Protein AF-A0A8J6I3A6-F1 (afdb_monomer_lite)

Structure (mmCIF, N/CA/C/O backbone):
data_AF-A0A8J6I3A6-F1
#
_entry.id   AF-A0A8J6I3A6-F1
#
loop_
_atom_site.group_PDB
_atom_site.id
_atom_site.type_symbol
_atom_site.label_atom_id
_atom_site.label_alt_id
_atom_site.label_comp_id
_atom_site.label_asym_id
_atom_site.label_entity_id
_atom_site.label_seq_id
_atom_site.pdbx_PDB_ins_code
_atom_site.Cartn_x
_atom_site.Cartn_y
_atom_site.Cartn_z
_atom_site.occupancy
_atom_site.B_iso_or_equiv
_atom_site.auth_seq_id
_atom_site.auth_comp_id
_atom_site.auth_asym_id
_atom_site.auth_atom_id
_atom_site.pdbx_PDB_model_num
ATOM 1 N N . SER A 1 1 ? 26.601 -26.132 13.159 1.00 36.91 1 SER A N 1
ATOM 2 C CA . SER A 1 1 ? 25.176 -26.243 12.780 1.00 36.91 1 SER A CA 1
ATOM 3 C C . SER A 1 1 ? 24.703 -27.660 13.073 1.00 36.91 1 SER A C 1
ATOM 5 O O . SER A 1 1 ? 25.484 -28.574 12.857 1.00 36.91 1 SER A O 1
ATOM 7 N N . GLN A 1 2 ? 23.482 -27.867 13.585 1.00 33.44 2 GLN A N 1
ATOM 8 C CA . GLN A 1 2 ? 22.875 -29.214 13.654 1.00 33.44 2 GLN A CA 1
ATOM 9 C C . GLN A 1 2 ? 22.079 -29.566 12.382 1.00 33.44 2 GLN A C 1
ATOM 11 O O . GLN A 1 2 ? 21.746 -30.726 12.171 1.00 33.44 2 GLN A O 1
ATOM 16 N N . ALA A 1 3 ? 21.810 -28.579 11.519 1.00 35.34 3 ALA A N 1
ATOM 17 C CA . ALA A 1 3 ? 21.062 -28.753 10.275 1.00 35.34 3 ALA A CA 1
ATOM 18 C C . ALA A 1 3 ? 21.944 -29.215 9.100 1.00 35.34 3 ALA A C 1
ATOM 20 O O . ALA A 1 3 ? 21.453 -29.830 8.160 1.00 35.34 3 ALA A O 1
ATOM 21 N N . VAL A 1 4 ? 23.253 -28.941 9.157 1.00 54.06 4 VAL A N 1
ATOM 22 C CA . VAL A 1 4 ? 24.245 -29.362 8.155 1.00 54.06 4 VAL A CA 1
ATOM 23 C C . VAL A 1 4 ? 25.518 -29.792 8.882 1.00 54.06 4 VAL A C 1
ATOM 25 O O . VAL A 1 4 ? 26.006 -29.066 9.753 1.00 54.06 4 VAL A O 1
ATOM 28 N N . ARG A 1 5 ? 26.063 -30.965 8.533 1.00 69.88 5 ARG A N 1
ATOM 29 C CA . ARG A 1 5 ? 27.359 -31.445 9.040 1.00 69.88 5 ARG A CA 1
ATOM 30 C C . ARG A 1 5 ? 28.485 -30.687 8.330 1.00 69.88 5 ARG A C 1
ATOM 32 O O . ARG A 1 5 ? 28.870 -31.060 7.230 1.00 69.88 5 ARG A O 1
ATOM 39 N N . GLY A 1 6 ? 28.969 -29.610 8.943 1.00 75.81 6 GLY A N 1
ATOM 40 C CA . GLY A 1 6 ? 30.030 -28.761 8.395 1.00 75.81 6 GLY A CA 1
ATOM 41 C C . GLY A 1 6 ? 30.486 -27.673 9.371 1.00 75.81 6 GLY A C 1
ATOM 42 O O . GLY A 1 6 ? 29.970 -27.575 10.490 1.00 75.81 6 GLY A O 1
ATOM 43 N N . PHE A 1 7 ? 31.447 -26.854 8.939 1.00 77.06 7 PHE A N 1
ATOM 44 C CA . PHE A 1 7 ? 32.033 -25.751 9.707 1.00 77.06 7 PHE A CA 1
ATOM 45 C C . PHE A 1 7 ? 32.176 -24.487 8.843 1.00 77.06 7 PHE A C 1
ATOM 47 O O . PHE A 1 7 ? 32.159 -24.569 7.619 1.00 77.06 7 PHE A O 1
ATOM 54 N N . ALA A 1 8 ? 32.323 -23.326 9.487 1.00 68.94 8 ALA A N 1
ATOM 55 C CA . ALA A 1 8 ? 32.680 -22.064 8.841 1.00 68.94 8 ALA A CA 1
ATOM 56 C C . ALA A 1 8 ? 34.103 -21.674 9.263 1.00 68.94 8 ALA A C 1
ATOM 58 O O . ALA A 1 8 ? 34.457 -21.823 10.434 1.00 68.94 8 ALA A O 1
ATOM 59 N N . ALA A 1 9 ? 34.920 -21.198 8.324 1.00 73.62 9 ALA A N 1
ATOM 60 C CA . ALA A 1 9 ? 36.295 -20.782 8.582 1.00 73.62 9 ALA A CA 1
ATOM 61 C C . ALA A 1 9 ? 36.708 -19.647 7.637 1.00 73.62 9 ALA A C 1
ATOM 63 O O . ALA A 1 9 ? 36.276 -19.598 6.487 1.00 73.62 9 ALA A O 1
ATOM 64 N N . SER A 1 10 ? 37.576 -18.755 8.117 1.00 75.25 10 SER A N 1
ATOM 65 C CA . SER A 1 10 ? 38.261 -17.784 7.261 1.00 75.25 10 SER A CA 1
ATOM 66 C C . SER A 1 10 ? 39.524 -18.439 6.712 1.00 75.25 10 SER A C 1
ATOM 68 O O . SER A 1 10 ? 40.386 -18.851 7.489 1.00 75.25 10 SER A O 1
ATOM 70 N N . LEU A 1 11 ? 39.609 -18.595 5.391 1.00 78.75 11 LEU A N 1
ATOM 71 C CA . LEU A 1 11 ? 40.637 -19.401 4.733 1.00 78.75 11 LEU A CA 1
ATOM 72 C C . LEU A 1 11 ? 41.302 -18.624 3.585 1.00 78.75 11 LEU A C 1
ATOM 74 O O . LEU A 1 11 ? 40.610 -17.916 2.849 1.00 78.75 11 LEU A O 1
ATOM 78 N N . PRO A 1 12 ? 42.624 -18.764 3.384 1.00 80.81 12 PRO A N 1
ATOM 79 C CA . PRO A 1 12 ? 43.285 -18.291 2.171 1.00 80.81 12 PRO A CA 1
ATOM 80 C C . PRO A 1 12 ? 42.854 -19.121 0.950 1.00 80.81 12 PRO A C 1
ATOM 82 O O . PRO A 1 12 ? 42.493 -20.289 1.085 1.00 80.81 12 PRO A O 1
ATOM 85 N N . ALA A 1 13 ? 42.928 -18.536 -0.252 1.00 69.06 13 ALA A N 1
ATOM 86 C CA . ALA A 1 13 ? 42.423 -19.147 -1.491 1.00 69.06 13 ALA A CA 1
ATOM 87 C C . ALA A 1 13 ? 42.960 -20.570 -1.745 1.00 69.06 13 ALA A C 1
ATOM 89 O O . ALA A 1 13 ? 42.184 -21.460 -2.072 1.00 69.06 13 ALA A O 1
ATOM 90 N N . ALA A 1 14 ? 44.250 -20.809 -1.489 1.00 79.69 14 ALA A N 1
ATOM 91 C CA . ALA A 1 14 ? 44.860 -22.131 -1.645 1.00 79.69 14 ALA A CA 1
ATOM 92 C C . ALA A 1 14 ? 44.195 -23.213 -0.767 1.00 79.69 14 ALA A C 1
ATOM 94 O O . ALA A 1 14 ? 43.986 -24.333 -1.214 1.00 79.69 14 ALA A O 1
ATOM 95 N N . ALA A 1 15 ? 43.779 -22.866 0.456 1.00 83.81 15 ALA A N 1
ATOM 96 C CA . ALA A 1 15 ? 43.102 -23.802 1.353 1.00 83.81 15 ALA A CA 1
ATOM 97 C C . ALA A 1 15 ? 41.649 -24.093 0.926 1.00 83.81 15 ALA A C 1
ATOM 99 O O . ALA A 1 15 ? 41.100 -25.136 1.274 1.00 83.81 15 ALA A O 1
ATOM 100 N N . VAL A 1 16 ? 41.014 -23.189 0.170 1.00 79.00 16 VAL A N 1
ATOM 101 C CA . VAL A 1 16 ? 39.677 -23.411 -0.406 1.00 79.00 16 VAL A CA 1
ATOM 102 C C . VAL A 1 16 ? 39.741 -24.448 -1.527 1.00 79.00 16 VAL A C 1
ATOM 104 O O . VAL A 1 16 ? 38.868 -25.312 -1.602 1.00 79.00 16 VAL A O 1
ATOM 107 N N . ASP A 1 17 ? 40.770 -24.389 -2.372 1.00 81.12 17 ASP A N 1
ATOM 108 C CA . ASP A 1 17 ? 40.943 -25.334 -3.480 1.00 81.12 17 ASP A CA 1
ATOM 109 C C . ASP A 1 17 ? 41.301 -26.746 -2.985 1.00 81.12 17 ASP A C 1
ATOM 111 O O . ASP A 1 17 ? 40.736 -27.728 -3.474 1.00 81.12 17 ASP A O 1
ATOM 115 N N . ASP A 1 18 ? 42.111 -26.857 -1.927 1.00 86.88 18 ASP A N 1
ATOM 116 C CA . ASP A 1 18 ? 42.362 -28.137 -1.248 1.00 86.88 18 ASP A CA 1
ATOM 117 C C . ASP A 1 18 ? 41.079 -28.722 -0.629 1.00 86.88 18 ASP A C 1
ATOM 119 O O . ASP A 1 18 ? 40.803 -29.916 -0.753 1.00 86.88 18 ASP A O 1
ATOM 123 N N . LEU A 1 19 ? 40.228 -27.895 -0.009 1.00 84.50 19 LEU A N 1
ATOM 124 C CA . LEU A 1 19 ? 38.955 -28.366 0.551 1.00 84.50 19 LEU A CA 1
ATOM 125 C C . LEU A 1 19 ? 37.951 -28.802 -0.521 1.00 84.50 19 LEU A C 1
ATOM 127 O O . LEU A 1 19 ? 37.178 -29.723 -0.273 1.00 84.50 19 LEU A O 1
ATOM 131 N N . ARG A 1 20 ? 37.959 -28.184 -1.709 1.00 80.62 20 ARG A N 1
ATOM 132 C CA . ARG A 1 20 ? 37.088 -28.579 -2.834 1.00 80.62 20 ARG A CA 1
ATOM 133 C C . ARG A 1 20 ? 37.432 -29.947 -3.411 1.00 80.62 20 ARG A C 1
ATOM 135 O O . ARG A 1 20 ? 36.568 -30.578 -4.010 1.00 80.62 20 ARG A O 1
ATOM 142 N N . THR A 1 21 ? 38.681 -30.376 -3.268 1.00 84.88 21 THR A N 1
ATOM 143 C CA . THR A 1 21 ? 39.165 -31.662 -3.788 1.00 84.88 21 THR A CA 1
ATOM 144 C C . THR A 1 21 ? 39.152 -32.772 -2.735 1.00 84.88 21 THR A C 1
ATOM 146 O O . THR A 1 21 ? 39.421 -33.929 -3.058 1.00 84.88 21 THR A O 1
ATOM 149 N N . ASN A 1 22 ? 38.794 -32.453 -1.488 1.00 87.56 22 ASN A N 1
ATOM 150 C CA . ASN A 1 22 ? 38.713 -33.422 -0.405 1.00 87.56 22 ASN A CA 1
ATOM 151 C C . ASN A 1 22 ? 37.467 -34.326 -0.563 1.00 87.56 22 ASN A C 1
ATOM 153 O O . ASN A 1 22 ? 36.348 -33.810 -0.606 1.00 87.56 22 ASN A O 1
ATOM 157 N N . PRO A 1 23 ? 37.622 -35.666 -0.597 1.00 87.75 23 PRO A N 1
ATOM 158 C CA . PRO A 1 23 ? 36.512 -36.600 -0.811 1.00 87.75 23 PRO A CA 1
ATOM 159 C C . PRO A 1 23 ? 35.458 -36.600 0.311 1.00 87.75 23 PRO A C 1
ATOM 161 O O . PRO A 1 23 ? 34.331 -37.034 0.076 1.00 87.75 23 PRO A O 1
ATOM 164 N N . ASP A 1 24 ? 35.788 -36.085 1.499 1.00 84.25 24 ASP A N 1
ATOM 165 C CA . ASP A 1 24 ? 34.862 -35.961 2.631 1.00 84.25 24 ASP A CA 1
ATOM 166 C C . ASP A 1 24 ? 34.072 -34.635 2.619 1.00 84.25 24 ASP A C 1
ATOM 168 O O . ASP A 1 24 ? 33.191 -34.415 3.458 1.00 84.25 24 ASP A O 1
ATOM 172 N N . VAL A 1 25 ? 34.359 -33.732 1.672 1.00 79.88 25 VAL A N 1
ATOM 173 C CA . VAL A 1 25 ? 33.726 -32.413 1.559 1.00 79.88 25 VAL A CA 1
ATOM 174 C C . VAL A 1 25 ? 32.718 -32.410 0.413 1.00 79.88 25 VAL A C 1
ATOM 176 O O . VAL A 1 25 ? 33.062 -32.480 -0.762 1.00 79.88 25 VAL A O 1
ATOM 179 N N . ARG A 1 26 ? 31.432 -32.275 0.756 1.00 76.88 26 ARG A N 1
ATOM 180 C CA . ARG A 1 26 ? 30.339 -32.245 -0.231 1.00 76.88 26 ARG A CA 1
ATOM 181 C C . ARG A 1 26 ? 30.332 -30.977 -1.095 1.00 76.88 26 ARG A C 1
ATOM 183 O O . ARG A 1 26 ? 29.987 -31.053 -2.269 1.00 76.88 26 ARG A O 1
ATOM 190 N N . ALA A 1 27 ? 30.609 -29.819 -0.501 1.00 73.81 27 ALA A N 1
ATOM 191 C CA . ALA A 1 27 ? 30.633 -28.522 -1.175 1.00 73.81 27 ALA A CA 1
ATOM 192 C C . ALA A 1 27 ? 31.400 -27.500 -0.326 1.00 73.81 27 ALA A C 1
ATOM 194 O O . ALA A 1 27 ? 31.410 -27.595 0.903 1.00 73.81 27 ALA A O 1
ATOM 195 N N . VAL A 1 28 ? 31.996 -26.507 -0.987 1.00 73.50 28 VAL A N 1
ATOM 196 C CA . VAL A 1 28 ? 32.587 -25.327 -0.346 1.00 73.50 28 VAL A CA 1
ATOM 197 C C . VAL A 1 28 ? 31.921 -24.092 -0.937 1.00 73.50 28 VAL A C 1
ATOM 199 O O . VAL A 1 28 ? 32.094 -23.791 -2.119 1.00 73.50 28 VAL A O 1
ATOM 202 N N . GLU A 1 29 ? 31.157 -23.386 -0.112 1.00 52.81 29 GLU A N 1
ATOM 203 C CA . GLU A 1 29 ? 30.403 -22.195 -0.499 1.00 52.81 29 GLU A CA 1
ATOM 204 C C . GLU A 1 29 ? 30.966 -20.966 0.216 1.00 52.81 29 GLU A C 1
ATOM 206 O O . GLU A 1 29 ? 31.454 -21.047 1.345 1.00 52.81 29 GLU A O 1
ATOM 211 N N . ARG A 1 30 ? 30.933 -19.814 -0.460 1.00 50.03 30 ARG A N 1
ATOM 212 C CA . ARG A 1 30 ? 31.324 -18.545 0.158 1.00 50.03 30 ARG A CA 1
ATOM 213 C C . ARG A 1 30 ? 30.235 -18.138 1.147 1.00 50.03 30 ARG A C 1
ATOM 215 O O . ARG A 1 30 ? 29.059 -18.212 0.806 1.00 50.03 30 ARG A O 1
ATOM 222 N N . ASP A 1 31 ? 30.639 -17.682 2.330 1.00 38.31 31 ASP A N 1
ATOM 223 C CA . ASP A 1 31 ? 29.698 -17.201 3.341 1.00 38.31 31 ASP A CA 1
ATOM 224 C C . ASP A 1 31 ? 28.801 -16.088 2.774 1.00 38.31 31 ASP A C 1
ATOM 226 O O . ASP A 1 31 ? 29.273 -15.194 2.057 1.00 38.31 31 ASP A O 1
ATOM 230 N N . VAL A 1 32 ? 27.506 -16.166 3.076 1.00 33.50 32 VAL A N 1
ATOM 231 C CA . VAL A 1 32 ? 26.483 -15.243 2.579 1.00 33.50 32 VAL A CA 1
ATOM 232 C C . VAL A 1 32 ? 26.011 -14.351 3.715 1.00 33.50 32 VAL A C 1
ATOM 234 O O . VAL A 1 32 ? 25.682 -14.812 4.806 1.00 33.50 32 VAL A O 1
ATOM 237 N N . ARG A 1 33 ? 25.946 -13.043 3.462 1.00 29.94 33 ARG A N 1
ATOM 238 C CA . ARG A 1 33 ? 25.327 -12.119 4.413 1.00 29.94 33 ARG A CA 1
ATOM 239 C C . ARG A 1 33 ? 23.816 -12.294 4.352 1.00 29.94 33 ARG A C 1
ATOM 241 O O . ARG A 1 33 ? 23.218 -12.112 3.297 1.00 29.94 33 ARG A O 1
ATOM 248 N N . VAL A 1 34 ? 23.213 -12.599 5.493 1.00 23.12 34 VAL A N 1
ATOM 249 C CA . VAL A 1 34 ? 21.769 -12.478 5.699 1.00 23.12 34 VAL A CA 1
ATOM 250 C C . VAL A 1 34 ? 21.492 -11.169 6.433 1.00 23.12 34 VAL A C 1
ATOM 252 O O . VAL A 1 34 ? 22.161 -10.849 7.415 1.00 23.12 34 VAL A O 1
ATOM 255 N N . SER A 1 35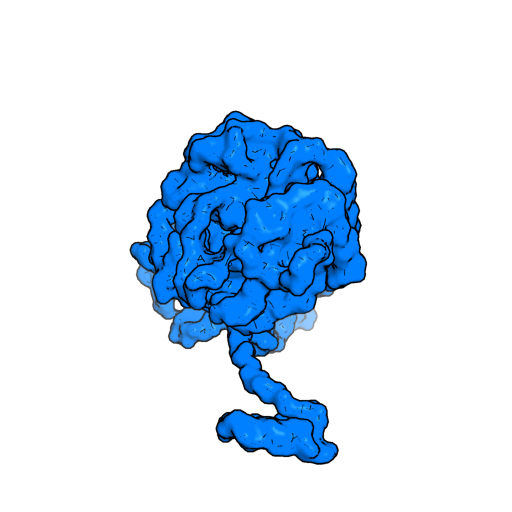 ? 20.530 -10.399 5.932 1.00 29.33 35 SER A N 1
ATOM 256 C CA . SER A 1 35 ? 20.124 -9.103 6.490 1.00 29.33 35 SER A CA 1
ATOM 257 C C . SER A 1 35 ? 18.702 -9.207 7.034 1.00 29.33 35 SER A C 1
ATOM 259 O O . SER A 1 35 ? 17.894 -9.971 6.508 1.00 29.33 35 SER A O 1
ATOM 261 N N . ALA A 1 36 ? 18.372 -8.411 8.052 1.00 23.80 36 ALA A N 1
ATOM 262 C CA . ALA A 1 36 ? 16.977 -8.145 8.391 1.00 23.80 36 ALA A CA 1
ATOM 263 C C . ALA A 1 36 ? 16.291 -7.399 7.227 1.00 23.80 36 ALA A C 1
ATOM 265 O O . ALA A 1 36 ? 16.930 -6.591 6.552 1.00 23.80 36 ALA A O 1
ATOM 266 N N . ALA A 1 37 ? 15.009 -7.677 6.979 1.00 35.38 37 ALA A N 1
ATOM 267 C CA . ALA A 1 37 ? 14.234 -6.970 5.964 1.00 35.38 37 ALA A CA 1
ATOM 268 C C . ALA A 1 37 ? 13.911 -5.543 6.447 1.00 35.38 37 ALA A C 1
ATOM 270 O O . ALA A 1 37 ? 13.241 -5.378 7.465 1.00 35.38 37 ALA A O 1
ATOM 271 N N . GLY A 1 38 ? 14.377 -4.535 5.704 1.00 46.72 38 GLY A N 1
ATOM 272 C CA . GLY A 1 38 ? 14.121 -3.114 5.963 1.00 46.72 38 GLY A CA 1
ATOM 273 C C . GLY A 1 38 ? 15.314 -2.326 6.516 1.00 46.72 38 GLY A C 1
ATOM 274 O O . GLY A 1 38 ? 16.244 -2.889 7.093 1.00 46.72 38 GLY A O 1
ATOM 275 N N . GLY A 1 39 ? 15.297 -1.007 6.320 1.00 48.50 39 GLY A N 1
ATOM 276 C CA . GLY A 1 39 ? 16.367 -0.101 6.729 1.00 48.50 39 GLY A CA 1
ATOM 277 C C . GLY A 1 39 ? 16.078 1.369 6.423 1.00 48.50 39 GLY A C 1
ATOM 278 O O . GLY A 1 39 ? 15.099 1.712 5.760 1.00 48.50 39 GLY A O 1
ATOM 279 N N . VAL A 1 40 ? 16.960 2.234 6.925 1.00 48.34 40 VAL A N 1
ATOM 280 C CA . VAL A 1 40 ? 17.010 3.663 6.597 1.00 48.34 40 VAL A CA 1
ATOM 281 C C . VAL A 1 40 ? 18.325 3.920 5.874 1.00 48.34 40 VAL A C 1
ATOM 283 O O . VAL A 1 40 ? 19.396 3.656 6.419 1.00 48.34 40 VAL A O 1
ATOM 286 N N . GLU A 1 41 ? 18.249 4.421 4.648 1.00 61.62 41 GLU A N 1
ATOM 287 C CA . GLU A 1 41 ? 19.402 4.907 3.898 1.00 61.62 41 GLU A CA 1
ATOM 288 C C . GLU A 1 41 ? 19.535 6.416 4.104 1.00 61.62 41 GLU A C 1
ATOM 290 O O . GLU A 1 41 ? 18.567 7.162 3.946 1.00 61.62 41 GLU A O 1
ATOM 295 N N . SER A 1 42 ? 20.722 6.865 4.514 1.00 61.38 42 SER A N 1
ATOM 296 C CA . SER A 1 42 ? 21.062 8.283 4.627 1.00 61.38 42 SER A CA 1
ATOM 297 C C . SER A 1 42 ? 22.581 8.468 4.465 1.00 61.38 42 SER A C 1
ATOM 299 O O . SER A 1 42 ? 23.341 7.814 5.187 1.00 61.38 42 SER A O 1
ATOM 301 N N . PRO A 1 43 ? 23.047 9.332 3.543 1.00 74.62 43 PRO A N 1
ATOM 302 C CA . PRO A 1 43 ? 22.245 10.097 2.583 1.00 74.62 43 PRO A CA 1
ATOM 303 C C . PRO A 1 43 ? 21.588 9.179 1.542 1.00 74.62 43 PRO A C 1
ATOM 305 O O . PRO A 1 43 ? 22.202 8.205 1.113 1.00 74.62 43 PRO A O 1
ATOM 308 N N . ALA A 1 44 ? 20.355 9.490 1.144 1.00 82.44 44 ALA A N 1
ATOM 309 C CA . ALA A 1 44 ? 19.644 8.742 0.109 1.00 82.44 44 ALA A CA 1
ATOM 310 C C . ALA A 1 44 ? 19.695 9.470 -1.245 1.00 82.44 44 ALA A C 1
ATOM 312 O O . ALA A 1 44 ? 19.657 10.704 -1.282 1.00 82.44 44 ALA A O 1
ATOM 313 N N . PRO A 1 45 ? 19.737 8.741 -2.376 1.00 89.69 45 PRO A N 1
ATOM 314 C CA . PRO A 1 45 ? 19.501 9.326 -3.689 1.00 89.69 45 PRO A CA 1
ATOM 315 C C . PRO A 1 45 ? 18.152 10.051 -3.727 1.00 89.69 45 PRO A C 1
ATOM 317 O O . PRO A 1 45 ? 17.142 9.517 -3.263 1.00 89.69 45 PRO A O 1
ATOM 320 N N . TRP A 1 46 ? 18.122 11.246 -4.324 1.00 93.19 46 TRP A N 1
ATOM 321 C CA . TRP A 1 46 ? 16.937 12.114 -4.327 1.00 93.19 46 TRP A CA 1
ATOM 322 C C . TRP A 1 46 ? 15.685 11.410 -4.864 1.00 93.19 46 TRP A C 1
ATOM 324 O O . TRP A 1 46 ? 14.579 11.715 -4.440 1.00 93.19 46 TRP A O 1
ATOM 334 N N . ASN A 1 47 ? 15.846 10.488 -5.816 1.00 94.25 47 ASN A N 1
ATOM 335 C CA . ASN A 1 47 ? 14.756 9.754 -6.443 1.00 94.25 47 ASN A CA 1
ATOM 336 C C . ASN A 1 47 ? 14.115 8.744 -5.484 1.00 94.25 47 ASN A C 1
ATOM 338 O O . ASN A 1 47 ? 12.897 8.596 -5.513 1.00 94.25 47 ASN A O 1
ATOM 342 N N . LEU A 1 48 ? 14.908 8.093 -4.625 1.00 92.38 48 LEU A N 1
ATOM 343 C CA . LEU A 1 48 ? 14.404 7.177 -3.599 1.00 92.38 48 LEU A CA 1
ATOM 344 C C . LEU A 1 48 ? 13.733 7.953 -2.460 1.00 92.38 48 LEU A C 1
ATOM 346 O O . LEU A 1 48 ? 12.601 7.657 -2.091 1.00 92.38 48 LEU A O 1
ATOM 350 N N . ASP A 1 49 ? 14.392 9.010 -1.996 1.00 88.06 49 ASP A N 1
ATOM 351 C CA . ASP A 1 49 ? 13.868 9.958 -1.006 1.00 88.06 49 ASP A CA 1
ATOM 352 C C . ASP A 1 49 ? 12.612 10.684 -1.520 1.00 88.06 49 ASP A C 1
ATOM 354 O O . ASP A 1 49 ? 11.683 10.973 -0.783 1.00 88.06 49 ASP A O 1
ATOM 358 N N . ARG A 1 50 ? 12.485 10.927 -2.831 1.00 92.75 50 ARG A N 1
ATOM 359 C CA . ARG A 1 50 ? 11.256 11.514 -3.376 1.00 92.75 50 ARG A CA 1
ATOM 360 C C . ARG A 1 50 ? 10.076 10.558 -3.268 1.00 92.75 50 ARG A C 1
ATOM 362 O O . ARG A 1 50 ? 8.964 11.030 -3.041 1.00 92.75 50 ARG A O 1
ATOM 369 N N . ILE A 1 51 ? 10.268 9.260 -3.489 1.00 90.06 51 ILE A N 1
ATOM 370 C CA . ILE A 1 51 ? 9.148 8.315 -3.578 1.00 90.06 51 ILE A CA 1
ATOM 371 C C . ILE A 1 51 ? 8.691 7.785 -2.216 1.00 90.06 51 ILE A C 1
ATOM 373 O O . ILE A 1 51 ? 7.573 7.284 -2.147 1.00 90.06 51 ILE A O 1
ATOM 377 N N . ASP A 1 52 ? 9.465 7.911 -1.136 1.00 80.25 52 ASP A N 1
ATOM 378 C CA . ASP A 1 52 ? 9.032 7.486 0.208 1.00 80.25 52 ASP A CA 1
ATOM 379 C C . ASP A 1 52 ? 8.334 8.597 1.026 1.00 80.25 52 ASP A C 1
ATOM 381 O O . ASP A 1 52 ? 7.691 8.326 2.054 1.00 80.25 52 ASP A O 1
ATOM 385 N N . GLN A 1 53 ? 8.293 9.824 0.487 1.00 71.44 53 GLN A N 1
ATOM 386 C CA . GLN A 1 53 ? 7.513 10.959 0.994 1.00 71.44 53 GLN A CA 1
ATOM 387 C C . GLN A 1 53 ? 6.509 11.539 -0.025 1.00 71.44 53 GLN A C 1
ATOM 389 O O . GLN A 1 53 ? 6.559 11.279 -1.224 1.00 71.44 53 GLN A O 1
ATOM 394 N N . ARG A 1 54 ? 5.541 12.338 0.453 1.00 79.31 54 ARG A N 1
ATOM 395 C CA . ARG A 1 54 ? 4.494 12.932 -0.407 1.00 79.31 54 ARG A CA 1
ATOM 396 C C . ARG A 1 54 ? 4.834 14.334 -0.913 1.00 79.31 54 ARG A C 1
ATOM 398 O O . ARG A 1 54 ? 4.634 14.610 -2.094 1.00 79.31 54 ARG A O 1
ATOM 405 N N . SER A 1 55 ? 5.366 15.191 -0.047 1.00 75.56 55 SER A N 1
ATOM 406 C CA . SER A 1 55 ? 5.605 16.611 -0.342 1.00 75.56 55 SER A CA 1
ATOM 407 C C . SER A 1 55 ? 7.089 16.904 -0.492 1.00 75.56 55 SER A C 1
ATOM 409 O O . SER A 1 55 ? 7.883 16.318 0.229 1.00 75.56 55 SER A O 1
ATOM 411 N N . LEU A 1 56 ? 7.459 17.841 -1.362 1.00 74.06 56 LEU A N 1
ATOM 412 C CA . LEU A 1 56 ? 8.788 18.463 -1.368 1.00 74.06 56 LEU A CA 1
ATOM 413 C C . LEU A 1 56 ? 8.943 19.467 -0.200 1.00 74.06 56 LEU A C 1
ATOM 415 O O . LEU A 1 56 ? 7.925 19.951 0.308 1.00 74.06 56 LEU A O 1
ATOM 419 N N . PRO A 1 57 ? 10.179 19.841 0.198 1.00 85.12 57 PRO A N 1
ATOM 420 C CA . PRO A 1 57 ? 11.473 19.321 -0.269 1.00 85.12 57 PRO A CA 1
ATOM 421 C C . PRO A 1 57 ? 11.783 17.917 0.276 1.00 85.12 57 PRO A C 1
ATOM 423 O O . PRO A 1 57 ? 11.204 17.497 1.275 1.00 85.12 57 PRO A O 1
ATOM 426 N N . VAL A 1 58 ? 12.695 17.202 -0.391 1.00 79.31 58 VAL A N 1
ATOM 427 C CA . VAL A 1 58 ? 13.136 15.850 -0.000 1.00 79.31 58 VAL A CA 1
ATOM 428 C C . VAL A 1 58 ? 13.943 15.853 1.313 1.00 79.31 58 VAL A C 1
ATOM 430 O O . VAL A 1 58 ? 14.517 16.883 1.679 1.00 79.31 58 VAL A O 1
ATOM 433 N N . SER A 1 59 ? 13.933 14.744 2.055 1.00 77.50 59 SER A N 1
ATOM 434 C CA . SER A 1 59 ? 14.411 14.648 3.447 1.00 77.50 59 SER A CA 1
ATOM 435 C C . SER A 1 59 ? 15.863 14.172 3.616 1.00 77.50 59 SER A C 1
ATOM 437 O O . SER A 1 59 ? 16.396 14.166 4.728 1.00 77.50 59 SER A O 1
ATOM 439 N N . ASN A 1 60 ? 16.519 13.813 2.516 1.00 80.62 60 ASN A N 1
ATOM 440 C CA . ASN A 1 60 ? 17.805 13.126 2.410 1.00 80.62 60 ASN A CA 1
ATOM 441 C C . ASN A 1 60 ? 17.834 11.743 3.089 1.00 80.62 60 ASN A C 1
ATOM 443 O O . ASN A 1 60 ? 18.870 11.305 3.612 1.00 80.62 60 ASN A O 1
ATOM 447 N N . SER A 1 61 ? 16.693 11.053 3.102 1.00 75.81 61 SER A N 1
ATOM 448 C CA . SER A 1 61 ? 16.567 9.718 3.673 1.00 75.81 61 SER A CA 1
ATOM 449 C C . SER A 1 61 ? 15.617 8.847 2.859 1.00 75.81 61 SER A C 1
ATOM 451 O O . SER A 1 61 ? 14.638 9.341 2.329 1.00 75.81 61 SER A O 1
ATOM 453 N N . PHE A 1 62 ? 15.908 7.550 2.767 1.00 78.56 62 PHE A N 1
ATOM 454 C CA . PHE A 1 62 ? 15.005 6.572 2.172 1.00 78.56 62 PHE A CA 1
ATOM 455 C C . PHE A 1 62 ? 14.723 5.452 3.170 1.00 78.56 62 PHE A C 1
ATOM 457 O O . PHE A 1 62 ? 15.633 4.726 3.579 1.00 78.56 62 PHE A O 1
ATOM 464 N N . THR A 1 63 ? 13.463 5.311 3.571 1.00 70.94 63 THR A N 1
ATOM 465 C CA . THR A 1 63 ? 13.010 4.287 4.516 1.00 70.94 63 THR A CA 1
ATOM 466 C C . THR A 1 63 ? 12.229 3.196 3.797 1.00 70.94 63 THR A C 1
ATOM 468 O O . THR A 1 63 ? 11.189 3.448 3.192 1.00 70.94 63 THR A O 1
ATOM 471 N N . TYR A 1 64 ? 12.670 1.950 3.948 1.00 69.69 64 TYR A N 1
ATOM 472 C CA . TYR A 1 64 ? 12.021 0.780 3.359 1.00 69.69 64 TYR A CA 1
ATOM 473 C C . TYR A 1 64 ? 11.845 -0.323 4.410 1.00 69.69 64 TYR A C 1
ATOM 475 O O . TYR A 1 64 ? 12.704 -0.518 5.259 1.00 69.69 64 TYR A O 1
ATOM 483 N N . ASP A 1 65 ? 10.735 -1.065 4.350 1.00 58.34 65 ASP A N 1
ATOM 484 C CA . ASP A 1 65 ? 10.464 -2.242 5.213 1.00 58.34 65 ASP A CA 1
ATOM 485 C C . ASP A 1 65 ? 10.175 -3.512 4.387 1.00 58.34 65 ASP A C 1
ATOM 487 O O . ASP A 1 65 ? 9.742 -4.543 4.896 1.00 58.34 65 ASP A O 1
ATOM 491 N N . GLY A 1 66 ? 10.388 -3.434 3.074 1.00 65.81 66 GLY A N 1
ATOM 492 C CA . GLY A 1 66 ? 10.399 -4.569 2.166 1.00 65.81 66 GLY A CA 1
ATOM 493 C C . GLY A 1 66 ? 11.445 -4.313 1.107 1.00 65.81 66 GLY A C 1
ATOM 494 O O . GLY A 1 66 ? 11.484 -3.246 0.506 1.00 65.81 66 GLY A O 1
ATOM 495 N N . ASP A 1 67 ? 12.303 -5.292 0.913 1.00 78.06 67 ASP A N 1
ATOM 496 C CA . ASP A 1 67 ? 13.388 -5.267 -0.051 1.00 78.06 67 ASP A CA 1
ATOM 497 C C . ASP A 1 67 ? 13.045 -6.103 -1.296 1.00 78.06 67 ASP A C 1
ATOM 499 O O . ASP A 1 67 ? 13.858 -6.221 -2.199 1.00 78.06 67 ASP A O 1
ATOM 503 N N . GLY A 1 68 ? 11.851 -6.698 -1.374 1.00 83.81 68 GLY A N 1
ATOM 504 C CA . GLY A 1 68 ? 11.481 -7.595 -2.469 1.00 83.81 68 GLY A CA 1
ATOM 505 C C . GLY A 1 68 ? 12.154 -8.973 -2.394 1.00 83.81 68 GLY A C 1
ATOM 506 O O . GLY A 1 68 ? 12.118 -9.720 -3.371 1.00 83.81 68 GLY A O 1
ATOM 507 N N . SER A 1 69 ? 12.739 -9.342 -1.248 1.00 84.19 69 SER A N 1
ATOM 508 C CA . SER A 1 69 ? 13.303 -10.676 -1.024 1.00 84.19 69 SER A CA 1
ATOM 509 C C . SER A 1 69 ? 12.314 -11.786 -1.381 1.00 84.19 69 SER A C 1
ATOM 511 O O . SER A 1 69 ? 11.160 -11.791 -0.948 1.00 84.19 69 SER A O 1
ATOM 513 N N . GLY A 1 70 ? 12.785 -12.750 -2.175 1.00 85.44 70 GLY A N 1
ATOM 514 C CA . GLY A 1 70 ? 11.983 -13.870 -2.673 1.00 85.44 70 GLY A CA 1
ATOM 515 C C . GLY A 1 70 ? 11.136 -13.564 -3.913 1.00 85.44 70 GLY A C 1
ATOM 516 O O . GLY A 1 70 ? 10.415 -14.456 -4.361 1.00 85.44 70 GLY A O 1
ATOM 517 N N . ILE A 1 71 ? 11.224 -12.350 -4.467 1.00 94.62 71 ILE A N 1
ATOM 518 C CA . ILE A 1 71 ? 10.594 -11.955 -5.731 1.00 94.62 71 ILE A CA 1
ATOM 519 C C . ILE A 1 71 ? 11.639 -11.885 -6.846 1.00 94.62 71 ILE A C 1
ATOM 521 O O . ILE A 1 71 ? 12.764 -11.425 -6.645 1.00 94.62 71 ILE A O 1
ATOM 525 N N . THR A 1 72 ? 11.248 -12.343 -8.032 1.00 98.12 72 THR A N 1
ATOM 526 C CA . THR A 1 72 ? 12.051 -12.303 -9.253 1.00 98.12 72 THR A CA 1
ATOM 527 C C . THR A 1 72 ? 11.572 -11.166 -10.148 1.00 98.12 72 THR A C 1
ATOM 529 O O . THR A 1 72 ? 10.401 -11.124 -10.529 1.00 98.12 72 THR A O 1
ATOM 532 N N . VAL A 1 73 ? 12.476 -10.261 -10.517 1.00 98.69 73 VAL A N 1
ATOM 533 C CA . VAL A 1 73 ? 12.214 -9.231 -11.526 1.00 98.69 73 VAL A CA 1
ATOM 534 C C . VAL A 1 73 ? 12.980 -9.571 -12.800 1.00 98.69 73 VAL A C 1
ATOM 536 O O . VAL A 1 73 ? 14.210 -9.603 -12.808 1.00 98.69 73 VAL A O 1
ATOM 539 N N . TYR A 1 74 ? 12.245 -9.824 -13.881 1.00 98.75 74 TYR A N 1
ATOM 540 C CA . TYR A 1 74 ? 12.797 -10.026 -15.216 1.00 98.75 74 TYR A CA 1
ATOM 541 C C . TYR A 1 74 ? 13.013 -8.664 -15.872 1.00 98.75 74 TYR A C 1
ATOM 543 O O . TYR A 1 74 ? 12.065 -7.898 -16.057 1.00 98.75 74 TYR A O 1
ATOM 551 N N . VAL A 1 75 ? 14.261 -8.364 -16.212 1.00 98.62 75 VAL A N 1
ATOM 552 C CA . VAL A 1 75 ? 14.663 -7.112 -16.856 1.00 98.62 75 VAL A CA 1
ATOM 553 C C . VAL A 1 75 ? 14.814 -7.384 -18.349 1.00 98.62 75 VAL A C 1
ATOM 555 O O . VAL A 1 75 ? 15.804 -7.980 -18.775 1.00 98.62 75 VAL A O 1
ATOM 558 N N . VAL A 1 76 ? 13.799 -7.001 -19.127 1.00 97.94 76 VAL A N 1
ATOM 559 C CA . VAL A 1 76 ? 13.756 -7.195 -20.583 1.00 97.94 76 VAL A CA 1
ATOM 560 C C . VAL A 1 76 ? 14.428 -5.998 -21.254 1.00 97.94 76 VAL A C 1
ATOM 562 O O . VAL A 1 76 ? 13.808 -4.944 -21.374 1.00 97.94 76 VAL A O 1
ATOM 565 N N . ASP A 1 77 ? 15.712 -6.139 -21.604 1.00 97.38 77 ASP A N 1
ATOM 566 C CA . ASP A 1 77 ? 16.597 -5.007 -21.933 1.00 97.38 77 ASP A CA 1
ATOM 567 C C . ASP A 1 77 ? 17.876 -5.431 -22.715 1.00 97.38 77 ASP A C 1
ATOM 569 O O . ASP A 1 77 ? 17.842 -6.411 -23.462 1.00 97.38 77 ASP A O 1
ATOM 573 N N . THR A 1 78 ? 19.004 -4.720 -22.572 1.00 95.62 78 THR A N 1
ATOM 574 C CA . THR A 1 78 ? 20.316 -4.969 -23.217 1.00 95.62 78 THR A CA 1
ATOM 575 C C . THR A 1 78 ? 21.176 -6.031 -22.525 1.00 95.62 78 THR A C 1
ATOM 577 O O . THR A 1 78 ? 22.275 -6.336 -22.988 1.00 95.62 78 THR A O 1
ATOM 580 N N . GLY A 1 79 ? 20.680 -6.625 -21.437 1.00 96.50 79 GLY A N 1
ATOM 581 C CA . GLY A 1 79 ? 21.416 -7.546 -20.566 1.00 96.50 79 GLY A CA 1
ATOM 582 C C . GLY A 1 79 ? 21.665 -6.950 -19.180 1.00 96.50 79 GLY A C 1
ATOM 583 O O . GLY A 1 79 ? 21.189 -5.864 -18.871 1.00 96.50 79 GLY A O 1
ATOM 584 N N . ILE A 1 80 ? 22.400 -7.659 -18.319 1.00 97.25 80 ILE A N 1
ATOM 585 C CA . ILE A 1 80 ? 22.849 -7.123 -17.022 1.00 97.25 80 ILE A CA 1
ATOM 586 C C . ILE A 1 80 ? 24.307 -7.513 -16.789 1.00 97.25 80 ILE A C 1
ATOM 588 O O . ILE A 1 80 ? 24.676 -8.682 -16.920 1.00 97.25 80 ILE A O 1
ATOM 592 N N . ARG A 1 81 ? 25.129 -6.552 -16.361 1.00 94.38 81 ARG A N 1
ATOM 593 C CA . ARG A 1 81 ? 26.472 -6.815 -15.839 1.00 94.38 81 ARG A CA 1
ATOM 594 C C . ARG A 1 81 ? 26.393 -7.427 -14.431 1.00 94.38 81 ARG A C 1
ATOM 596 O O . ARG A 1 81 ? 26.274 -6.721 -13.431 1.00 94.38 81 ARG A O 1
ATOM 603 N N . ALA A 1 82 ? 26.449 -8.755 -14.354 1.00 92.75 82 ALA A N 1
ATOM 604 C CA . ALA A 1 82 ? 26.194 -9.515 -13.125 1.00 92.75 82 ALA A CA 1
ATOM 605 C C . ALA A 1 82 ? 27.230 -9.317 -11.998 1.00 92.75 82 ALA A C 1
ATOM 607 O O . ALA A 1 82 ? 26.885 -9.441 -10.823 1.00 92.75 82 ALA A O 1
ATOM 608 N N . ASP A 1 83 ? 28.484 -9.001 -12.337 1.00 89.81 83 ASP A N 1
ATOM 609 C CA . ASP A 1 83 ? 29.590 -8.800 -11.387 1.00 89.81 83 ASP A CA 1
ATOM 610 C C . ASP A 1 83 ? 29.617 -7.391 -10.766 1.00 89.81 83 ASP A C 1
ATOM 612 O O . ASP A 1 83 ? 30.499 -7.083 -9.962 1.00 89.81 83 ASP A O 1
ATOM 616 N N . HIS A 1 84 ? 28.665 -6.520 -11.118 1.00 90.62 84 HIS A N 1
ATOM 617 C CA . HIS A 1 84 ? 28.620 -5.161 -10.597 1.00 90.62 84 HIS A CA 1
ATOM 618 C C . HIS A 1 84 ? 28.353 -5.164 -9.082 1.00 90.62 84 HIS A C 1
ATOM 620 O O . HIS A 1 84 ? 27.371 -5.744 -8.609 1.00 90.62 84 HIS A O 1
ATOM 626 N N . ALA A 1 85 ? 29.196 -4.461 -8.315 1.00 90.12 85 ALA A N 1
ATOM 627 C CA . ALA A 1 85 ? 29.152 -4.444 -6.846 1.00 90.12 85 ALA A CA 1
ATOM 628 C C . ALA A 1 85 ? 27.765 -4.077 -6.297 1.00 90.12 85 ALA A C 1
ATOM 630 O O . ALA A 1 85 ? 27.289 -4.671 -5.333 1.00 90.12 85 ALA A O 1
ATOM 631 N N . GLU A 1 86 ? 27.094 -3.148 -6.973 1.00 89.38 86 GLU A N 1
ATOM 632 C CA . GLU A 1 86 ? 25.754 -2.699 -6.609 1.00 89.38 86 GLU A CA 1
ATOM 633 C C . GLU A 1 86 ? 24.685 -3.802 -6.642 1.00 89.38 86 GLU A C 1
ATOM 635 O O . GLU A 1 86 ? 23.758 -3.792 -5.830 1.00 89.38 86 GLU A O 1
ATOM 640 N N . LEU A 1 87 ? 24.835 -4.786 -7.531 1.00 91.81 87 LEU A N 1
ATOM 641 C CA . LEU A 1 87 ? 23.891 -5.892 -7.680 1.00 91.81 87 LEU A CA 1
ATOM 642 C C . LEU A 1 87 ? 24.232 -7.059 -6.745 1.00 91.81 87 LEU A C 1
ATOM 644 O O . LEU A 1 87 ? 23.357 -7.862 -6.430 1.00 91.81 87 LEU A O 1
ATOM 648 N N . GLY A 1 88 ? 25.462 -7.125 -6.222 1.00 81.94 88 GLY A N 1
ATOM 649 C CA . GLY A 1 88 ? 25.836 -7.957 -5.070 1.00 81.94 88 GLY A CA 1
ATOM 650 C C . GLY A 1 88 ? 25.499 -9.447 -5.198 1.00 81.94 88 GLY A C 1
ATOM 651 O O . GLY A 1 88 ? 25.143 -10.071 -4.204 1.00 81.94 88 GLY A O 1
ATOM 652 N N . GLY A 1 89 ? 25.558 -10.006 -6.413 1.00 86.88 89 GLY A N 1
ATOM 653 C CA . GLY A 1 89 ? 25.244 -11.416 -6.682 1.00 86.88 89 GLY A CA 1
ATOM 654 C C . GLY A 1 89 ? 23.753 -11.742 -6.840 1.00 86.88 89 GLY A C 1
ATOM 655 O O . GLY A 1 89 ? 23.397 -12.910 -6.934 1.00 86.88 89 GLY A O 1
ATOM 656 N N . ARG A 1 90 ? 22.872 -10.735 -6.902 1.00 92.19 90 ARG A N 1
ATOM 657 C CA . ARG A 1 90 ? 21.415 -10.913 -7.073 1.00 92.19 90 ARG A CA 1
ATOM 658 C C . ARG A 1 90 ? 20.986 -11.240 -8.503 1.00 92.19 90 ARG A C 1
ATOM 660 O O . ARG A 1 90 ? 19.801 -11.468 -8.744 1.00 92.19 90 ARG A O 1
ATOM 667 N N . VAL A 1 91 ? 21.920 -11.214 -9.451 1.00 96.94 91 VAL A N 1
ATOM 668 C CA . VAL A 1 91 ? 21.642 -11.486 -10.862 1.00 96.94 91 VAL A CA 1
ATOM 669 C C . VAL A 1 91 ? 21.629 -12.996 -11.088 1.00 96.94 91 VAL A C 1
ATOM 671 O O . VAL A 1 91 ? 22.657 -13.659 -10.962 1.00 96.94 91 VAL A O 1
ATOM 674 N N . GLY A 1 92 ? 20.450 -13.536 -11.385 1.00 95.19 92 GLY A N 1
ATOM 675 C CA . GLY A 1 92 ? 20.236 -14.945 -11.697 1.00 95.19 92 GLY A CA 1
ATOM 676 C C . GLY A 1 92 ? 20.521 -15.292 -13.165 1.00 95.19 92 GLY A C 1
ATOM 677 O O . GLY A 1 92 ? 20.807 -14.408 -13.976 1.00 95.19 92 GLY A O 1
ATOM 678 N N . PRO A 1 93 ? 20.422 -16.583 -13.533 1.00 94.88 93 PRO A N 1
ATOM 679 C CA . PRO A 1 93 ? 20.539 -17.011 -14.922 1.00 94.88 93 PRO A CA 1
ATOM 680 C C . PRO A 1 93 ? 19.386 -16.444 -15.755 1.00 94.88 93 PRO A C 1
ATOM 682 O O . PRO A 1 93 ? 18.242 -16.415 -15.304 1.00 94.88 93 PRO A O 1
ATOM 685 N N . GLY A 1 94 ? 19.693 -16.009 -16.975 1.00 96.94 94 GLY A N 1
ATOM 686 C CA . GLY A 1 94 ? 18.746 -15.321 -17.846 1.00 96.94 94 GLY A CA 1
ATOM 687 C C . GLY A 1 94 ? 18.699 -15.860 -19.270 1.00 96.94 94 GLY A C 1
ATOM 688 O O . GLY A 1 94 ? 19.146 -16.972 -19.550 1.00 96.94 94 GLY A O 1
ATOM 689 N N . PHE A 1 95 ? 18.174 -15.039 -20.176 1.00 98.19 95 PHE A N 1
ATOM 690 C CA . PHE A 1 95 ? 17.978 -15.369 -21.586 1.00 98.19 95 PHE A CA 1
ATOM 691 C C . PHE A 1 95 ? 18.517 -14.285 -22.507 1.00 98.19 95 PHE A C 1
ATOM 693 O O . PHE A 1 95 ? 18.483 -13.107 -22.165 1.00 98.19 95 PHE A O 1
ATOM 700 N N . THR A 1 96 ? 18.971 -14.677 -23.696 1.00 97.50 96 THR A N 1
ATOM 701 C CA . THR A 1 96 ? 19.277 -13.744 -24.779 1.00 97.50 96 THR A CA 1
ATOM 702 C C . THR A 1 96 ? 18.598 -14.185 -26.068 1.00 97.50 96 THR A C 1
ATOM 704 O O . THR A 1 96 ? 18.693 -15.345 -26.463 1.00 97.50 96 THR A O 1
ATOM 707 N N . ALA A 1 97 ? 17.938 -13.239 -26.732 1.00 89.38 97 ALA A N 1
ATOM 708 C CA . ALA A 1 97 ? 17.494 -13.369 -28.117 1.00 89.38 97 ALA A CA 1
ATOM 709 C C . ALA A 1 97 ? 18.552 -12.852 -29.111 1.00 89.38 97 ALA A C 1
ATOM 711 O O . ALA A 1 97 ? 18.386 -12.999 -30.320 1.00 89.38 97 ALA A O 1
ATOM 712 N N . ILE A 1 98 ? 19.628 -12.233 -28.613 1.00 90.12 98 ILE A N 1
ATOM 713 C CA . ILE A 1 98 ? 20.711 -11.670 -29.419 1.00 90.12 98 ILE A CA 1
ATOM 714 C C . ILE A 1 98 ? 21.810 -12.720 -29.594 1.00 90.12 98 ILE A C 1
ATOM 716 O O . ILE A 1 98 ? 22.411 -13.187 -28.622 1.00 90.12 98 ILE A O 1
ATOM 720 N N . SER A 1 99 ? 22.070 -13.093 -30.846 1.00 92.06 99 SER A N 1
ATOM 721 C CA . SER A 1 99 ? 23.023 -14.134 -31.239 1.00 92.06 99 SER A CA 1
ATOM 722 C C . SER A 1 99 ? 24.403 -13.559 -31.585 1.00 92.06 99 SER A C 1
ATOM 724 O O . SER A 1 99 ? 24.911 -13.770 -32.684 1.00 92.06 99 SER A O 1
ATOM 726 N N . ASP A 1 100 ? 24.997 -12.807 -30.659 1.00 92.25 100 ASP A N 1
ATOM 727 C CA . ASP A 1 100 ? 26.308 -12.151 -30.817 1.00 92.25 100 ASP A CA 1
ATOM 728 C C . ASP A 1 100 ? 27.424 -12.791 -29.967 1.00 92.25 100 ASP A C 1
ATOM 730 O O . ASP A 1 100 ? 28.559 -12.325 -29.966 1.00 92.25 100 ASP A O 1
ATOM 734 N N . GLY A 1 101 ? 27.107 -13.853 -29.219 1.00 93.75 101 GLY A N 1
ATOM 735 C CA . GLY A 1 101 ? 28.049 -14.540 -28.333 1.00 93.75 101 GLY A CA 1
ATOM 736 C C . GLY A 1 101 ? 28.242 -13.895 -26.953 1.00 93.75 101 GLY A C 1
ATOM 737 O O . GLY A 1 101 ? 28.906 -14.498 -26.116 1.00 93.75 101 GLY A O 1
ATOM 738 N N . ASN A 1 102 ? 27.621 -12.743 -26.662 1.00 91.88 102 ASN A N 1
ATOM 739 C CA . ASN A 1 102 ? 27.713 -12.085 -25.346 1.00 91.88 102 ASN A CA 1
ATOM 740 C C . ASN A 1 102 ? 26.780 -12.686 -24.282 1.00 91.88 102 ASN A C 1
ATOM 742 O O . ASN A 1 102 ? 26.818 -12.288 -23.115 1.00 91.88 102 ASN A O 1
ATOM 746 N N . GLY A 1 103 ? 25.922 -13.638 -24.658 1.00 96.56 103 GLY A N 1
ATOM 747 C CA . GLY A 1 103 ? 24.946 -14.209 -23.735 1.00 96.56 103 GLY A CA 1
ATOM 748 C C . GLY A 1 103 ? 24.024 -13.119 -23.184 1.00 96.56 103 GLY A C 1
ATOM 749 O O . GLY A 1 103 ? 23.535 -12.283 -23.939 1.00 96.56 103 GLY A O 1
ATOM 750 N N . THR A 1 104 ? 23.814 -13.118 -21.868 1.00 97.06 104 THR A N 1
ATOM 751 C CA . THR A 1 104 ? 22.995 -12.134 -21.138 1.00 97.06 104 THR A CA 1
ATOM 752 C C . THR A 1 104 ? 23.782 -10.922 -20.634 1.00 97.06 104 THR A C 1
ATOM 754 O O . THR A 1 104 ? 23.225 -10.110 -19.890 1.00 97.06 104 THR A O 1
ATOM 757 N N . ASN A 1 105 ? 25.075 -10.827 -20.959 1.00 95.81 105 ASN A N 1
ATOM 758 C CA . ASN A 1 105 ? 25.919 -9.736 -20.490 1.00 95.81 105 ASN A CA 1
ATOM 759 C C . ASN A 1 105 ? 25.503 -8.410 -21.135 1.00 95.81 105 ASN A C 1
ATOM 761 O O . ASN A 1 105 ? 25.143 -8.369 -22.311 1.00 95.81 105 ASN A O 1
ATOM 765 N N . ASP A 1 106 ? 25.581 -7.332 -20.361 1.00 94.31 106 ASP A N 1
ATOM 766 C CA . ASP A 1 106 ? 25.267 -5.994 -20.849 1.00 94.31 106 ASP A CA 1
ATOM 767 C C . ASP A 1 106 ? 26.497 -5.343 -21.487 1.00 94.31 106 ASP A C 1
ATOM 769 O O . ASP A 1 106 ? 27.535 -5.180 -20.843 1.00 94.31 106 ASP A O 1
ATOM 773 N N . CYS A 1 107 ? 26.363 -4.952 -22.750 1.00 91.81 107 CYS A N 1
ATOM 774 C CA . CYS A 1 107 ? 27.376 -4.213 -23.507 1.00 91.81 107 CYS A CA 1
ATOM 775 C C . CYS A 1 107 ? 26.960 -2.769 -23.821 1.00 91.81 107 CYS A C 1
ATOM 777 O O . CYS A 1 107 ? 27.779 -2.006 -24.325 1.00 91.81 107 CYS A O 1
ATOM 779 N N . ASN A 1 108 ? 25.718 -2.391 -23.512 1.00 92.25 108 ASN A N 1
ATOM 780 C CA . ASN A 1 108 ? 25.209 -1.040 -23.721 1.00 92.25 108 ASN A CA 1
ATOM 781 C C . ASN A 1 108 ? 25.251 -0.220 -22.421 1.00 92.25 108 ASN A C 1
ATOM 783 O O . ASN A 1 108 ? 25.654 0.939 -22.411 1.00 92.25 108 ASN A O 1
ATOM 787 N N . GLY A 1 109 ? 24.873 -0.848 -21.306 1.00 90.56 109 GLY A N 1
ATOM 788 C CA . GLY A 1 109 ? 24.804 -0.239 -19.981 1.00 90.56 109 GLY A CA 1
ATOM 789 C C . GLY A 1 109 ? 23.393 0.110 -19.525 1.00 90.56 109 GLY A C 1
ATOM 790 O O . GLY A 1 109 ? 23.183 0.282 -18.322 1.00 90.56 109 GLY A O 1
ATOM 791 N N . HIS A 1 110 ? 22.432 0.186 -20.448 1.00 94.19 110 HIS A N 1
ATOM 792 C CA . HIS A 1 110 ? 21.044 0.513 -20.141 1.00 94.19 110 HIS A CA 1
ATOM 793 C C . HIS A 1 110 ? 20.395 -0.530 -19.218 1.00 94.19 110 HIS A C 1
ATOM 795 O O . HIS A 1 110 ? 19.880 -0.177 -18.155 1.00 94.19 110 HIS A O 1
ATOM 801 N N . GLY A 1 111 ? 20.510 -1.818 -19.543 1.00 95.56 111 GLY A N 1
ATOM 802 C CA . GLY A 1 111 ? 19.941 -2.901 -18.744 1.00 95.56 111 GLY A CA 1
ATOM 803 C C . GLY A 1 111 ? 20.523 -2.988 -17.330 1.00 95.56 111 GLY A C 1
ATOM 804 O O . GLY A 1 111 ? 19.792 -3.184 -16.356 1.00 95.56 111 GLY A O 1
ATOM 805 N N . THR A 1 112 ? 21.826 -2.745 -17.178 1.00 96.38 112 THR A N 1
ATOM 806 C CA . THR A 1 112 ? 22.493 -2.656 -15.870 1.00 96.38 112 THR A CA 1
ATOM 807 C C . THR A 1 112 ? 21.996 -1.457 -15.061 1.00 96.38 112 THR A C 1
ATOM 809 O O . THR A 1 112 ? 21.770 -1.590 -13.855 1.00 96.38 112 THR A O 1
ATOM 812 N N . HIS A 1 113 ? 21.782 -0.305 -15.705 1.00 95.19 113 HIS A N 1
ATOM 813 C CA . HIS A 1 113 ? 21.257 0.897 -15.051 1.00 95.19 113 HIS A CA 1
ATOM 814 C C . HIS A 1 113 ? 19.854 0.668 -14.498 1.00 95.19 113 HIS A C 1
ATOM 816 O O . HIS A 1 113 ? 19.632 0.858 -13.298 1.00 95.19 113 HIS A O 1
ATOM 822 N N . VAL A 1 114 ? 18.931 0.162 -15.316 1.00 96.81 114 VAL A N 1
ATOM 823 C CA . VAL A 1 114 ? 17.549 -0.080 -14.875 1.00 96.81 114 VAL A CA 1
ATOM 824 C C . VAL A 1 114 ? 17.480 -1.183 -13.814 1.00 96.81 114 VAL A C 1
ATOM 826 O O . VAL A 1 114 ? 16.745 -1.047 -12.836 1.00 96.81 114 VAL A O 1
ATOM 829 N N . ALA A 1 115 ? 18.317 -2.222 -13.925 1.00 97.44 115 ALA A N 1
ATOM 830 C CA . ALA A 1 115 ? 18.446 -3.264 -12.908 1.00 97.44 115 ALA A CA 1
ATOM 831 C C . ALA A 1 115 ? 18.926 -2.702 -11.557 1.00 97.44 115 ALA A C 1
ATOM 833 O O . ALA A 1 115 ? 18.423 -3.103 -10.505 1.00 97.44 115 ALA A O 1
ATOM 834 N N . GLY A 1 116 ? 19.849 -1.735 -11.576 1.00 95.62 116 GLY A N 1
ATOM 835 C CA . GLY A 1 116 ? 20.297 -1.026 -10.378 1.00 95.62 116 GLY A CA 1
ATOM 836 C C . GLY A 1 116 ? 19.201 -0.172 -9.729 1.00 95.62 116 GLY A C 1
ATOM 837 O O . GLY A 1 116 ? 19.086 -0.184 -8.508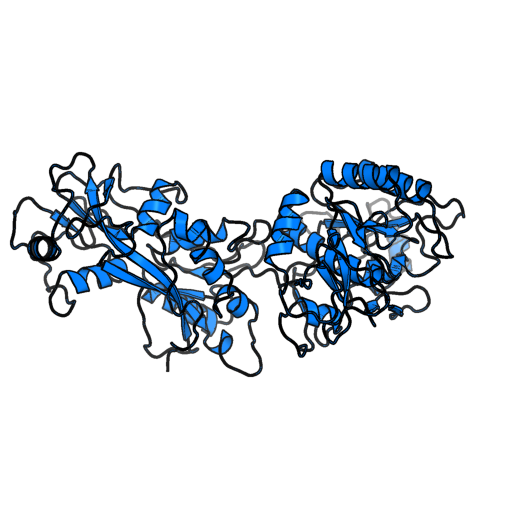 1.00 95.62 116 GLY A O 1
ATOM 838 N N . VAL A 1 117 ? 18.333 0.480 -10.513 1.00 96.81 117 VAL A N 1
ATOM 839 C CA . VAL A 1 117 ? 17.191 1.250 -9.975 1.00 96.81 117 VAL A CA 1
ATOM 840 C C . VAL A 1 117 ? 16.138 0.318 -9.366 1.00 96.81 117 VAL A C 1
ATOM 842 O O . VAL A 1 117 ? 15.511 0.634 -8.354 1.00 96.81 117 VAL A O 1
ATOM 845 N N . THR A 1 118 ? 15.948 -0.869 -9.945 1.00 97.44 118 THR A N 1
ATOM 846 C CA . THR A 1 118 ? 15.044 -1.876 -9.382 1.00 97.44 118 THR A CA 1
ATOM 847 C C . THR A 1 118 ? 15.593 -2.479 -8.088 1.00 97.44 118 THR A C 1
ATOM 849 O O . THR A 1 118 ? 14.867 -2.508 -7.096 1.00 97.44 118 THR A O 1
ATOM 852 N N . GLY A 1 119 ? 16.839 -2.966 -8.081 1.00 95.44 119 GLY A N 1
ATOM 853 C CA . GLY A 1 119 ? 17.351 -3.839 -7.014 1.00 95.44 119 GLY A CA 1
ATOM 854 C C . GLY A 1 119 ? 18.817 -3.647 -6.619 1.00 95.44 119 GLY A C 1
ATOM 855 O O . GLY A 1 119 ? 19.413 -4.555 -6.040 1.00 95.44 119 GLY A O 1
ATOM 856 N N . GLY A 1 120 ? 19.411 -2.494 -6.927 1.00 93.75 120 GLY A N 1
ATOM 857 C CA . GLY A 1 120 ? 20.739 -2.113 -6.448 1.00 93.75 120 GLY A CA 1
ATOM 858 C C . GLY A 1 120 ? 20.794 -1.907 -4.932 1.00 93.75 120 GLY A C 1
ATOM 859 O O . GLY A 1 120 ? 19.812 -1.530 -4.298 1.00 93.75 120 GLY A O 1
ATOM 860 N N . SER A 1 121 ? 21.955 -2.152 -4.329 1.00 90.44 121 SER A N 1
ATOM 861 C CA . SER A 1 121 ? 22.150 -2.065 -2.874 1.00 90.44 121 SER A CA 1
ATOM 862 C C . SER A 1 121 ? 22.001 -0.636 -2.323 1.00 90.44 121 SER A C 1
ATOM 864 O O . SER A 1 121 ? 21.491 -0.454 -1.221 1.00 90.44 121 SER A O 1
ATOM 866 N N . THR A 1 122 ? 22.370 0.367 -3.109 1.00 89.12 122 THR A N 1
ATOM 867 C CA . THR A 1 122 ? 22.308 1.816 -2.858 1.00 89.12 122 THR A CA 1
ATOM 868 C C . THR A 1 122 ? 21.138 2.449 -3.626 1.00 89.12 122 THR A C 1
ATOM 870 O O . THR A 1 122 ? 20.240 3.035 -3.045 1.00 89.12 122 THR A O 1
ATOM 873 N N . TYR A 1 123 ? 21.058 2.238 -4.937 1.00 92.06 123 TYR A N 1
ATOM 874 C CA . TYR A 1 123 ? 20.118 2.924 -5.831 1.00 92.06 123 TYR A CA 1
ATOM 875 C C . TYR A 1 123 ? 18.785 2.191 -6.036 1.00 92.06 123 TYR A C 1
ATOM 877 O O . TYR A 1 123 ? 17.880 2.732 -6.671 1.00 92.06 123 TYR A O 1
ATOM 885 N N . GLY A 1 124 ? 18.653 0.971 -5.508 1.00 94.31 124 GLY A N 1
ATOM 886 C CA . GLY A 1 124 ? 17.483 0.124 -5.712 1.00 94.31 124 GLY A CA 1
ATOM 887 C C . GLY A 1 124 ? 16.309 0.436 -4.792 1.00 94.31 124 GLY A C 1
ATOM 888 O O . GLY A 1 124 ? 16.487 0.602 -3.583 1.00 94.31 124 GLY A O 1
ATOM 889 N N . VAL A 1 125 ? 15.098 0.396 -5.354 1.00 94.44 125 VAL A N 1
ATOM 890 C CA . VAL A 1 125 ? 13.839 0.411 -4.585 1.00 94.44 125 VAL A CA 1
ATOM 891 C C . VAL A 1 125 ? 13.635 -0.906 -3.822 1.00 94.44 125 VAL A C 1
ATOM 893 O O . VAL A 1 125 ? 13.227 -0.895 -2.665 1.00 94.44 125 VAL A O 1
ATOM 896 N N . ALA A 1 126 ? 13.934 -2.049 -4.446 1.00 93.56 126 ALA A N 1
ATOM 897 C CA . ALA A 1 126 ? 13.734 -3.386 -3.890 1.00 93.56 126 ALA A CA 1
ATOM 898 C C . ALA A 1 126 ? 15.077 -4.129 -3.766 1.00 93.56 126 ALA A C 1
ATOM 900 O O . ALA A 1 126 ? 15.438 -4.978 -4.577 1.00 93.56 126 ALA A O 1
ATOM 901 N N . LYS A 1 127 ? 15.840 -3.788 -2.723 1.00 91.69 127 LYS A N 1
ATOM 902 C CA . LYS A 1 127 ? 17.260 -4.155 -2.529 1.00 91.69 127 LYS A CA 1
ATOM 903 C C . LYS A 1 127 ? 17.561 -5.653 -2.295 1.00 91.69 127 LYS A C 1
ATOM 905 O O . LYS A 1 127 ? 18.721 -6.026 -2.117 1.00 91.69 127 LYS A O 1
ATOM 910 N N . GLY A 1 128 ? 16.550 -6.512 -2.253 1.00 90.62 128 GLY A N 1
ATOM 911 C CA . GLY A 1 128 ? 16.616 -7.952 -1.971 1.00 90.62 128 GLY A CA 1
ATOM 912 C C . GLY A 1 128 ? 16.016 -8.830 -3.074 1.00 90.62 128 GLY A C 1
ATOM 913 O O . GLY A 1 128 ? 16.011 -10.053 -2.941 1.00 90.62 128 GLY A O 1
ATOM 914 N N . VAL A 1 129 ? 15.522 -8.244 -4.170 1.00 95.44 129 VAL A N 1
ATOM 915 C CA . VAL A 1 129 ? 14.989 -9.012 -5.310 1.00 95.44 129 VAL A CA 1
ATOM 916 C C . VAL A 1 129 ? 16.069 -9.843 -5.998 1.00 95.44 129 VAL A C 1
ATOM 918 O O . VAL A 1 129 ? 17.251 -9.498 -5.992 1.00 95.44 129 VAL A O 1
ATOM 921 N N . THR A 1 130 ? 15.648 -10.915 -6.668 1.00 97.88 130 THR A N 1
ATOM 922 C CA . THR A 1 130 ? 16.459 -11.570 -7.702 1.00 97.88 130 THR A CA 1
ATOM 923 C C . THR A 1 130 ? 16.211 -10.881 -9.039 1.00 97.88 130 THR A C 1
ATOM 925 O O . THR A 1 130 ? 15.066 -10.770 -9.475 1.00 97.88 130 THR A O 1
ATOM 928 N N . LEU A 1 131 ? 17.275 -10.443 -9.705 1.00 98.56 131 LEU A N 1
ATOM 929 C CA . LEU A 1 131 ? 17.219 -9.817 -11.026 1.00 98.56 131 LEU A CA 1
ATOM 930 C C . LEU A 1 131 ? 17.539 -10.869 -12.089 1.00 98.56 131 LEU A C 1
ATOM 932 O O . LEU A 1 131 ? 18.554 -11.550 -11.985 1.00 98.56 131 LEU A O 1
ATOM 936 N N . VAL A 1 132 ? 16.702 -11.011 -13.113 1.00 98.69 132 VAL A N 1
ATOM 937 C CA . VAL A 1 132 ? 16.938 -11.957 -14.215 1.00 98.69 132 VAL A CA 1
ATOM 938 C C . VAL A 1 132 ? 17.097 -11.186 -15.525 1.00 98.69 132 VAL A C 1
ATOM 940 O O . VAL A 1 132 ? 16.141 -10.531 -15.949 1.00 98.69 132 VAL A O 1
ATOM 943 N N . PRO A 1 133 ? 18.271 -11.243 -16.183 1.00 98.50 133 PRO A N 1
ATOM 944 C CA . PRO A 1 133 ? 18.483 -10.553 -17.448 1.00 98.50 133 PRO A CA 1
ATOM 945 C C . PRO A 1 133 ? 17.750 -11.267 -18.588 1.00 98.50 133 PRO A C 1
ATOM 947 O O . PRO A 1 133 ? 17.935 -12.463 -18.809 1.00 98.50 133 PRO A O 1
ATOM 950 N N . VAL A 1 134 ? 16.949 -10.528 -19.350 1.00 98.31 134 VAL A N 1
ATOM 951 C CA . VAL A 1 134 ? 16.297 -11.003 -20.576 1.00 98.31 134 VAL A CA 1
ATOM 952 C C . VAL A 1 134 ? 16.737 -10.080 -21.705 1.00 98.31 134 VAL A C 1
ATOM 954 O O . VAL A 1 134 ? 16.143 -9.036 -21.962 1.00 98.31 134 VAL A O 1
ATOM 957 N N . ARG A 1 135 ? 17.849 -10.436 -22.342 1.00 97.81 135 ARG A N 1
ATOM 958 C CA . ARG A 1 135 ? 18.515 -9.611 -23.343 1.00 97.81 135 ARG A CA 1
ATOM 959 C C . ARG A 1 135 ? 17.812 -9.710 -24.693 1.00 97.81 135 ARG A C 1
ATOM 961 O O . ARG A 1 135 ? 17.902 -10.726 -25.381 1.00 97.81 135 ARG A O 1
ATOM 968 N N . VAL A 1 136 ? 17.115 -8.644 -25.066 1.00 93.69 136 VAL A N 1
ATOM 969 C CA . VAL A 1 136 ? 16.360 -8.525 -26.326 1.00 93.69 136 VAL A CA 1
ATOM 970 C C . VAL A 1 136 ? 16.811 -7.343 -27.183 1.00 93.69 136 VAL A C 1
ATOM 972 O O . VAL A 1 136 ? 16.340 -7.209 -28.316 1.00 93.69 136 VAL A O 1
ATOM 975 N N . LEU A 1 137 ? 17.712 -6.522 -26.636 1.00 86.19 137 LEU A N 1
ATOM 976 C CA . LEU A 1 137 ? 18.381 -5.400 -27.283 1.00 86.19 137 LEU A CA 1
ATOM 977 C C . LEU A 1 137 ? 19.889 -5.693 -27.398 1.00 86.19 137 LEU A C 1
ATOM 979 O O . LEU A 1 137 ? 20.483 -6.308 -26.507 1.00 86.19 137 LEU A O 1
ATOM 983 N N . ASP A 1 138 ? 20.498 -5.275 -28.501 1.00 85.75 138 ASP A N 1
ATOM 984 C CA . ASP A 1 138 ? 21.925 -5.416 -28.781 1.00 85.75 138 ASP A CA 1
ATOM 985 C C . ASP A 1 138 ? 22.779 -4.335 -28.083 1.00 85.75 138 ASP A C 1
ATOM 987 O O . ASP A 1 138 ? 22.309 -3.594 -27.216 1.00 85.75 138 ASP A O 1
ATOM 991 N N . CYS A 1 139 ? 24.071 -4.268 -28.420 1.00 89.00 139 CYS A N 1
ATOM 992 C CA . CYS A 1 139 ? 25.006 -3.319 -27.809 1.00 89.00 139 CYS A CA 1
ATOM 993 C C . CYS A 1 139 ? 24.729 -1.854 -28.178 1.00 89.00 139 CYS A C 1
ATOM 995 O O . CYS A 1 139 ? 25.097 -0.962 -27.414 1.00 89.00 139 CYS A O 1
ATOM 997 N N . ASP A 1 140 ? 24.011 -1.608 -29.274 1.00 82.06 140 ASP A N 1
ATOM 998 C CA . ASP A 1 140 ? 23.560 -0.275 -29.676 1.00 82.06 140 ASP A CA 1
ATOM 999 C C . ASP A 1 140 ? 22.208 0.085 -29.030 1.00 82.06 140 ASP A C 1
ATOM 1001 O O . ASP A 1 140 ? 21.636 1.138 -29.311 1.00 82.06 140 ASP A O 1
ATOM 1005 N N . GLY A 1 141 ? 21.677 -0.779 -28.153 1.00 81.94 141 GLY A N 1
ATOM 1006 C CA . GLY A 1 141 ? 20.380 -0.587 -27.505 1.00 81.94 141 GLY A CA 1
ATOM 1007 C C . GLY A 1 141 ? 19.202 -0.853 -28.442 1.00 81.94 141 GLY A C 1
ATOM 1008 O O . GLY A 1 141 ? 18.084 -0.419 -28.165 1.00 81.94 141 GLY A O 1
ATOM 1009 N N . THR A 1 142 ? 19.437 -1.553 -29.553 1.00 80.94 142 THR A N 1
ATOM 1010 C CA . THR A 1 142 ? 18.441 -1.783 -30.599 1.00 80.94 142 THR A CA 1
ATOM 1011 C C . THR A 1 142 ? 17.942 -3.222 -30.570 1.00 80.94 142 THR A C 1
ATOM 1013 O O . THR A 1 142 ? 18.679 -4.167 -30.313 1.00 80.94 142 THR A O 1
ATOM 1016 N N . GLY A 1 143 ? 16.656 -3.416 -30.840 1.00 81.69 143 GLY A N 1
ATOM 1017 C CA . GLY A 1 143 ? 16.056 -4.739 -30.969 1.00 81.69 143 GLY A CA 1
ATOM 1018 C C . GLY A 1 143 ? 14.796 -4.692 -31.816 1.00 81.69 143 GLY A C 1
ATOM 1019 O O . GLY A 1 143 ? 14.389 -3.640 -32.307 1.00 81.69 143 GLY A O 1
ATOM 1020 N N . SER A 1 144 ? 14.169 -5.850 -32.002 1.00 80.06 144 SER A N 1
ATOM 1021 C CA . SER A 1 144 ? 12.952 -5.989 -32.803 1.00 80.06 144 SER A CA 1
ATOM 1022 C C . SER A 1 144 ? 11.779 -6.450 -31.942 1.00 80.06 144 SER A C 1
ATOM 1024 O O . SER A 1 144 ? 11.963 -7.024 -30.869 1.00 80.06 144 SER A O 1
ATOM 1026 N N . GLY A 1 145 ? 10.552 -6.279 -32.443 1.00 74.81 145 GLY A N 1
ATOM 1027 C CA . GLY A 1 145 ? 9.378 -6.891 -31.814 1.00 74.81 145 GLY A CA 1
ATOM 1028 C C . GLY A 1 145 ? 9.535 -8.409 -31.656 1.00 74.81 145 GLY A C 1
ATOM 1029 O O . GLY A 1 145 ? 9.137 -8.959 -30.638 1.00 74.81 145 GLY A O 1
ATOM 1030 N N . THR A 1 146 ? 10.199 -9.076 -32.605 1.0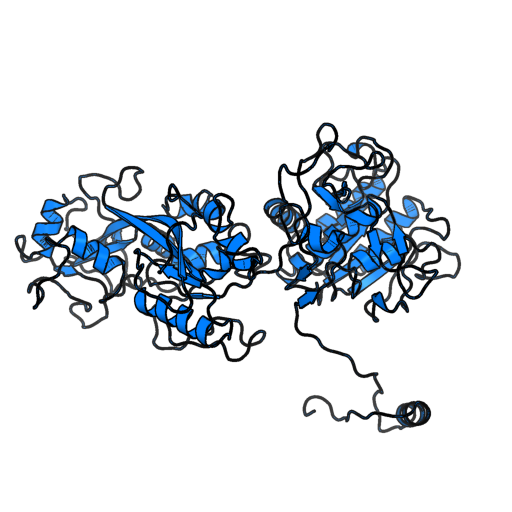0 79.12 146 THR A N 1
ATOM 1031 C CA . THR A 1 146 ? 10.469 -10.520 -32.557 1.00 79.12 146 THR A CA 1
ATOM 1032 C C . THR A 1 146 ? 11.397 -10.904 -31.405 1.00 79.12 146 THR A C 1
ATOM 1034 O O . THR A 1 146 ? 11.113 -11.867 -30.697 1.00 79.12 146 THR A O 1
ATOM 1037 N N . THR A 1 147 ? 12.486 -10.157 -31.181 1.00 79.06 147 THR A N 1
ATOM 1038 C CA . THR A 1 147 ? 13.401 -10.434 -30.058 1.00 79.06 147 THR A CA 1
ATOM 1039 C C . THR A 1 147 ? 12.731 -10.139 -28.721 1.00 79.06 147 THR A C 1
ATOM 1041 O O . THR A 1 147 ? 12.894 -10.915 -27.781 1.00 79.06 147 THR A O 1
ATOM 1044 N N . ALA A 1 148 ? 11.915 -9.080 -28.649 1.00 79.56 148 ALA A N 1
ATOM 1045 C CA . ALA A 1 148 ? 11.110 -8.775 -27.471 1.00 79.56 148 ALA A CA 1
ATOM 1046 C C . ALA A 1 148 ? 10.104 -9.898 -27.157 1.00 79.56 148 ALA A C 1
ATOM 1048 O O . ALA A 1 148 ? 10.089 -10.390 -26.033 1.00 79.56 148 ALA A O 1
ATOM 1049 N N . ILE A 1 149 ? 9.326 -10.358 -28.146 1.00 85.50 149 ILE A N 1
ATOM 1050 C CA . ILE A 1 149 ? 8.365 -11.465 -27.988 1.00 85.50 149 ILE A CA 1
ATOM 1051 C C . ILE A 1 149 ? 9.080 -12.748 -27.549 1.00 85.50 149 ILE A C 1
ATOM 1053 O O . ILE A 1 149 ? 8.649 -13.366 -26.583 1.00 85.50 149 ILE A O 1
ATOM 1057 N N . ALA A 1 150 ? 10.214 -13.102 -28.165 1.00 85.69 150 ALA A N 1
ATOM 1058 C CA . ALA A 1 150 ? 10.995 -14.274 -27.759 1.00 85.69 150 ALA A CA 1
ATOM 1059 C C . ALA A 1 150 ? 11.461 -14.191 -26.293 1.00 85.69 150 ALA A C 1
ATOM 1061 O O . ALA A 1 150 ? 11.444 -15.189 -25.570 1.00 85.69 150 ALA A O 1
ATOM 1062 N N . GLY A 1 151 ? 11.845 -12.995 -25.833 1.00 90.81 151 GLY A N 1
ATOM 1063 C CA . GLY A 1 151 ? 12.150 -12.749 -24.426 1.00 90.81 151 GLY A CA 1
ATOM 1064 C C . GLY A 1 151 ? 10.938 -12.950 -23.516 1.00 90.81 151 GLY A C 1
ATOM 1065 O O . GLY A 1 151 ? 11.051 -13.622 -22.492 1.00 90.81 151 GLY A O 1
ATOM 1066 N N . LEU A 1 152 ? 9.772 -12.417 -23.892 1.00 93.88 152 LEU A N 1
ATOM 1067 C CA . LEU A 1 152 ? 8.530 -12.569 -23.126 1.00 93.88 152 LEU A CA 1
ATOM 1068 C C . LEU A 1 152 ? 8.056 -14.029 -23.069 1.00 93.88 152 LEU A C 1
ATOM 1070 O O . LEU A 1 152 ? 7.677 -14.497 -21.995 1.00 93.88 152 LEU A O 1
ATOM 1074 N N . ASP A 1 153 ? 8.154 -14.775 -24.169 1.00 92.25 153 ASP A N 1
ATOM 1075 C CA . ASP A 1 153 ? 7.854 -16.211 -24.210 1.00 92.25 153 ASP A CA 1
ATOM 1076 C C . ASP A 1 153 ? 8.771 -16.999 -23.268 1.00 92.25 153 ASP A C 1
ATOM 1078 O O . ASP A 1 153 ? 8.314 -17.866 -22.514 1.00 92.25 153 ASP A O 1
ATOM 1082 N N . TRP A 1 154 ? 10.065 -16.665 -23.249 1.00 97.81 154 TRP A N 1
ATOM 1083 C CA . TRP A 1 154 ? 11.005 -17.283 -22.321 1.00 97.81 154 TRP A CA 1
ATOM 1084 C C . TRP A 1 154 ? 10.672 -16.952 -20.862 1.00 97.81 154 TRP A C 1
ATOM 1086 O O . TRP A 1 154 ? 10.695 -17.854 -20.020 1.00 97.81 154 TRP A O 1
ATOM 1096 N N . VAL A 1 155 ? 10.314 -15.697 -20.555 1.00 97.81 155 VAL A N 1
ATOM 1097 C CA . VAL A 1 155 ? 9.854 -15.304 -19.211 1.00 97.81 155 VAL A CA 1
ATOM 1098 C C . VAL A 1 155 ? 8.626 -16.107 -18.824 1.00 97.81 155 VAL A C 1
ATOM 1100 O O . VAL A 1 155 ? 8.589 -16.673 -17.735 1.00 97.81 155 VAL A O 1
ATOM 1103 N N . LEU A 1 156 ? 7.635 -16.208 -19.711 1.00 94.06 156 LEU A N 1
ATOM 1104 C CA . LEU A 1 156 ? 6.438 -16.990 -19.453 1.00 94.06 156 LEU A CA 1
ATOM 1105 C C . LEU A 1 156 ? 6.816 -18.441 -19.134 1.00 94.06 156 LEU A C 1
ATOM 1107 O O . LEU A 1 156 ? 6.364 -18.960 -18.120 1.00 94.06 156 LEU A O 1
ATOM 1111 N N . ALA A 1 157 ? 7.697 -19.075 -19.904 1.00 94.44 157 ALA A N 1
ATOM 1112 C CA . ALA A 1 157 ? 8.125 -20.453 -19.659 1.00 94.44 157 ALA A CA 1
ATOM 1113 C C . ALA A 1 157 ? 8.943 -20.650 -18.363 1.00 94.44 157 ALA A C 1
ATOM 1115 O O . ALA A 1 157 ? 8.845 -21.711 -17.749 1.00 94.44 157 ALA A O 1
ATOM 1116 N N . ASN A 1 158 ? 9.713 -19.646 -17.925 1.00 94.38 158 ASN A N 1
ATOM 1117 C CA . ASN A 1 158 ? 10.678 -19.758 -16.817 1.00 94.38 158 ASN A CA 1
ATOM 1118 C C . ASN A 1 158 ? 10.301 -18.939 -15.570 1.00 94.38 158 ASN A C 1
ATOM 1120 O O . ASN A 1 158 ? 11.112 -18.793 -14.652 1.00 94.38 158 ASN A O 1
ATOM 1124 N N . ARG A 1 159 ? 9.083 -18.388 -15.534 1.00 93.19 159 ARG A N 1
ATOM 1125 C CA . ARG A 1 159 ? 8.560 -17.598 -14.414 1.00 93.19 159 ARG A CA 1
ATOM 1126 C C . ARG A 1 159 ? 8.559 -18.380 -13.108 1.00 93.19 159 ARG A C 1
ATOM 1128 O O . ARG A 1 159 ? 8.279 -19.577 -13.089 1.00 93.19 159 ARG A O 1
ATOM 1135 N N . VAL A 1 160 ? 8.703 -17.665 -11.999 1.00 90.06 160 VAL A N 1
ATOM 1136 C CA . VAL A 1 160 ? 8.322 -18.167 -10.674 1.00 90.06 160 VAL A CA 1
ATOM 1137 C C . VAL A 1 160 ? 6.849 -17.797 -10.432 1.00 90.06 160 VAL A C 1
ATOM 1139 O O . VAL A 1 160 ? 6.552 -16.605 -10.260 1.00 90.06 160 VAL A O 1
ATOM 1142 N N . PRO A 1 161 ? 5.899 -18.758 -10.441 1.00 84.31 161 PRO A N 1
ATOM 1143 C CA . PRO A 1 161 ? 4.474 -18.449 -10.325 1.00 84.31 161 PRO A CA 1
ATOM 114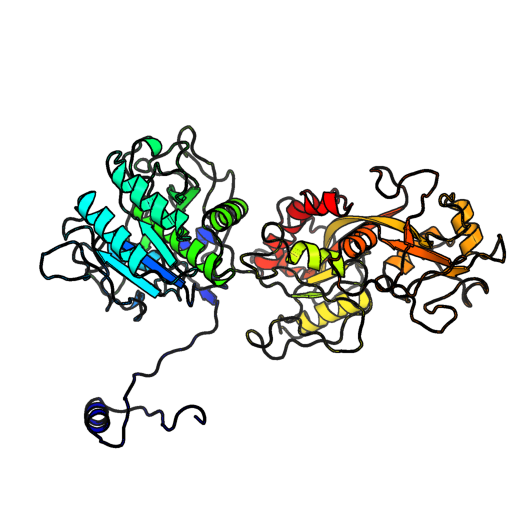4 C C . PRO A 1 161 ? 4.157 -17.649 -9.058 1.00 84.31 161 PRO A C 1
ATOM 1146 O O . PRO A 1 161 ? 4.598 -17.995 -7.963 1.00 84.31 161 PRO A O 1
ATOM 1149 N N . GLY A 1 162 ? 3.410 -16.553 -9.216 1.00 80.44 162 GLY A N 1
ATOM 1150 C CA . GLY A 1 162 ? 3.022 -15.669 -8.112 1.00 80.44 162 GLY A CA 1
ATOM 1151 C C . GLY A 1 162 ? 4.159 -14.851 -7.483 1.00 80.44 162 GLY A C 1
ATOM 1152 O O . GLY A 1 162 ? 3.924 -14.192 -6.473 1.00 80.44 162 GLY A O 1
ATOM 1153 N N . LYS A 1 163 ? 5.377 -14.889 -8.042 1.00 89.81 163 LYS A N 1
ATOM 1154 C CA . LYS A 1 163 ? 6.566 -14.189 -7.516 1.00 89.81 163 LYS A CA 1
ATOM 1155 C C . LYS A 1 163 ? 7.396 -13.500 -8.605 1.00 89.81 163 LYS A C 1
ATOM 1157 O O . LYS A 1 163 ? 8.581 -13.261 -8.406 1.00 89.81 163 LYS A O 1
ATOM 1162 N N . SER A 1 164 ? 6.797 -13.222 -9.759 1.00 97.00 164 SER A N 1
ATOM 1163 C CA . SER A 1 164 ? 7.486 -12.655 -10.922 1.00 97.00 164 SER A CA 1
ATOM 1164 C C . SER A 1 164 ? 6.954 -11.264 -11.255 1.00 97.00 164 SER A C 1
ATOM 1166 O O . SER A 1 164 ? 5.746 -11.060 -11.209 1.00 97.00 164 SER A O 1
ATOM 1168 N N . VAL A 1 165 ? 7.833 -10.339 -11.637 1.00 98.44 165 VAL A N 1
ATOM 1169 C CA . VAL A 1 165 ? 7.507 -9.017 -12.206 1.00 98.44 165 VAL A CA 1
ATOM 1170 C C . VAL A 1 165 ? 8.338 -8.831 -13.472 1.00 98.44 165 VAL A C 1
ATOM 1172 O O . VAL A 1 165 ? 9.492 -9.255 -13.500 1.00 98.44 165 VAL A O 1
ATOM 1175 N N . VAL A 1 166 ? 7.791 -8.204 -14.513 1.00 98.75 166 VAL A N 1
ATOM 1176 C CA . VAL A 1 166 ? 8.562 -7.842 -15.714 1.00 98.75 166 VAL A CA 1
ATOM 1177 C C . VAL A 1 166 ? 8.739 -6.336 -15.799 1.00 98.75 166 VAL A C 1
ATOM 1179 O O . VAL A 1 166 ? 7.759 -5.595 -15.797 1.00 98.75 166 VAL A O 1
ATOM 1182 N N . ASN A 1 167 ? 9.990 -5.904 -15.932 1.00 98.62 167 ASN A N 1
ATOM 1183 C CA . ASN A 1 167 ? 10.351 -4.542 -16.288 1.00 98.62 167 ASN A CA 1
ATOM 1184 C C . ASN A 1 167 ? 10.677 -4.474 -17.787 1.00 98.62 167 ASN A C 1
ATOM 1186 O O . ASN A 1 167 ? 11.638 -5.101 -18.236 1.00 98.62 167 ASN A O 1
ATOM 1190 N N . MET A 1 168 ? 9.905 -3.689 -18.536 1.00 96.19 168 MET A N 1
ATOM 1191 C CA . MET A 1 168 ? 10.140 -3.366 -19.943 1.00 96.19 168 MET A CA 1
ATOM 1192 C C . MET A 1 168 ? 10.499 -1.883 -20.071 1.00 96.19 168 MET A C 1
ATOM 1194 O O . MET A 1 168 ? 9.657 -1.036 -20.379 1.00 96.19 168 MET A O 1
ATOM 1198 N N . SER A 1 169 ? 11.774 -1.568 -19.852 1.00 91.06 169 SER A N 1
ATOM 1199 C CA . SER A 1 169 ? 12.339 -0.223 -20.036 1.00 91.06 169 SER A CA 1
ATOM 1200 C C . SER A 1 169 ? 12.637 0.083 -21.512 1.00 91.06 169 SER A C 1
ATOM 1202 O O . SER A 1 169 ? 13.599 0.764 -21.842 1.00 91.06 169 SER A O 1
ATOM 1204 N N . LEU A 1 170 ? 11.789 -0.407 -22.413 1.00 83.25 170 LEU A N 1
ATOM 1205 C CA . LEU A 1 170 ? 11.922 -0.293 -23.860 1.00 83.25 170 LEU A CA 1
ATOM 1206 C C . LEU A 1 170 ? 10.584 0.101 -24.479 1.00 83.25 170 LEU A C 1
ATOM 1208 O O . LEU A 1 170 ? 9.530 -0.018 -23.853 1.00 83.25 170 LEU A O 1
ATOM 1212 N N . GLY A 1 171 ? 10.616 0.539 -25.730 1.00 84.75 171 GLY A N 1
ATOM 1213 C CA . GLY A 1 171 ? 9.403 0.821 -26.476 1.00 84.75 171 GLY A CA 1
ATOM 1214 C C . GLY A 1 171 ? 9.691 1.180 -27.921 1.00 84.75 171 GLY A C 1
ATOM 1215 O O . GLY A 1 171 ? 10.828 1.439 -28.309 1.00 84.75 171 GLY A O 1
ATOM 1216 N N . GLY A 1 172 ? 8.634 1.198 -28.718 1.00 80.88 172 GLY A N 1
ATOM 1217 C CA . GLY A 1 172 ? 8.704 1.553 -30.125 1.00 80.88 172 GLY A CA 1
ATOM 1218 C C . GLY A 1 172 ? 7.323 1.843 -30.699 1.00 80.88 172 GLY A C 1
ATOM 1219 O O . GLY A 1 172 ? 6.359 2.028 -29.945 1.00 80.88 172 GLY A O 1
ATOM 1220 N N . PRO A 1 173 ? 7.206 1.885 -32.035 1.00 79.31 173 PRO A N 1
ATOM 1221 C CA . PRO A 1 173 ? 5.916 2.007 -32.691 1.00 79.31 173 PRO A CA 1
ATOM 1222 C C . PRO A 1 173 ? 4.930 0.937 -32.209 1.00 79.31 173 PRO A C 1
ATOM 1224 O O . PRO A 1 173 ? 5.309 -0.195 -31.912 1.00 79.31 173 PRO A O 1
ATOM 1227 N N . ALA A 1 174 ? 3.657 1.314 -32.173 1.00 79.94 174 ALA A N 1
ATOM 1228 C CA . ALA A 1 174 ? 2.495 0.436 -32.126 1.00 79.94 174 ALA A CA 1
ATOM 1229 C C . ALA A 1 174 ? 2.717 -0.963 -32.754 1.00 79.94 174 ALA A C 1
ATOM 1231 O O . ALA A 1 174 ? 2.832 -1.076 -33.975 1.00 79.94 174 ALA A O 1
ATOM 1232 N N . ALA A 1 175 ? 2.690 -2.034 -31.949 1.00 80.44 175 ALA A N 1
ATOM 1233 C CA . ALA A 1 175 ? 2.886 -3.407 -32.425 1.00 80.44 175 ALA A CA 1
ATOM 1234 C C . ALA A 1 175 ? 1.927 -4.406 -31.745 1.00 80.44 175 ALA A C 1
ATOM 1236 O O . ALA A 1 175 ? 2.101 -4.758 -30.584 1.00 80.44 175 ALA A O 1
ATOM 1237 N N . GLY A 1 176 ? 0.922 -4.896 -32.485 1.00 78.00 176 GLY A N 1
ATOM 1238 C CA . GLY A 1 176 ? -0.153 -5.739 -31.929 1.00 78.00 176 GLY A CA 1
ATOM 1239 C C . GLY A 1 176 ? 0.330 -7.063 -31.328 1.00 78.00 176 GLY A C 1
ATOM 1240 O O . GLY A 1 176 ? -0.024 -7.386 -30.205 1.00 78.00 176 GLY A O 1
ATOM 1241 N N . PHE A 1 177 ? 1.223 -7.784 -32.014 1.00 72.75 177 PHE A N 1
ATOM 1242 C CA . PHE A 1 177 ? 1.757 -9.051 -31.490 1.00 72.75 177 PHE A CA 1
ATOM 1243 C C . PHE A 1 177 ? 2.584 -8.881 -30.208 1.00 72.75 177 PHE A C 1
ATOM 1245 O O . PHE A 1 177 ? 2.602 -9.773 -29.364 1.00 72.75 177 PHE A O 1
ATOM 1252 N N . LEU A 1 178 ? 3.258 -7.738 -30.043 1.00 81.94 178 LEU A N 1
ATOM 1253 C CA . LEU A 1 178 ? 3.964 -7.434 -28.800 1.00 81.94 178 LEU A CA 1
ATOM 1254 C C . LEU A 1 178 ? 2.967 -7.178 -27.663 1.00 81.94 178 LEU A C 1
ATOM 1256 O O . LEU A 1 178 ? 3.172 -7.658 -26.552 1.00 81.94 178 LEU A O 1
ATOM 1260 N N . ASP A 1 179 ? 1.870 -6.474 -27.945 1.00 90.88 179 ASP A N 1
ATOM 1261 C CA . ASP A 1 179 ? 0.805 -6.251 -26.967 1.00 90.88 179 ASP A CA 1
ATOM 1262 C C . ASP A 1 179 ? 0.138 -7.562 -26.536 1.00 90.88 179 ASP A C 1
ATOM 1264 O O . ASP A 1 179 ? -0.146 -7.750 -25.353 1.00 90.88 179 ASP A O 1
ATOM 1268 N N . ASP A 1 180 ? -0.094 -8.480 -27.477 1.00 86.00 180 ASP A N 1
ATOM 1269 C CA . ASP A 1 180 ? -0.651 -9.805 -27.194 1.00 86.00 180 ASP A CA 1
ATOM 1270 C C . ASP A 1 180 ? 0.276 -10.610 -26.275 1.00 86.00 180 ASP A C 1
ATOM 1272 O O . ASP A 1 180 ? -0.187 -11.199 -25.296 1.00 86.00 180 ASP A O 1
ATOM 1276 N N . ALA A 1 181 ? 1.590 -10.577 -26.526 1.00 87.25 181 ALA A N 1
ATOM 1277 C CA . ALA A 1 181 ? 2.581 -11.217 -25.663 1.00 87.25 181 ALA A CA 1
ATOM 1278 C C . ALA A 1 181 ? 2.587 -10.608 -24.249 1.00 87.25 181 ALA A C 1
ATOM 1280 O O . ALA A 1 181 ? 2.557 -11.336 -23.256 1.00 87.25 181 ALA A O 1
ATOM 1281 N N . VAL A 1 182 ? 2.538 -9.276 -24.130 1.00 94.69 182 VAL A N 1
ATOM 1282 C CA . VAL A 1 182 ? 2.428 -8.595 -22.827 1.00 94.69 182 VAL A CA 1
ATOM 1283 C C . VAL A 1 182 ? 1.143 -9.000 -22.098 1.00 94.69 182 VAL A C 1
ATOM 1285 O O . VAL A 1 182 ? 1.186 -9.350 -20.916 1.00 94.69 182 VAL A O 1
ATOM 1288 N N . ASN A 1 183 ? 0.003 -9.022 -22.793 1.00 95.81 183 ASN A N 1
ATOM 1289 C CA . ASN A 1 183 ? -1.263 -9.478 -22.219 1.00 95.81 183 ASN A CA 1
ATOM 1290 C C . ASN A 1 183 ? -1.204 -10.950 -21.784 1.00 95.81 183 ASN A C 1
ATOM 1292 O O . ASN A 1 183 ? -1.771 -11.292 -20.747 1.00 95.81 183 ASN A O 1
ATOM 1296 N N . ALA A 1 184 ? -0.502 -11.820 -22.515 1.00 93.81 184 ALA A N 1
ATOM 1297 C CA . ALA A 1 184 ? -0.330 -13.220 -22.134 1.00 93.81 184 ALA A CA 1
ATOM 1298 C C . ALA A 1 184 ? 0.404 -13.369 -20.789 1.00 93.81 184 ALA A C 1
ATOM 1300 O O . ALA A 1 184 ? -0.017 -14.166 -19.948 1.00 93.81 184 ALA A O 1
ATOM 1301 N N . LEU A 1 185 ? 1.441 -12.563 -20.537 1.00 95.88 185 LEU A N 1
ATOM 1302 C CA . LEU A 1 185 ? 2.143 -12.546 -19.249 1.00 95.88 185 LEU A CA 1
ATOM 1303 C C . LEU A 1 185 ? 1.237 -12.071 -18.107 1.00 95.88 185 LEU A C 1
ATOM 1305 O O . LEU A 1 185 ? 1.182 -12.711 -17.054 1.00 95.88 185 LEU A O 1
ATOM 1309 N N . ILE A 1 186 ? 0.488 -10.989 -18.329 1.00 96.62 186 ILE A N 1
ATOM 1310 C CA . ILE A 1 186 ? -0.457 -10.441 -17.344 1.00 96.62 186 ILE A CA 1
ATOM 1311 C C . ILE A 1 186 ? -1.544 -11.475 -17.026 1.00 96.62 186 ILE A C 1
ATOM 1313 O O . ILE A 1 186 ? -1.817 -11.748 -15.855 1.00 96.62 186 ILE A O 1
ATOM 1317 N N . ASN A 1 187 ? -2.107 -12.125 -18.044 1.00 92.50 187 ASN A N 1
ATOM 1318 C CA . ASN A 1 187 ? -3.097 -13.190 -17.873 1.00 92.50 187 ASN A CA 1
ATOM 1319 C C . ASN A 1 187 ? -2.519 -14.416 -17.147 1.00 92.50 187 ASN A C 1
ATOM 1321 O O . ASN A 1 187 ? -3.242 -15.108 -16.434 1.00 92.50 187 ASN A O 1
ATOM 1325 N N . ALA A 1 188 ? -1.211 -14.660 -17.264 1.00 91.81 188 ALA A N 1
ATOM 1326 C CA . ALA A 1 188 ? -0.495 -15.688 -16.511 1.00 91.81 188 ALA A CA 1
ATOM 1327 C C . ALA A 1 188 ? -0.133 -15.273 -15.069 1.00 91.81 188 ALA A C 1
ATOM 1329 O O . ALA A 1 188 ? 0.554 -16.027 -14.371 1.00 91.81 188 ALA A O 1
ATOM 1330 N N . GLY A 1 189 ? -0.590 -14.100 -14.616 1.00 90.94 189 GLY A N 1
ATOM 1331 C CA . GLY A 1 189 ? -0.388 -13.590 -13.262 1.00 90.94 189 GLY A CA 1
ATOM 1332 C C . GLY A 1 189 ? 0.902 -12.791 -13.065 1.00 90.94 189 GLY A C 1
ATOM 1333 O O . GLY A 1 189 ? 1.287 -12.568 -11.920 1.00 90.94 189 GLY A O 1
ATOM 1334 N N . ILE A 1 190 ? 1.579 -12.375 -14.140 1.00 97.56 190 ILE A N 1
ATOM 1335 C CA . ILE A 1 190 ? 2.840 -11.626 -14.072 1.00 97.56 190 ILE A CA 1
ATOM 1336 C C . ILE A 1 190 ? 2.570 -10.139 -14.358 1.00 97.56 190 ILE A C 1
ATOM 1338 O O . ILE A 1 190 ? 2.240 -9.799 -15.494 1.00 97.56 190 ILE A O 1
ATOM 1342 N N . PRO A 1 191 ? 2.690 -9.222 -13.380 1.00 97.38 191 PRO A N 1
ATOM 1343 C CA . PRO A 1 191 ? 2.617 -7.792 -13.659 1.00 97.38 191 PRO A CA 1
ATOM 1344 C C . PRO A 1 191 ? 3.750 -7.360 -14.600 1.00 97.38 191 PRO A C 1
ATOM 1346 O O . PRO A 1 191 ? 4.912 -7.717 -14.394 1.00 97.38 191 PRO A O 1
ATOM 1349 N N . VAL A 1 192 ? 3.398 -6.563 -15.611 1.00 98.50 192 VAL A N 1
ATOM 1350 C CA . VAL A 1 192 ? 4.335 -5.969 -16.573 1.00 98.50 192 VAL A CA 1
ATOM 1351 C C . VAL A 1 192 ? 4.339 -4.455 -16.388 1.00 98.50 192 VAL A C 1
ATOM 1353 O O . VAL A 1 192 ? 3.283 -3.824 -16.419 1.00 98.50 192 VAL A O 1
ATOM 1356 N N . VAL A 1 193 ? 5.525 -3.883 -16.199 1.00 98.75 193 VAL A N 1
ATOM 1357 C CA . VAL A 1 193 ? 5.762 -2.441 -16.090 1.00 98.75 193 VAL A CA 1
ATOM 1358 C C . VAL A 1 193 ? 6.459 -1.964 -17.355 1.00 98.75 193 VAL A C 1
ATOM 1360 O O . VAL A 1 193 ? 7.501 -2.503 -17.724 1.00 98.75 193 VAL A O 1
ATOM 1363 N N . ALA A 1 194 ? 5.889 -0.962 -18.013 1.00 97.50 194 ALA A N 1
ATOM 1364 C CA . ALA A 1 194 ? 6.353 -0.431 -19.286 1.00 97.50 194 ALA A CA 1
ATOM 1365 C C . ALA A 1 194 ? 6.752 1.044 -19.166 1.00 97.50 194 ALA A C 1
ATOM 1367 O O . ALA A 1 194 ? 6.061 1.851 -18.540 1.00 97.50 194 ALA A O 1
ATOM 1368 N N . ALA A 1 195 ? 7.849 1.420 -19.819 1.00 95.19 195 ALA A N 1
ATOM 1369 C CA . ALA A 1 195 ? 8.187 2.824 -20.025 1.00 95.19 195 ALA A CA 1
ATOM 1370 C C . ALA A 1 195 ? 7.190 3.483 -20.998 1.00 95.19 195 ALA A C 1
ATOM 1372 O O . ALA A 1 195 ? 6.850 2.907 -22.030 1.00 95.19 195 ALA A O 1
ATOM 1373 N N . ALA A 1 196 ? 6.746 4.711 -20.708 1.00 96.44 196 ALA A N 1
ATOM 1374 C CA . ALA A 1 196 ? 5.817 5.428 -21.589 1.00 96.44 196 ALA A CA 1
ATOM 1375 C C . ALA A 1 196 ? 6.445 5.855 -22.933 1.00 96.44 196 ALA A C 1
ATOM 1377 O O . ALA A 1 196 ? 5.729 6.039 -23.920 1.00 96.44 196 ALA A O 1
ATOM 1378 N N . GLY A 1 197 ? 7.773 6.012 -22.986 1.00 91.94 197 GLY A N 1
ATOM 1379 C CA . GLY A 1 197 ? 8.531 6.479 -24.151 1.00 91.94 197 GLY A CA 1
ATOM 1380 C C . GLY A 1 197 ? 9.004 7.933 -24.029 1.00 91.94 197 GLY A C 1
ATOM 1381 O O . GLY A 1 197 ? 8.523 8.696 -23.192 1.00 91.94 197 GLY A O 1
ATOM 1382 N N . ASN A 1 198 ? 9.981 8.313 -24.859 1.00 92.31 198 ASN A N 1
ATOM 1383 C CA . ASN A 1 198 ? 10.752 9.560 -24.724 1.00 92.31 198 ASN A CA 1
ATOM 1384 C C . ASN A 1 198 ? 10.623 10.492 -25.951 1.00 92.31 198 ASN A C 1
ATOM 1386 O O . ASN A 1 198 ? 11.600 11.122 -26.351 1.00 92.31 198 ASN A O 1
ATOM 1390 N N . ALA A 1 199 ? 9.441 10.560 -26.574 1.00 90.62 199 ALA A N 1
ATOM 1391 C CA . ALA A 1 199 ? 9.209 11.303 -27.818 1.00 90.62 199 ALA A CA 1
ATOM 1392 C C . ALA A 1 199 ? 8.246 12.500 -27.673 1.00 90.62 199 ALA A C 1
ATOM 1394 O O . ALA A 1 199 ? 7.865 13.102 -28.674 1.00 90.62 199 ALA A O 1
ATOM 1395 N N . SER A 1 200 ? 7.853 12.865 -26.446 1.00 94.62 200 SER A N 1
ATOM 1396 C CA . SER A 1 200 ? 6.863 13.920 -26.169 1.00 94.62 200 SER A CA 1
ATOM 1397 C C . SER A 1 200 ? 5.553 13.750 -26.947 1.00 94.62 200 SER A C 1
ATOM 1399 O O . SER A 1 200 ? 4.996 14.704 -27.489 1.00 94.62 200 SER A O 1
ATOM 1401 N N . MET A 1 201 ? 5.066 12.515 -27.028 1.00 95.44 201 MET A N 1
ATOM 1402 C CA . MET A 1 201 ? 3.841 12.172 -27.748 1.00 95.44 201 MET A CA 1
ATOM 1403 C C . MET A 1 201 ? 2.866 11.397 -26.860 1.00 95.44 201 MET A C 1
ATOM 1405 O O . MET A 1 201 ? 3.186 11.052 -25.719 1.00 95.44 201 MET A O 1
ATOM 1409 N N . ASP A 1 202 ? 1.677 11.126 -27.396 1.00 97.25 202 ASP A N 1
ATOM 1410 C CA . ASP A 1 202 ? 0.686 10.273 -26.743 1.00 97.25 202 ASP A CA 1
ATOM 1411 C C . ASP A 1 202 ? 1.219 8.834 -26.616 1.00 97.25 202 ASP A C 1
ATOM 1413 O O . ASP A 1 202 ? 1.516 8.176 -27.618 1.00 97.25 202 ASP A O 1
ATOM 1417 N N . ALA A 1 203 ? 1.339 8.339 -25.383 1.00 96.00 203 ALA A N 1
ATOM 1418 C CA . ALA A 1 203 ? 1.797 6.985 -25.082 1.00 96.00 203 ALA A CA 1
ATOM 1419 C C . ALA A 1 203 ? 0.860 5.898 -25.632 1.00 96.00 203 ALA A C 1
ATOM 1421 O O . ALA A 1 203 ? 1.288 4.766 -25.840 1.00 96.00 203 ALA A O 1
ATOM 1422 N N . CYS A 1 204 ? -0.397 6.228 -25.941 1.00 97.00 204 CYS A N 1
ATOM 1423 C CA . CYS A 1 204 ? -1.313 5.299 -26.599 1.00 97.00 204 CYS A CA 1
ATOM 1424 C C . CYS A 1 204 ? -0.872 4.917 -28.027 1.00 97.00 204 CYS A C 1
ATOM 1426 O O . CYS A 1 204 ? -1.368 3.938 -28.590 1.00 97.00 204 CYS A O 1
ATOM 1428 N N . ALA A 1 205 ? 0.064 5.660 -28.627 1.00 92.81 205 ALA A N 1
ATOM 1429 C CA . ALA A 1 205 ? 0.598 5.383 -29.959 1.00 92.81 205 ALA A CA 1
ATOM 1430 C C . ALA A 1 205 ? 1.846 4.472 -29.962 1.00 92.81 205 ALA A C 1
ATOM 1432 O O . ALA A 1 205 ? 2.352 4.139 -31.038 1.00 92.81 205 ALA A O 1
ATOM 1433 N N . THR A 1 206 ? 2.340 4.042 -28.795 1.00 89.00 206 THR A N 1
ATOM 1434 C CA . THR A 1 206 ? 3.557 3.223 -28.668 1.00 89.00 206 THR A CA 1
ATOM 1435 C C . THR A 1 206 ? 3.289 1.895 -27.961 1.00 89.00 206 THR A C 1
ATOM 1437 O O . THR A 1 206 ? 2.399 1.779 -27.121 1.00 89.00 206 THR A O 1
ATOM 1440 N N . SER A 1 207 ? 4.069 0.869 -28.298 1.00 86.25 207 SER A N 1
ATOM 1441 C CA . SER A 1 207 ? 4.044 -0.430 -27.611 1.00 86.25 207 SER A CA 1
ATOM 1442 C C . SER A 1 207 ? 5.348 -0.635 -26.834 1.00 86.25 207 SER A C 1
ATOM 1444 O O . SER A 1 207 ? 6.408 -0.249 -27.335 1.00 86.25 207 SER A O 1
ATOM 1446 N N . PRO A 1 208 ? 5.302 -1.241 -25.630 1.00 92.44 208 PRO A N 1
ATOM 1447 C CA . PRO A 1 208 ? 4.122 -1.804 -24.953 1.00 92.44 208 PRO A CA 1
ATOM 1448 C C . PRO A 1 208 ? 3.285 -0.792 -24.138 1.00 92.44 208 PRO A C 1
ATOM 1450 O O . PRO A 1 208 ? 2.313 -1.188 -23.503 1.00 92.44 208 PRO A O 1
ATOM 1453 N N . ALA A 1 209 ? 3.623 0.503 -24.156 1.00 91.75 209 ALA A N 1
ATOM 1454 C CA . ALA A 1 209 ? 2.982 1.539 -23.330 1.00 91.75 209 ALA A CA 1
ATOM 1455 C C . ALA A 1 209 ? 1.448 1.636 -23.479 1.00 91.75 209 ALA A C 1
ATOM 1457 O O . ALA A 1 209 ? 0.748 1.975 -22.527 1.00 91.75 209 ALA A O 1
ATOM 1458 N N . ARG A 1 210 ? 0.906 1.320 -24.658 1.00 94.56 210 ARG A N 1
ATOM 1459 C CA . ARG A 1 210 ? -0.539 1.344 -24.920 1.00 94.56 210 ARG A CA 1
ATOM 1460 C C . ARG A 1 210 ? -1.322 0.152 -24.363 1.00 94.56 210 ARG A C 1
ATOM 1462 O O . ARG A 1 210 ? -2.544 0.147 -24.486 1.00 94.56 210 ARG A O 1
ATOM 1469 N N . VAL A 1 211 ? -0.661 -0.882 -23.832 1.00 96.94 211 VAL A N 1
ATOM 1470 C CA . VAL A 1 211 ? -1.342 -2.082 -23.322 1.00 96.94 211 VAL A CA 1
ATOM 1471 C C . VAL A 1 211 ? -2.110 -1.722 -22.046 1.00 96.94 211 VAL A C 1
ATOM 1473 O O . VAL A 1 211 ? -1.476 -1.507 -21.015 1.00 96.94 211 VAL A O 1
ATOM 1476 N N . PRO A 1 212 ? -3.460 -1.726 -22.038 1.00 94.44 212 PRO A N 1
ATOM 1477 C CA . PRO A 1 212 ? -4.229 -1.181 -20.912 1.00 94.44 212 PRO A CA 1
ATOM 1478 C C . PRO A 1 212 ? -4.052 -1.943 -19.597 1.00 94.44 212 PRO A C 1
ATOM 1480 O O . PRO A 1 212 ? -4.385 -1.428 -18.531 1.00 94.44 212 PRO A O 1
ATOM 1483 N N . ASN A 1 213 ? -3.596 -3.197 -19.677 1.00 93.19 213 ASN A N 1
ATOM 1484 C CA . ASN A 1 213 ? -3.387 -4.068 -18.526 1.00 93.19 213 ASN A CA 1
ATOM 1485 C C . ASN A 1 213 ? -1.969 -3.999 -17.938 1.00 93.19 213 ASN A C 1
ATOM 1487 O O . ASN A 1 213 ? -1.763 -4.501 -16.829 1.00 93.19 213 ASN A O 1
ATOM 1491 N N . ALA A 1 214 ? -1.016 -3.399 -18.658 1.00 96.56 214 ALA A N 1
ATOM 1492 C CA . ALA A 1 214 ? 0.320 -3.118 -18.147 1.00 96.56 214 ALA A CA 1
ATOM 1493 C C . ALA A 1 214 ? 0.288 -1.910 -17.194 1.00 96.56 214 ALA A C 1
ATOM 1495 O O . ALA A 1 214 ? -0.744 -1.258 -17.042 1.00 96.56 214 ALA A O 1
ATOM 1496 N N . VAL A 1 215 ? 1.410 -1.646 -16.524 1.00 98.50 215 VAL A N 1
ATOM 1497 C CA . VAL A 1 215 ? 1.628 -0.414 -15.757 1.00 98.50 215 VAL A CA 1
ATOM 1498 C C . VAL A 1 215 ? 2.555 0.495 -16.548 1.00 98.50 215 VAL A C 1
ATOM 1500 O O . VAL A 1 215 ? 3.756 0.237 -16.612 1.00 98.50 215 VAL A O 1
ATOM 1503 N N . THR A 1 216 ? 2.010 1.549 -17.141 1.00 98.50 216 THR A N 1
ATOM 1504 C CA . THR A 1 216 ? 2.743 2.472 -18.011 1.00 98.50 216 THR A CA 1
ATOM 1505 C C . THR A 1 216 ? 3.213 3.700 -17.241 1.00 98.50 216 THR A C 1
ATOM 1507 O O . THR A 1 216 ? 2.418 4.410 -16.618 1.00 98.50 216 THR A O 1
ATOM 1510 N N . VAL A 1 217 ? 4.522 3.961 -17.297 1.00 98.69 217 VAL A N 1
ATOM 1511 C CA . VAL A 1 217 ? 5.207 4.906 -16.405 1.00 98.69 217 VAL A CA 1
ATOM 1512 C C . VAL A 1 217 ? 5.822 6.074 -17.176 1.00 98.69 217 VAL A C 1
ATOM 1514 O O . VAL A 1 217 ? 6.726 5.895 -17.998 1.00 98.69 217 VAL A O 1
ATOM 1517 N N . GLY A 1 218 ? 5.350 7.288 -16.883 1.00 98.38 218 GLY A N 1
ATOM 1518 C CA . GLY A 1 218 ? 5.964 8.544 -17.322 1.00 98.38 218 GLY A CA 1
ATOM 1519 C C . GLY A 1 218 ? 7.122 8.987 -16.415 1.00 98.38 218 GLY A C 1
ATOM 1520 O O . GLY A 1 218 ? 7.245 8.531 -15.280 1.00 98.38 218 GLY A O 1
ATOM 1521 N N . ALA A 1 219 ? 7.966 9.905 -16.892 1.00 98.00 219 ALA A N 1
ATOM 1522 C CA . ALA A 1 219 ? 9.106 10.422 -16.128 1.00 98.00 219 ALA A CA 1
ATOM 1523 C C . ALA A 1 219 ? 8.801 11.777 -15.471 1.00 98.00 219 ALA A C 1
ATOM 1525 O O . ALA A 1 219 ? 8.096 12.607 -16.047 1.00 98.00 219 ALA A O 1
ATOM 1526 N N . THR A 1 220 ? 9.392 12.033 -14.304 1.00 98.44 220 THR A N 1
ATOM 1527 C CA . THR A 1 220 ? 9.446 13.354 -13.653 1.00 98.44 220 THR A CA 1
ATOM 1528 C C . THR A 1 220 ? 10.876 13.746 -13.296 1.00 98.44 220 THR A C 1
ATOM 1530 O O . THR A 1 220 ? 11.766 12.901 -13.178 1.00 98.44 220 THR A O 1
ATOM 1533 N N . ASN A 1 221 ? 11.104 15.047 -13.129 1.00 96.81 221 ASN A N 1
ATOM 1534 C CA . ASN A 1 221 ? 12.329 15.585 -12.544 1.00 96.81 221 ASN A CA 1
ATOM 1535 C C . ASN A 1 221 ? 12.176 15.842 -11.033 1.00 96.81 221 ASN A C 1
ATOM 1537 O O . ASN A 1 221 ? 11.105 15.651 -10.458 1.00 96.81 221 ASN A O 1
ATOM 1541 N N . SER A 1 222 ? 13.248 16.316 -10.396 1.00 95.62 222 SER A N 1
ATOM 1542 C CA . SER A 1 222 ? 13.302 16.614 -8.955 1.00 95.62 222 SER A CA 1
ATOM 1543 C C . SER A 1 222 ? 12.400 17.762 -8.488 1.00 95.62 222 SER A C 1
ATOM 1545 O O . SER A 1 222 ? 12.272 17.987 -7.289 1.00 95.62 222 SER A O 1
ATOM 1547 N N . SER A 1 223 ? 11.768 18.486 -9.414 1.00 95.19 223 SER A N 1
ATOM 1548 C CA . SER A 1 223 ? 10.792 19.548 -9.134 1.00 95.19 223 SER A CA 1
ATOM 1549 C C . SER A 1 223 ? 9.348 19.101 -9.393 1.00 95.19 223 SER A C 1
ATOM 1551 O O . SER A 1 223 ? 8.485 19.945 -9.614 1.00 95.19 223 SER A O 1
ATOM 1553 N N . ASP A 1 224 ? 9.089 17.789 -9.420 1.00 96.50 224 ASP A N 1
ATOM 1554 C CA . ASP A 1 224 ? 7.773 17.198 -9.696 1.00 96.50 224 ASP A CA 1
ATOM 1555 C C . ASP A 1 224 ? 7.171 17.626 -11.050 1.00 96.50 224 ASP A C 1
ATOM 1557 O O . ASP A 1 224 ? 5.956 17.671 -11.231 1.00 96.50 224 ASP A O 1
ATOM 1561 N N . ALA A 1 225 ? 8.012 17.916 -12.046 1.00 97.62 225 ALA A N 1
ATOM 1562 C CA . ALA A 1 225 ? 7.563 18.266 -13.391 1.00 97.62 225 ALA A CA 1
ATOM 1563 C C . ALA A 1 225 ? 7.883 17.161 -14.401 1.00 97.62 225 ALA A C 1
ATOM 1565 O O . ALA A 1 225 ? 8.972 16.577 -14.383 1.00 97.62 225 ALA A O 1
ATOM 1566 N N . ARG A 1 226 ? 6.959 16.913 -15.337 1.00 97.94 226 ARG A N 1
ATOM 1567 C CA . ARG A 1 226 ? 7.239 16.074 -16.511 1.00 97.94 226 ARG A CA 1
ATOM 1568 C C . ARG A 1 226 ? 8.320 16.750 -17.378 1.00 97.94 226 ARG A C 1
ATOM 1570 O O . ARG A 1 226 ? 8.130 17.909 -17.761 1.00 97.94 226 ARG A O 1
ATOM 1577 N N . PRO A 1 227 ? 9.426 16.069 -17.734 1.00 95.38 227 PRO A N 1
ATOM 1578 C CA . PRO A 1 227 ? 10.417 16.610 -18.653 1.00 95.38 227 PRO A CA 1
ATOM 1579 C C . PRO A 1 227 ? 9.873 16.638 -20.084 1.00 95.38 227 PRO A C 1
ATOM 1581 O O . PRO A 1 227 ? 8.996 15.855 -20.452 1.00 95.38 227 PRO A O 1
ATOM 1584 N N . SER A 1 228 ? 10.433 17.512 -20.920 1.00 94.25 228 SER A N 1
ATOM 1585 C CA . SER A 1 228 ? 9.954 17.734 -22.289 1.00 94.25 228 SER A CA 1
ATOM 1586 C C . SER A 1 228 ? 9.995 16.487 -23.173 1.00 94.25 228 SER A C 1
ATOM 1588 O O . SER A 1 228 ? 9.209 16.425 -24.111 1.00 94.25 228 SER A O 1
ATOM 1590 N N . PHE A 1 229 ? 10.842 15.495 -22.879 1.00 93.06 229 PHE A N 1
ATOM 1591 C CA . PHE A 1 229 ? 10.929 14.254 -23.651 1.00 93.06 229 PHE A CA 1
ATOM 1592 C C . PHE A 1 229 ? 9.865 13.211 -23.278 1.00 93.06 229 PHE A C 1
ATOM 1594 O O . PHE A 1 229 ? 9.514 12.393 -24.118 1.00 93.06 229 PHE A O 1
ATOM 1601 N N . SER A 1 230 ? 9.351 13.188 -22.041 1.00 96.50 230 SER A N 1
ATOM 1602 C CA . SER A 1 230 ? 8.493 12.080 -21.587 1.00 96.50 230 SER A CA 1
ATOM 1603 C C . SER A 1 230 ? 7.192 12.048 -22.378 1.00 96.50 230 SER A C 1
ATOM 1605 O O . SER A 1 230 ? 6.537 13.078 -22.511 1.00 96.50 230 SER A O 1
ATOM 1607 N N . ASN A 1 231 ? 6.756 10.880 -22.831 1.00 97.81 231 ASN A N 1
ATOM 1608 C CA . ASN A 1 231 ? 5.404 10.724 -23.359 1.00 97.81 231 ASN A CA 1
ATOM 1609 C C . ASN A 1 231 ? 4.349 11.032 -22.278 1.00 97.81 231 ASN A C 1
ATOM 1611 O O . ASN A 1 231 ? 4.653 11.073 -21.078 1.00 97.81 231 ASN A O 1
ATOM 1615 N N . PHE A 1 232 ? 3.128 11.305 -22.728 1.00 98.38 232 PHE A N 1
ATOM 1616 C CA . PHE A 1 232 ? 1.980 11.713 -21.915 1.00 98.38 232 PHE A CA 1
ATOM 1617 C C . PHE A 1 232 ? 0.699 11.050 -22.439 1.00 98.38 232 PHE A C 1
ATOM 1619 O O . PHE A 1 232 ? 0.746 10.306 -23.413 1.00 98.38 232 PHE A O 1
ATOM 1626 N N . GLY A 1 233 ? -0.444 11.324 -21.817 1.00 98.00 233 GLY A N 1
ATOM 1627 C CA . GLY A 1 233 ? -1.750 10.889 -22.304 1.00 98.00 233 GLY A CA 1
ATOM 1628 C C . GLY A 1 233 ? -2.426 9.853 -21.408 1.00 98.00 233 GLY A C 1
ATOM 1629 O O . GLY A 1 233 ? -1.873 9.440 -20.386 1.00 98.00 233 GLY A O 1
ATOM 1630 N N . PRO A 1 234 ? -3.642 9.430 -21.786 1.00 97.56 234 PRO A N 1
ATOM 1631 C CA . PRO A 1 234 ? -4.504 8.610 -20.938 1.00 97.56 234 PRO A CA 1
ATOM 1632 C C . PRO A 1 234 ? -4.022 7.162 -20.776 1.00 97.56 234 PRO A C 1
ATOM 1634 O O . PRO A 1 234 ? -4.541 6.456 -19.919 1.00 97.56 234 PRO A O 1
ATOM 1637 N N . CYS A 1 235 ? -3.048 6.710 -21.575 1.00 96.69 235 CYS A N 1
ATOM 1638 C CA . CYS A 1 235 ? -2.443 5.385 -21.419 1.00 96.69 235 CYS A CA 1
ATOM 1639 C C . CYS A 1 235 ? -1.365 5.321 -20.327 1.00 96.69 235 CYS A C 1
ATOM 1641 O O . CYS A 1 235 ? -0.844 4.241 -20.078 1.00 96.69 235 CYS A O 1
ATOM 1643 N N . LEU A 1 236 ? -1.005 6.439 -19.684 1.00 98.12 236 LEU A N 1
ATOM 1644 C CA . LEU A 1 236 ? -0.165 6.408 -18.484 1.00 98.12 236 LEU A CA 1
ATOM 1645 C C . LEU A 1 236 ? -1.006 5.994 -17.273 1.00 98.12 236 LEU A C 1
ATOM 1647 O O . LEU A 1 236 ? -2.106 6.507 -17.082 1.00 98.12 236 LEU A O 1
ATOM 1651 N N . ASP A 1 237 ? -0.440 5.157 -16.405 1.00 97.88 237 ASP A N 1
ATOM 1652 C CA . ASP A 1 237 ? -1.006 4.872 -15.081 1.00 97.88 237 ASP A CA 1
ATOM 1653 C C . ASP A 1 237 ? -0.472 5.851 -14.025 1.00 97.88 237 ASP A C 1
ATOM 1655 O O . ASP A 1 237 ? -1.195 6.257 -13.115 1.00 97.88 237 ASP A O 1
ATOM 1659 N N . LEU A 1 238 ? 0.809 6.220 -14.128 1.00 98.50 238 LEU A N 1
ATOM 1660 C CA . LEU A 1 238 ? 1.500 7.081 -13.169 1.00 98.50 238 LEU A CA 1
ATOM 1661 C C . LEU A 1 238 ? 2.796 7.670 -13.740 1.00 98.50 238 LEU A C 1
ATOM 1663 O O . LEU A 1 238 ? 3.286 7.267 -14.796 1.00 98.50 238 LEU A O 1
ATOM 1667 N N . PHE A 1 239 ? 3.394 8.582 -12.980 1.00 98.75 239 PHE A N 1
ATOM 1668 C CA . PHE A 1 239 ? 4.757 9.062 -13.175 1.00 98.75 239 PHE A CA 1
ATOM 1669 C C . PHE A 1 239 ? 5.691 8.560 -12.069 1.00 98.75 239 PHE A C 1
ATOM 1671 O O . PHE A 1 239 ? 5.254 8.286 -10.950 1.00 98.75 239 PHE A O 1
ATOM 1678 N N . ALA A 1 240 ? 6.989 8.492 -12.359 1.00 98.56 240 ALA A N 1
ATOM 1679 C CA . ALA A 1 240 ? 8.051 8.249 -11.383 1.00 98.56 240 ALA A CA 1
ATOM 1680 C C . ALA A 1 240 ? 9.321 9.053 -11.745 1.00 98.56 240 ALA A C 1
ATOM 1682 O O . ALA A 1 240 ? 9.455 9.493 -12.892 1.00 98.56 240 ALA A O 1
ATOM 1683 N N . PRO A 1 241 ? 10.263 9.246 -10.800 1.00 98.50 241 PRO A N 1
ATOM 1684 C CA . PRO A 1 241 ? 11.536 9.913 -11.070 1.00 98.50 241 PRO A CA 1
ATOM 1685 C C . PRO A 1 241 ? 12.273 9.326 -12.279 1.00 98.50 241 PRO A C 1
ATOM 1687 O O . PRO A 1 241 ? 12.537 8.128 -12.326 1.00 98.50 241 PRO A O 1
ATOM 1690 N N . GLY A 1 242 ? 12.632 10.170 -13.248 1.00 96.50 242 GLY A N 1
ATOM 1691 C CA . GLY A 1 242 ? 13.273 9.737 -14.494 1.00 96.50 242 GLY A CA 1
ATOM 1692 C C . GLY A 1 242 ? 14.260 10.735 -15.101 1.00 96.50 242 GLY A C 1
ATOM 1693 O O . GLY A 1 242 ? 14.581 10.603 -16.276 1.00 96.50 242 GLY A O 1
ATOM 1694 N N . VAL A 1 243 ? 14.718 11.745 -14.353 1.00 95.69 243 VAL A N 1
ATOM 1695 C CA . VAL A 1 243 ? 15.724 12.728 -14.810 1.00 95.69 243 VAL A CA 1
ATOM 1696 C C . VAL A 1 243 ? 16.839 12.839 -13.779 1.00 95.69 243 VAL A C 1
ATOM 1698 O O . VAL A 1 243 ? 16.564 13.118 -12.618 1.00 95.69 243 VAL A O 1
ATOM 1701 N N . GLY A 1 244 ? 18.090 12.662 -14.186 1.00 91.31 244 GLY A N 1
ATOM 1702 C CA . GLY A 1 244 ? 19.250 12.668 -13.304 1.00 91.31 244 GLY A CA 1
ATOM 1703 C C . GLY A 1 244 ? 19.239 11.478 -12.350 1.00 91.31 244 GLY A C 1
ATOM 1704 O O . GLY A 1 244 ? 19.516 11.641 -11.159 1.00 91.31 244 GLY A O 1
ATOM 1705 N N . ILE A 1 245 ? 18.846 10.298 -12.844 1.00 94.56 245 ILE A N 1
ATOM 1706 C CA . ILE A 1 245 ? 18.767 9.081 -12.034 1.00 94.56 245 ILE A CA 1
ATOM 1707 C C . ILE A 1 245 ? 20.126 8.401 -12.026 1.00 94.56 245 ILE A C 1
ATOM 1709 O O . ILE A 1 245 ? 20.592 7.887 -13.045 1.00 94.56 245 ILE A O 1
ATOM 1713 N N . VAL A 1 246 ? 20.748 8.388 -10.853 1.00 92.25 246 VAL A N 1
ATOM 1714 C CA . VAL A 1 246 ? 22.018 7.706 -10.613 1.00 92.25 246 VAL A CA 1
ATOM 1715 C C . VAL A 1 246 ? 21.743 6.242 -10.263 1.00 92.25 246 VAL A C 1
ATOM 1717 O O . VAL A 1 246 ? 20.901 5.960 -9.416 1.00 92.25 246 VAL A O 1
ATOM 1720 N N . SER A 1 247 ? 22.437 5.317 -10.927 1.00 92.00 247 SER A N 1
ATOM 1721 C CA . SER A 1 247 ? 22.306 3.865 -10.743 1.00 92.00 247 SER A CA 1
ATOM 1722 C C . SER A 1 247 ? 23.596 3.133 -11.143 1.00 92.00 247 SER A C 1
ATOM 1724 O O . SER A 1 247 ? 24.612 3.771 -11.395 1.00 92.00 247 SER A O 1
ATOM 1726 N N . ALA A 1 248 ? 23.592 1.799 -11.199 1.00 91.00 248 ALA A N 1
ATOM 1727 C CA . ALA A 1 248 ? 24.697 0.981 -11.703 1.00 91.00 248 ALA A CA 1
ATOM 1728 C C . ALA A 1 248 ? 25.007 1.262 -13.191 1.00 91.00 248 ALA A C 1
ATOM 1730 O O . ALA A 1 248 ? 24.126 1.636 -13.958 1.00 91.00 248 ALA A O 1
ATOM 1731 N N . GLY A 1 249 ? 26.256 1.068 -13.618 1.00 86.62 249 GLY A N 1
ATOM 1732 C CA . GLY A 1 249 ? 26.668 1.264 -15.013 1.00 86.62 249 GLY A CA 1
ATOM 1733 C C . GLY A 1 249 ? 27.780 0.301 -15.421 1.00 86.62 249 GLY A C 1
ATOM 1734 O O . GLY A 1 249 ? 28.383 -0.354 -14.580 1.00 86.62 249 GLY A O 1
ATOM 1735 N N . ILE A 1 250 ? 28.076 0.189 -16.718 1.00 85.50 250 ILE A N 1
ATOM 1736 C CA . ILE A 1 250 ? 29.085 -0.779 -17.193 1.00 85.50 250 ILE A CA 1
ATOM 1737 C C . ILE A 1 250 ? 30.517 -0.226 -17.202 1.00 85.50 250 ILE A C 1
ATOM 1739 O O . ILE A 1 250 ? 31.457 -1.001 -17.039 1.00 85.50 250 ILE A O 1
ATOM 1743 N N . GLY A 1 251 ? 30.695 1.095 -17.336 1.00 76.44 251 GLY A N 1
ATOM 1744 C CA . GLY A 1 251 ? 32.012 1.732 -17.501 1.00 76.44 251 GLY A CA 1
ATOM 1745 C C . GLY A 1 251 ? 32.815 1.958 -16.213 1.00 76.44 251 GLY A C 1
ATOM 1746 O O . GLY A 1 251 ? 34.021 2.176 -16.276 1.00 76.44 251 GLY A O 1
ATOM 1747 N N . SER A 1 252 ? 32.176 1.896 -15.044 1.00 68.12 252 SER A N 1
ATOM 1748 C CA . SER A 1 252 ? 32.801 2.101 -13.732 1.00 68.12 252 SER A CA 1
ATOM 1749 C C . SER A 1 252 ? 32.143 1.177 -12.703 1.00 68.12 252 SER A C 1
ATOM 1751 O O . SER A 1 252 ? 30.943 0.937 -12.812 1.00 68.12 252 SER A O 1
ATOM 1753 N N . PRO A 1 253 ? 32.878 0.671 -11.693 1.00 55.88 253 PRO A N 1
ATOM 1754 C CA . PRO A 1 253 ? 32.287 -0.072 -10.577 1.00 55.88 253 PRO A CA 1
ATOM 1755 C C . PRO A 1 253 ? 31.409 0.804 -9.662 1.00 55.88 253 PRO A C 1
ATOM 1757 O O . PRO A 1 253 ? 30.704 0.274 -8.802 1.00 55.88 253 PRO A O 1
ATOM 1760 N N . THR A 1 254 ? 31.458 2.133 -9.821 1.00 57.59 254 THR A N 1
ATOM 1761 C CA . THR A 1 254 ? 30.669 3.111 -9.061 1.00 57.59 254 THR A CA 1
ATOM 1762 C C . THR A 1 254 ? 29.955 4.077 -10.012 1.00 57.59 254 THR A C 1
ATOM 1764 O O . THR A 1 254 ? 30.609 4.905 -10.645 1.00 57.59 254 THR A O 1
ATOM 1767 N N . SER A 1 255 ? 28.636 3.877 -10.084 1.00 67.50 255 SER A N 1
ATOM 1768 C CA . SER A 1 255 ? 27.505 4.647 -10.636 1.00 67.50 255 SER A CA 1
ATOM 1769 C C . SER A 1 255 ? 27.567 5.413 -11.977 1.00 67.50 255 SER A C 1
ATOM 1771 O O . SER A 1 255 ? 28.574 5.981 -12.383 1.00 67.50 255 SER A O 1
ATOM 1773 N N . ALA A 1 256 ? 26.413 5.451 -12.659 1.00 77.56 256 ALA A N 1
ATOM 1774 C CA . ALA A 1 256 ? 26.109 6.167 -13.899 1.00 77.56 256 ALA A CA 1
ATOM 1775 C C . ALA A 1 256 ? 24.782 6.942 -13.768 1.00 77.56 256 ALA A C 1
ATOM 1777 O O . ALA A 1 256 ? 23.850 6.467 -13.120 1.00 77.56 256 ALA A O 1
ATOM 1778 N N . SER A 1 257 ? 24.685 8.124 -14.386 1.00 85.38 257 SER A N 1
ATOM 1779 C CA . SER A 1 257 ? 23.461 8.944 -14.417 1.00 85.38 257 SER A CA 1
ATOM 1780 C C . SER A 1 257 ? 22.731 8.784 -15.751 1.00 85.38 257 SER A C 1
ATOM 1782 O O . SER A 1 257 ? 23.381 8.706 -16.795 1.00 85.38 257 SER A O 1
ATOM 1784 N N . SER A 1 258 ? 21.397 8.735 -15.746 1.00 84.69 258 SER A N 1
ATOM 1785 C CA . SER A 1 258 ? 20.590 8.650 -16.972 1.00 84.69 258 SER A CA 1
ATOM 1786 C C . SER A 1 258 ? 19.224 9.325 -16.839 1.00 84.69 258 SER A C 1
ATOM 1788 O O . SER A 1 258 ? 18.662 9.426 -15.744 1.00 84.69 258 SER A O 1
ATOM 1790 N N . ASP A 1 259 ? 18.694 9.740 -17.992 1.00 87.56 259 ASP A N 1
ATOM 1791 C CA . ASP A 1 259 ? 17.380 10.357 -18.160 1.00 87.56 259 ASP A CA 1
ATOM 1792 C C . ASP A 1 259 ? 16.503 9.461 -19.039 1.00 87.56 259 ASP A C 1
ATOM 1794 O O . ASP A 1 259 ? 16.954 8.947 -20.063 1.00 87.56 259 ASP A O 1
ATOM 1798 N N . GLY A 1 260 ? 15.235 9.295 -18.677 1.00 90.81 260 GLY A N 1
ATOM 1799 C CA . GLY A 1 260 ? 14.281 8.549 -19.485 1.00 90.81 260 GLY A CA 1
ATOM 1800 C C . GLY A 1 260 ? 13.098 8.008 -18.694 1.00 90.81 260 GLY A C 1
ATOM 1801 O O . GLY A 1 260 ? 13.172 7.750 -17.494 1.00 90.81 260 GLY A O 1
ATOM 1802 N N . THR A 1 261 ? 12.005 7.728 -19.401 1.00 91.69 261 THR A N 1
ATOM 1803 C CA . THR A 1 261 ? 10.927 6.868 -18.877 1.00 91.69 261 THR A CA 1
ATOM 1804 C C . THR A 1 261 ? 11.425 5.450 -18.575 1.00 91.69 261 THR A C 1
ATOM 1806 O O . THR A 1 261 ? 10.883 4.785 -17.695 1.00 91.69 261 THR A O 1
ATOM 1809 N N . SER A 1 262 ? 12.518 5.024 -19.216 1.00 90.88 262 SER A N 1
ATOM 1810 C CA . SER A 1 262 ? 13.253 3.797 -18.906 1.00 90.88 262 SER A CA 1
ATOM 1811 C C . SER A 1 262 ? 13.951 3.815 -17.543 1.00 90.88 262 SER A C 1
ATOM 1813 O O . SER A 1 262 ? 14.116 2.746 -16.965 1.00 90.88 262 SER A O 1
ATOM 1815 N N . ALA A 1 263 ? 14.291 4.991 -16.999 1.00 92.12 263 ALA A N 1
ATOM 1816 C CA . ALA A 1 263 ? 14.770 5.160 -15.624 1.00 92.12 263 ALA A CA 1
ATOM 1817 C C . ALA A 1 263 ? 13.614 5.309 -14.611 1.00 92.12 263 ALA A C 1
ATOM 1819 O O . ALA A 1 263 ? 13.777 5.008 -13.430 1.00 92.12 263 ALA A O 1
ATOM 1820 N N . ALA A 1 264 ? 12.422 5.711 -15.068 1.00 97.25 264 ALA A N 1
ATOM 1821 C CA . ALA A 1 264 ? 11.217 5.819 -14.243 1.00 97.25 264 ALA A CA 1
ATOM 1822 C C . ALA A 1 264 ? 10.540 4.459 -13.991 1.00 97.25 264 ALA A C 1
ATOM 1824 O O . ALA A 1 264 ? 10.264 4.109 -12.842 1.00 97.25 264 ALA A O 1
ATOM 1825 N N . ALA A 1 265 ? 10.327 3.660 -15.043 1.00 97.94 265 ALA A N 1
ATOM 1826 C CA . ALA A 1 265 ? 9.731 2.322 -14.972 1.00 97.94 265 ALA A CA 1
ATOM 1827 C C . ALA A 1 265 ? 10.340 1.389 -13.894 1.00 97.94 265 ALA A C 1
ATOM 1829 O O . ALA A 1 265 ? 9.571 0.820 -13.113 1.00 97.94 265 ALA A O 1
ATOM 1830 N N . PRO A 1 266 ? 11.675 1.263 -13.742 1.00 98.00 266 PRO A N 1
ATOM 1831 C CA . PRO A 1 266 ? 12.269 0.351 -12.766 1.00 98.00 266 PRO A CA 1
ATOM 1832 C C . PRO A 1 266 ? 11.999 0.725 -11.305 1.00 98.00 266 PRO A C 1
ATOM 1834 O O . PRO A 1 266 ? 12.026 -0.173 -10.460 1.00 98.00 266 PRO A O 1
ATOM 1837 N N . HIS A 1 267 ? 11.672 1.989 -10.994 1.00 98.31 267 HIS A N 1
ATOM 1838 C CA . HIS A 1 267 ? 11.199 2.360 -9.654 1.00 98.31 267 HIS A CA 1
ATOM 1839 C C . HIS A 1 267 ? 9.860 1.686 -9.341 1.00 98.31 267 HIS A C 1
ATOM 1841 O O . HIS A 1 267 ? 9.655 1.147 -8.252 1.00 98.31 267 HIS A O 1
ATOM 1847 N N . VAL A 1 268 ? 8.948 1.689 -10.317 1.00 98.25 268 VAL A N 1
ATOM 1848 C CA . VAL A 1 268 ? 7.626 1.066 -10.197 1.00 98.25 268 VAL A CA 1
ATOM 1849 C C . VAL A 1 268 ? 7.752 -0.455 -10.170 1.00 98.25 268 VAL A C 1
ATOM 1851 O O . VAL A 1 268 ? 7.102 -1.095 -9.347 1.00 98.25 268 VAL A O 1
ATOM 1854 N N . SER A 1 269 ? 8.638 -1.035 -10.985 1.00 98.25 269 SER A N 1
ATOM 1855 C CA . SER A 1 269 ? 8.959 -2.470 -10.942 1.00 98.25 269 SER A CA 1
ATOM 1856 C C . SER A 1 269 ? 9.466 -2.900 -9.566 1.00 98.25 269 SER A C 1
ATOM 1858 O O . SER A 1 269 ? 8.982 -3.890 -9.017 1.00 98.25 269 SER A O 1
ATOM 1860 N N . GLY A 1 270 ? 10.379 -2.125 -8.970 1.00 96.31 270 GLY A N 1
ATOM 1861 C CA . GLY A 1 270 ? 10.838 -2.345 -7.601 1.00 96.31 270 GLY A CA 1
ATOM 1862 C C . GLY A 1 270 ? 9.696 -2.231 -6.591 1.00 96.31 270 GLY A C 1
ATOM 1863 O O . GLY A 1 270 ? 9.508 -3.130 -5.776 1.00 96.31 270 GLY A O 1
ATOM 1864 N N . MET A 1 271 ? 8.855 -1.197 -6.690 1.00 93.00 271 MET A N 1
ATOM 1865 C CA . MET A 1 271 ? 7.702 -1.042 -5.800 1.00 93.00 271 MET A CA 1
ATOM 1866 C C . MET A 1 271 ? 6.725 -2.222 -5.903 1.00 93.00 271 MET A C 1
ATOM 1868 O O . MET A 1 271 ? 6.328 -2.773 -4.877 1.00 93.00 271 MET A O 1
ATOM 1872 N N . ILE A 1 272 ? 6.378 -2.671 -7.113 1.00 93.31 272 ILE A N 1
ATOM 1873 C CA . ILE A 1 272 ? 5.525 -3.850 -7.324 1.00 93.31 272 ILE A CA 1
ATOM 1874 C C . ILE A 1 272 ? 6.191 -5.114 -6.773 1.00 93.31 272 ILE A C 1
ATOM 1876 O O . ILE A 1 272 ? 5.505 -5.932 -6.160 1.00 93.31 272 ILE A O 1
ATOM 1880 N N . ALA A 1 273 ? 7.509 -5.267 -6.922 1.00 93.56 273 ALA A N 1
ATOM 1881 C CA . ALA A 1 273 ? 8.236 -6.383 -6.330 1.00 93.56 273 ALA A CA 1
ATOM 1882 C C . ALA A 1 273 ? 8.154 -6.358 -4.800 1.00 93.56 273 ALA A C 1
ATOM 1884 O O . ALA A 1 273 ? 7.896 -7.398 -4.191 1.00 93.56 273 ALA A O 1
ATOM 1885 N N . THR A 1 274 ? 8.265 -5.180 -4.170 1.00 85.44 274 THR A N 1
ATOM 1886 C CA . THR A 1 274 ? 7.971 -5.083 -2.738 1.00 85.44 274 THR A CA 1
ATOM 1887 C C . THR A 1 274 ? 6.525 -5.496 -2.490 1.00 85.44 274 THR A C 1
ATOM 1889 O O . THR A 1 274 ? 6.336 -6.454 -1.764 1.00 85.44 274 THR A O 1
ATOM 1892 N N . LEU A 1 275 ? 5.502 -4.916 -3.140 1.00 80.25 275 LEU A N 1
ATOM 1893 C CA . LEU A 1 275 ? 4.084 -5.288 -2.970 1.00 80.25 275 LEU A CA 1
ATOM 1894 C C . LEU A 1 275 ? 3.858 -6.812 -3.025 1.00 80.25 275 LEU A C 1
ATOM 1896 O O . LEU A 1 275 ? 3.255 -7.380 -2.104 1.00 80.25 275 LEU A O 1
ATOM 1900 N N . LEU A 1 276 ? 4.433 -7.474 -4.027 1.00 79.75 276 LEU A N 1
ATOM 1901 C CA . LEU A 1 276 ? 4.333 -8.913 -4.248 1.00 79.75 276 LEU A CA 1
ATOM 1902 C C . LEU A 1 276 ? 5.045 -9.749 -3.171 1.00 79.75 276 LEU A C 1
ATOM 1904 O O . LEU A 1 276 ? 4.546 -10.812 -2.821 1.00 79.75 276 LEU A O 1
ATOM 1908 N N . GLN A 1 277 ? 6.136 -9.264 -2.562 1.00 78.25 277 GLN A N 1
ATOM 1909 C CA . GLN A 1 277 ? 6.763 -9.906 -1.389 1.00 78.25 277 GLN A CA 1
ATOM 1910 C C . GLN A 1 277 ? 5.771 -10.040 -0.223 1.00 78.25 277 GLN A C 1
ATOM 1912 O O . GLN A 1 277 ? 5.853 -10.974 0.566 1.00 78.25 277 GLN A O 1
ATOM 1917 N N . GLY A 1 278 ? 4.840 -9.090 -0.093 1.00 64.06 278 GLY A N 1
ATOM 1918 C CA . GLY A 1 278 ? 3.841 -9.084 0.987 1.00 64.06 278 GLY A CA 1
ATOM 1919 C C . GLY A 1 278 ? 2.647 -9.965 0.656 1.00 64.06 278 GLY A C 1
ATOM 1920 O O . GLY A 1 278 ? 2.195 -10.728 1.503 1.00 64.06 278 GLY A O 1
ATOM 1921 N N . ALA A 1 279 ? 2.175 -9.905 -0.591 1.00 64.06 279 ALA A N 1
ATOM 1922 C CA . ALA A 1 279 ? 1.110 -10.769 -1.089 1.00 64.06 279 ALA A CA 1
ATOM 1923 C C . ALA A 1 279 ? 1.589 -11.650 -2.249 1.00 64.06 279 ALA A C 1
ATOM 1925 O O . ALA A 1 279 ? 1.205 -11.395 -3.395 1.00 64.06 279 ALA A O 1
ATOM 1926 N N . PRO A 1 280 ? 2.389 -12.699 -1.978 1.00 71.00 280 PRO A N 1
ATOM 1927 C CA . PRO A 1 280 ? 2.748 -13.668 -3.002 1.00 71.00 280 PRO A CA 1
ATOM 1928 C C . PRO A 1 280 ? 1.489 -14.221 -3.680 1.00 71.00 280 PRO A C 1
ATOM 1930 O O . PRO A 1 280 ? 0.545 -14.635 -3.009 1.00 71.00 280 PRO A O 1
ATOM 1933 N N . GLY A 1 281 ? 1.464 -14.217 -5.011 1.00 71.25 281 GLY A N 1
ATOM 1934 C CA . GLY A 1 281 ? 0.316 -14.672 -5.798 1.00 71.25 281 GLY A CA 1
ATOM 1935 C C . GLY A 1 281 ? -0.785 -13.634 -6.041 1.00 71.25 281 GLY A C 1
ATOM 1936 O O . GLY A 1 281 ? -1.780 -13.979 -6.677 1.00 71.25 281 GLY A O 1
ATOM 1937 N N . ALA A 1 282 ? -0.634 -12.382 -5.590 1.00 72.12 282 ALA A N 1
ATOM 1938 C CA . ALA A 1 282 ? -1.553 -11.307 -5.968 1.00 72.12 282 ALA A CA 1
ATOM 1939 C C . ALA A 1 282 ? -1.619 -11.147 -7.498 1.00 72.12 282 ALA A C 1
ATOM 1941 O O . ALA A 1 282 ? -0.593 -11.157 -8.179 1.00 72.12 282 ALA A O 1
ATOM 1942 N N . SER A 1 283 ? -2.830 -10.984 -8.041 1.00 82.25 283 SER A N 1
ATOM 1943 C CA . SER A 1 283 ? -3.011 -10.794 -9.482 1.00 82.25 283 SER A CA 1
ATOM 1944 C C . SER A 1 283 ? -2.494 -9.420 -9.933 1.00 82.25 283 SER A C 1
ATOM 1946 O O . SER A 1 283 ? -2.522 -8.467 -9.146 1.00 82.25 283 SER A O 1
ATOM 1948 N N . PRO A 1 284 ? -2.099 -9.256 -11.209 1.00 89.50 284 PRO A N 1
ATOM 1949 C CA . PRO A 1 284 ? -1.696 -7.954 -11.741 1.00 89.50 284 PRO A CA 1
ATOM 1950 C C . PRO A 1 284 ? -2.754 -6.861 -11.537 1.00 89.50 284 PRO A C 1
ATOM 1952 O O . PRO A 1 284 ? -2.417 -5.742 -11.165 1.00 89.50 284 PRO A O 1
ATOM 1955 N N . ALA A 1 285 ? -4.041 -7.190 -11.689 1.00 80.31 285 ALA A N 1
ATOM 1956 C CA . ALA A 1 285 ? -5.139 -6.251 -11.452 1.00 80.31 285 ALA A CA 1
ATOM 1957 C C . ALA A 1 285 ? -5.236 -5.804 -9.981 1.00 80.31 285 ALA A C 1
ATOM 1959 O O . ALA A 1 285 ? -5.445 -4.619 -9.703 1.00 80.31 285 ALA A O 1
ATOM 1960 N N . ALA A 1 286 ? -5.045 -6.731 -9.034 1.00 71.88 286 ALA A N 1
ATOM 1961 C CA . ALA A 1 286 ? -5.008 -6.404 -7.611 1.00 71.88 286 ALA A CA 1
ATOM 1962 C C . ALA A 1 286 ? -3.803 -5.510 -7.288 1.00 71.88 286 ALA A C 1
ATOM 1964 O O . ALA A 1 286 ? -3.968 -4.487 -6.632 1.00 71.88 286 ALA A O 1
ATOM 1965 N N . LEU A 1 287 ? -2.618 -5.834 -7.819 1.00 79.38 287 LEU A N 1
ATOM 1966 C CA . LEU A 1 287 ? -1.406 -5.027 -7.638 1.00 79.38 287 LEU A CA 1
ATOM 1967 C C . LEU A 1 287 ? -1.547 -3.622 -8.228 1.00 79.38 287 LEU A C 1
ATOM 1969 O O . LEU A 1 287 ? -1.119 -2.669 -7.588 1.00 79.38 287 LEU A O 1
ATOM 1973 N N . ARG A 1 288 ? -2.179 -3.471 -9.400 1.00 83.38 288 ARG A N 1
ATOM 1974 C CA . ARG A 1 288 ? -2.481 -2.161 -10.004 1.00 83.38 288 ARG A CA 1
ATOM 1975 C C . ARG A 1 288 ? -3.440 -1.342 -9.156 1.00 83.38 288 ARG A C 1
ATOM 1977 O O . ARG A 1 288 ? -3.189 -0.165 -8.920 1.00 83.38 288 ARG A O 1
ATOM 1984 N N . THR A 1 289 ? -4.496 -1.978 -8.652 1.00 73.81 289 THR A N 1
ATOM 1985 C CA . THR A 1 289 ? -5.448 -1.334 -7.737 1.00 73.81 289 THR A CA 1
ATOM 1986 C C . THR A 1 289 ? -4.732 -0.863 -6.474 1.00 73.81 289 THR A C 1
ATOM 1988 O O . THR A 1 289 ? -4.836 0.303 -6.107 1.00 73.81 289 THR A O 1
ATOM 1991 N N . THR A 1 290 ? -3.943 -1.742 -5.848 1.00 68.00 290 THR A N 1
ATOM 1992 C CA . THR A 1 290 ? -3.139 -1.408 -4.670 1.00 68.00 290 THR A CA 1
ATOM 1993 C C . THR A 1 290 ? -2.127 -0.306 -4.964 1.00 68.00 290 THR A C 1
ATOM 1995 O O . THR A 1 290 ? -2.009 0.618 -4.176 1.00 68.00 290 THR A O 1
ATOM 1998 N N . LEU A 1 291 ? -1.409 -0.355 -6.087 1.00 80.00 291 LEU A N 1
ATOM 1999 C CA . LEU A 1 291 ? -0.474 0.700 -6.473 1.00 80.00 291 LEU A CA 1
ATOM 2000 C C . LEU A 1 291 ? -1.200 2.047 -6.609 1.00 80.00 291 LEU A C 1
ATOM 2002 O O . LEU A 1 291 ? -0.728 3.040 -6.061 1.00 80.00 291 LEU A O 1
ATOM 2006 N N . GLY A 1 292 ? -2.369 2.063 -7.257 1.00 74.62 292 GLY A N 1
ATOM 2007 C CA . GLY A 1 292 ? -3.197 3.253 -7.453 1.00 74.62 292 GLY A CA 1
ATOM 2008 C C . GLY A 1 292 ? -3.630 3.939 -6.154 1.00 74.62 292 GLY A C 1
ATOM 2009 O O . GLY A 1 292 ? -3.644 5.168 -6.097 1.00 74.62 292 GLY A O 1
ATOM 2010 N N . THR A 1 293 ? -3.914 3.181 -5.085 1.00 66.44 293 THR A N 1
ATOM 2011 C CA . THR A 1 293 ? -4.272 3.767 -3.776 1.00 66.44 293 THR A CA 1
ATOM 2012 C C . THR A 1 293 ? -3.086 4.398 -3.047 1.00 66.44 293 THR A C 1
ATOM 2014 O O . THR A 1 293 ? -3.279 5.172 -2.108 1.00 66.44 293 THR A O 1
ATOM 2017 N N . LEU A 1 294 ? -1.852 4.094 -3.457 1.00 70.69 294 LEU A N 1
ATOM 2018 C CA . LEU A 1 294 ? -0.648 4.621 -2.816 1.00 70.69 294 LEU A CA 1
ATOM 2019 C C . LEU A 1 294 ? -0.208 5.957 -3.391 1.00 70.69 294 LEU A C 1
ATOM 2021 O O . LEU A 1 294 ? 0.297 6.793 -2.633 1.00 70.69 294 LEU A O 1
ATOM 2025 N N . LEU A 1 295 ? -0.416 6.153 -4.692 1.00 79.12 295 LEU A N 1
ATOM 2026 C CA . LEU A 1 295 ? 0.137 7.265 -5.459 1.00 79.12 295 LEU A CA 1
ATOM 2027 C C . LEU A 1 295 ? -0.112 8.624 -4.800 1.00 79.12 295 LEU A C 1
ATOM 2029 O O . LEU A 1 295 ? -1.167 8.888 -4.222 1.00 79.12 295 LEU A O 1
ATOM 2033 N N . THR A 1 296 ? 0.875 9.505 -4.909 1.00 79.50 296 THR A N 1
ATOM 2034 C CA . THR A 1 296 ? 0.733 10.899 -4.498 1.00 79.50 296 THR A CA 1
ATOM 2035 C C . THR A 1 296 ? 0.007 11.658 -5.602 1.00 79.50 296 THR A C 1
ATOM 2037 O O . THR A 1 296 ? 0.488 11.729 -6.732 1.00 79.50 296 THR A O 1
ATOM 2040 N N . GLN A 1 297 ? -1.165 12.197 -5.280 1.00 83.19 297 GLN A N 1
ATOM 2041 C CA . GLN A 1 297 ? -2.070 12.819 -6.246 1.00 83.19 297 GLN A CA 1
ATOM 2042 C C . GLN A 1 297 ? -1.886 14.338 -6.297 1.00 83.19 297 GLN A C 1
ATOM 2044 O O . GLN A 1 297 ? -1.700 14.976 -5.264 1.00 83.19 297 GLN A O 1
ATOM 2049 N N . GLY A 1 298 ? -2.001 14.926 -7.488 1.00 83.38 298 GLY A N 1
ATOM 2050 C CA . GLY A 1 298 ? -2.164 16.375 -7.660 1.00 83.38 298 GLY A CA 1
ATOM 2051 C C . GLY A 1 298 ? -0.911 17.226 -7.430 1.00 83.38 298 GLY A C 1
ATOM 2052 O O . GLY A 1 298 ? -1.026 18.446 -7.364 1.00 83.38 298 GLY A O 1
ATOM 2053 N N . VAL A 1 299 ? 0.267 16.609 -7.303 1.00 83.88 299 VAL A N 1
ATOM 2054 C CA . VAL A 1 299 ? 1.535 17.315 -7.025 1.00 83.88 299 VAL A CA 1
ATOM 2055 C C . VAL A 1 299 ? 2.341 17.640 -8.280 1.00 83.88 299 VAL A C 1
ATOM 2057 O O . VAL A 1 299 ? 3.260 18.450 -8.219 1.00 83.88 299 VAL A O 1
ATOM 2060 N N . LEU A 1 300 ? 2.016 17.016 -9.416 1.00 94.56 300 LEU A N 1
ATOM 2061 C CA . LEU A 1 300 ? 2.830 17.106 -10.621 1.00 94.56 300 LEU A CA 1
ATOM 2062 C C . LEU A 1 300 ? 2.471 18.316 -11.483 1.00 94.56 300 LEU A C 1
ATOM 2064 O O . LEU A 1 300 ? 1.295 18.623 -11.703 1.00 94.56 300 LEU A O 1
ATOM 2068 N N . ALA A 1 301 ? 3.500 18.937 -12.055 1.00 96.19 301 ALA A N 1
ATOM 2069 C CA . ALA A 1 301 ? 3.391 20.003 -13.042 1.00 96.19 301 ALA A CA 1
ATOM 2070 C C . ALA A 1 301 ? 3.661 19.493 -14.470 1.00 96.19 301 ALA A C 1
ATOM 2072 O O . ALA A 1 301 ? 4.418 18.546 -14.694 1.00 96.19 301 ALA A O 1
ATOM 2073 N N . ASN A 1 302 ? 3.074 20.165 -15.467 1.00 94.62 302 ASN A N 1
ATOM 2074 C CA . ASN A 1 302 ? 3.309 19.916 -16.899 1.00 94.62 302 ASN A CA 1
ATOM 2075 C C . ASN A 1 302 ? 3.037 18.473 -17.374 1.00 94.62 302 ASN A C 1
ATOM 2077 O O . ASN A 1 302 ? 3.631 18.019 -18.354 1.00 94.62 302 ASN A O 1
ATOM 2081 N N . ILE A 1 303 ? 2.105 17.766 -16.726 1.00 96.50 303 ILE A N 1
ATOM 2082 C CA . ILE A 1 303 ? 1.827 16.333 -16.953 1.00 96.50 303 ILE A CA 1
ATOM 2083 C C . ILE A 1 303 ? 1.396 15.971 -18.385 1.00 96.50 303 ILE A C 1
ATOM 2085 O O . ILE A 1 303 ? 1.438 14.802 -18.758 1.00 96.50 303 ILE A O 1
ATOM 2089 N N . GLY A 1 304 ? 1.033 16.956 -19.207 1.00 95.56 304 GLY A N 1
ATOM 2090 C CA . GLY A 1 304 ? 0.501 16.742 -20.551 1.00 95.56 304 GLY A CA 1
ATOM 2091 C C . GLY A 1 304 ? -0.987 16.388 -20.532 1.00 95.56 304 GLY A C 1
ATOM 2092 O O . GLY A 1 304 ? -1.526 15.911 -19.535 1.00 95.56 304 GLY A O 1
ATOM 2093 N N . THR A 1 305 ? -1.676 16.682 -21.632 1.00 95.62 305 THR A N 1
ATOM 2094 C CA . THR A 1 305 ? -3.130 16.517 -21.732 1.00 95.62 305 THR A CA 1
ATOM 2095 C C . THR A 1 305 ? -3.535 15.056 -21.554 1.00 95.62 305 THR A C 1
ATOM 2097 O O . THR A 1 305 ? -2.985 14.178 -22.210 1.00 95.62 305 THR A O 1
ATOM 2100 N N . GLY A 1 306 ? -4.521 14.802 -20.689 1.00 95.56 306 GLY A N 1
ATOM 2101 C CA . GLY A 1 306 ? -5.090 13.468 -20.467 1.00 95.56 306 GLY A CA 1
ATOM 2102 C C . GLY A 1 306 ? -4.286 12.553 -19.538 1.00 95.56 306 GLY A C 1
ATOM 2103 O O . GLY A 1 306 ? -4.800 11.502 -19.173 1.00 95.56 306 GLY A O 1
ATOM 2104 N N . SER A 1 307 ? -3.073 12.937 -19.129 1.00 97.75 307 SER A N 1
ATOM 2105 C CA . SER A 1 307 ? -2.273 12.153 -18.181 1.00 97.75 307 SER A CA 1
ATOM 2106 C C . SER A 1 307 ? -2.858 12.175 -16.763 1.00 97.75 307 SER A C 1
ATOM 2108 O O . SER A 1 307 ? -3.392 13.208 -16.341 1.00 97.75 307 SER A O 1
ATOM 2110 N N . PRO A 1 308 ? -2.681 11.103 -15.970 1.00 96.19 308 PRO A N 1
ATOM 2111 C CA . PRO A 1 308 ? -2.990 11.130 -14.545 1.00 96.19 308 PRO A CA 1
ATOM 2112 C C . PRO A 1 308 ? -2.016 12.049 -13.794 1.00 96.19 308 PRO A C 1
ATOM 2114 O O . PRO A 1 308 ? -0.805 12.006 -14.010 1.00 96.19 308 PRO A O 1
ATOM 2117 N N . ASN A 1 309 ? -2.515 12.860 -12.858 1.00 95.06 309 ASN A N 1
ATOM 2118 C CA . ASN A 1 309 ? -1.651 13.600 -11.934 1.00 95.06 309 ASN A CA 1
ATOM 2119 C C . ASN A 1 309 ? -1.302 12.722 -10.725 1.00 95.06 309 ASN A C 1
ATOM 2121 O O . ASN A 1 309 ? -1.746 12.985 -9.608 1.00 95.06 309 ASN A O 1
ATOM 2125 N N . SER A 1 310 ? -0.564 11.642 -10.974 1.00 92.31 310 SER A N 1
ATOM 2126 C CA . SER A 1 310 ? -0.267 10.620 -9.972 1.00 92.31 310 SER A CA 1
ATOM 2127 C C . SER A 1 310 ? 1.216 10.262 -9.998 1.00 92.31 310 SER A C 1
ATOM 2129 O O . SER A 1 310 ? 1.722 9.744 -10.991 1.00 92.31 310 SER A O 1
ATOM 2131 N N . LEU A 1 311 ? 1.917 10.541 -8.903 1.00 94.19 311 LEU A N 1
ATOM 2132 C CA . LEU A 1 311 ? 3.328 10.215 -8.714 1.00 94.19 311 LEU A CA 1
ATOM 2133 C C . LEU A 1 311 ? 3.473 8.931 -7.894 1.00 94.19 311 LEU A C 1
ATOM 2135 O O . LEU A 1 311 ? 2.757 8.740 -6.906 1.00 94.19 311 LEU A O 1
ATOM 2139 N N . LEU A 1 312 ? 4.430 8.080 -8.272 1.00 95.06 312 LEU A N 1
ATOM 2140 C CA . LEU A 1 312 ? 4.817 6.903 -7.504 1.00 95.06 312 LEU A CA 1
ATOM 2141 C C . LEU A 1 312 ? 5.058 7.270 -6.039 1.00 95.06 312 LEU A C 1
ATOM 2143 O O . LEU A 1 312 ? 5.813 8.185 -5.718 1.00 95.06 312 LEU A O 1
ATOM 2147 N N . TYR A 1 313 ? 4.428 6.499 -5.162 1.00 84.88 313 TYR A N 1
ATOM 2148 C CA . TYR A 1 313 ? 4.676 6.537 -3.736 1.00 84.88 313 TYR A CA 1
ATOM 2149 C C . TYR A 1 313 ? 5.032 5.126 -3.273 1.00 84.88 313 TYR A C 1
ATOM 2151 O O . TYR A 1 313 ? 4.212 4.209 -3.371 1.00 84.88 313 TYR A O 1
ATOM 2159 N N . ALA A 1 314 ? 6.259 4.957 -2.796 1.00 78.19 314 ALA A N 1
ATOM 2160 C CA . ALA A 1 314 ? 6.795 3.736 -2.221 1.00 78.19 314 ALA A CA 1
ATOM 2161 C C . ALA A 1 314 ? 6.922 3.925 -0.703 1.00 78.19 314 ALA A C 1
ATOM 2163 O O . ALA A 1 314 ? 8.018 4.167 -0.201 1.00 78.19 314 ALA A O 1
ATOM 2164 N N . PRO A 1 315 ? 5.805 3.871 0.050 1.00 64.50 315 PRO A N 1
ATOM 2165 C CA . PRO A 1 315 ? 5.893 3.982 1.492 1.00 64.50 315 PRO A CA 1
ATOM 2166 C C . PRO A 1 315 ? 6.707 2.809 2.043 1.00 64.50 315 PRO A C 1
ATOM 2168 O O . PRO A 1 315 ? 6.571 1.688 1.533 1.00 64.50 315 PRO A O 1
ATOM 2171 N N . PRO A 1 316 ? 7.432 3.000 3.155 1.00 58.03 316 PRO A N 1
ATOM 2172 C CA . PRO A 1 316 ? 7.852 1.868 3.960 1.00 58.03 316 PRO A CA 1
ATOM 2173 C C . PRO A 1 316 ? 6.642 0.954 4.228 1.00 58.03 316 PRO A C 1
ATOM 2175 O O . PRO A 1 316 ? 5.499 1.407 4.369 1.00 58.03 316 PRO A O 1
ATOM 2178 N N . ARG A 1 317 ? 6.847 -0.364 4.225 1.00 54.38 317 ARG A N 1
ATOM 2179 C CA . ARG A 1 317 ? 5.800 -1.337 4.563 1.00 54.38 317 ARG A CA 1
ATOM 2180 C C . ARG A 1 317 ? 5.553 -1.310 6.057 1.00 54.38 317 ARG A C 1
ATOM 2182 O O . ARG A 1 317 ? 6.124 -2.061 6.834 1.00 54.38 317 ARG A O 1
ATOM 2189 N N . LEU A 1 318 ? 4.650 -0.426 6.432 1.00 51.31 318 LEU A N 1
ATOM 2190 C CA . LEU A 1 318 ? 4.296 -0.184 7.815 1.00 51.31 318 LEU A CA 1
ATOM 2191 C C . LEU A 1 318 ? 3.594 -1.419 8.368 1.00 51.31 318 LEU A C 1
ATOM 2193 O O . LEU A 1 318 ? 2.419 -1.610 8.086 1.00 51.31 318 LEU A O 1
ATOM 2197 N N . ARG A 1 319 ? 4.285 -2.259 9.139 1.00 60.16 319 ARG A N 1
ATOM 2198 C CA . ARG A 1 319 ? 3.639 -3.044 10.195 1.00 60.16 319 ARG A CA 1
ATOM 2199 C C . ARG A 1 319 ? 3.584 -2.133 11.415 1.00 60.16 319 ARG A C 1
ATOM 2201 O O . ARG A 1 319 ? 4.597 -1.975 12.089 1.00 60.16 319 ARG A O 1
ATOM 2208 N N . LEU A 1 320 ? 2.446 -1.479 11.656 1.00 68.94 320 LEU A N 1
ATOM 2209 C CA . LEU A 1 320 ? 2.195 -0.861 12.953 1.00 68.94 320 LEU A CA 1
ATOM 2210 C C . LEU A 1 320 ? 1.483 -1.880 13.833 1.00 68.94 320 LEU A C 1
ATOM 2212 O O . LEU A 1 320 ? 0.374 -2.331 13.537 1.00 68.94 320 LEU A O 1
ATOM 2216 N N . ALA A 1 321 ? 2.123 -2.224 14.937 1.00 74.12 321 ALA A N 1
ATOM 2217 C CA . ALA A 1 321 ? 1.509 -2.973 16.010 1.00 74.12 321 ALA A CA 1
ATOM 2218 C C . ALA A 1 321 ? 0.815 -2.002 16.958 1.00 74.12 321 ALA A C 1
ATOM 2220 O O . ALA A 1 321 ? 1.427 -1.051 17.450 1.00 74.12 321 ALA A O 1
ATOM 2221 N N . GLY A 1 322 ? -0.455 -2.248 17.251 1.00 77.56 322 GLY A N 1
ATOM 2222 C CA . GLY A 1 322 ? -1.152 -1.485 18.267 1.00 77.56 322 GLY A CA 1
ATOM 2223 C C . GLY A 1 322 ? -2.102 -2.329 19.079 1.00 77.56 322 GLY A C 1
ATOM 2224 O O . GLY A 1 322 ? -2.290 -3.527 18.862 1.00 77.56 322 GLY A O 1
ATOM 2225 N N . VAL A 1 323 ? -2.664 -1.683 20.087 1.00 76.75 323 VAL A N 1
ATOM 2226 C CA . VAL A 1 323 ? -3.596 -2.316 21.011 1.00 76.75 323 VAL A CA 1
ATOM 2227 C C . VAL A 1 323 ? -4.927 -1.590 20.968 1.00 76.75 323 VAL A C 1
ATOM 2229 O O . VAL A 1 323 ? -4.999 -0.369 21.090 1.00 76.75 323 VAL A O 1
ATOM 2232 N N . GLY A 1 324 ? -5.988 -2.362 20.761 1.00 73.19 324 GLY A N 1
ATOM 2233 C CA . GLY A 1 324 ? -7.360 -1.881 20.807 1.00 73.19 324 GLY A CA 1
ATOM 2234 C C . GLY A 1 324 ? -8.037 -2.245 22.120 1.00 73.19 324 GLY A C 1
ATOM 2235 O O . GLY A 1 324 ? -7.594 -3.131 22.849 1.00 73.19 324 GLY A O 1
ATOM 2236 N N . THR A 1 325 ? -9.141 -1.571 22.397 1.00 67.00 325 THR A N 1
ATOM 2237 C CA . THR A 1 325 ? -10.108 -1.966 23.425 1.00 67.00 325 THR A CA 1
ATOM 2238 C C . THR A 1 325 ? -11.071 -3.029 22.881 1.00 67.00 325 THR A C 1
ATOM 2240 O O . THR A 1 325 ? -11.076 -3.349 21.693 1.00 67.00 325 THR A O 1
ATOM 2243 N N . ALA A 1 326 ? -11.945 -3.556 23.743 1.00 60.94 326 ALA A N 1
ATOM 2244 C CA . ALA A 1 326 ? -12.937 -4.582 23.407 1.00 60.94 326 ALA A CA 1
ATOM 2245 C C . ALA A 1 326 ? -13.774 -4.232 22.174 1.00 60.94 326 ALA A C 1
ATOM 2247 O O . ALA A 1 326 ? -14.068 -5.104 21.355 1.00 60.94 326 ALA A O 1
ATOM 2248 N N . THR A 1 327 ? -14.180 -2.962 22.080 1.00 64.94 327 THR A N 1
ATOM 2249 C CA . THR A 1 327 ? -15.165 -2.520 21.093 1.00 64.94 327 THR A CA 1
ATOM 2250 C C . THR A 1 327 ? -14.527 -1.995 19.811 1.00 64.94 327 THR A C 1
ATOM 2252 O O . THR A 1 327 ? -15.103 -2.157 18.740 1.00 64.94 327 THR A O 1
ATOM 2255 N N . THR A 1 328 ? -13.285 -1.503 19.886 1.00 70.25 328 THR A N 1
ATOM 2256 C CA . THR A 1 328 ? -12.504 -1.046 18.720 1.00 70.25 328 THR A CA 1
ATOM 2257 C C . THR A 1 328 ? -11.634 -2.147 18.102 1.00 70.25 328 THR A C 1
ATOM 2259 O O . THR A 1 328 ? -11.182 -2.016 16.967 1.00 70.25 328 THR A O 1
ATOM 2262 N N . GLY A 1 329 ? -11.423 -3.263 18.806 1.00 67.94 329 GLY A N 1
ATOM 2263 C CA . GLY A 1 329 ? -10.624 -4.390 18.321 1.00 67.94 329 GLY A CA 1
ATOM 2264 C C . GLY A 1 329 ? -11.152 -5.017 17.017 1.00 67.94 329 GLY A C 1
ATOM 2265 O O . GLY A 1 329 ? -10.446 -5.056 16.010 1.00 67.94 329 GLY A O 1
ATOM 2266 N N . PRO A 1 330 ? -12.424 -5.457 16.970 1.00 67.06 330 PRO A N 1
ATOM 2267 C CA . PRO A 1 330 ? -13.028 -6.004 15.751 1.00 67.06 330 PRO A CA 1
ATOM 2268 C C . PRO A 1 330 ? -12.946 -5.061 14.546 1.00 67.06 330 PRO A C 1
ATOM 2270 O O . PRO A 1 330 ? -12.798 -5.515 13.415 1.00 67.06 330 PRO A O 1
ATOM 2273 N N . PHE A 1 331 ? -13.010 -3.752 14.793 1.00 69.94 331 PHE A N 1
ATOM 2274 C CA . PHE A 1 331 ? -12.914 -2.715 13.773 1.00 69.94 331 PHE A CA 1
ATOM 2275 C C . PHE A 1 331 ? -11.543 -2.673 13.108 1.00 69.94 331 PHE A C 1
ATOM 2277 O O . PHE A 1 331 ? -11.457 -2.751 11.885 1.00 69.94 331 PHE A O 1
ATOM 2284 N N . LEU A 1 332 ? -10.470 -2.590 13.891 1.00 67.88 332 LEU A N 1
ATOM 2285 C CA . LEU A 1 332 ? -9.125 -2.582 13.327 1.00 67.88 332 LEU A CA 1
ATOM 2286 C C . LEU A 1 332 ? -8.756 -3.929 12.715 1.00 67.88 332 LEU A C 1
ATOM 2288 O O . LEU A 1 332 ? -8.085 -3.953 11.693 1.00 67.88 332 LEU A O 1
ATOM 2292 N N . THR A 1 333 ? -9.241 -5.043 13.269 1.00 67.31 333 THR A N 1
ATOM 2293 C CA . THR A 1 333 ? -9.127 -6.347 12.601 1.00 67.31 333 THR A CA 1
ATOM 2294 C C . THR A 1 333 ? -9.823 -6.326 11.234 1.00 67.31 333 THR A C 1
ATOM 2296 O O . THR A 1 333 ? -9.236 -6.792 10.260 1.00 67.31 333 THR A O 1
ATOM 2299 N N . ALA A 1 334 ? -11.033 -5.761 11.132 1.00 65.75 334 ALA A N 1
ATOM 2300 C CA . ALA A 1 334 ? -11.761 -5.636 9.867 1.00 65.75 334 ALA A CA 1
ATOM 2301 C C . ALA A 1 334 ? -11.022 -4.745 8.858 1.00 65.75 334 ALA A C 1
ATOM 2303 O O . ALA A 1 334 ? -10.902 -5.103 7.691 1.00 65.75 334 ALA A O 1
ATOM 2304 N N . LEU A 1 335 ? -10.516 -3.596 9.311 1.00 67.06 335 LEU A N 1
ATOM 2305 C CA . LEU A 1 335 ? -9.773 -2.654 8.477 1.00 67.06 335 LEU A CA 1
ATOM 2306 C C . LEU A 1 335 ? -8.407 -3.192 8.052 1.00 67.06 335 LEU A C 1
ATOM 2308 O O . LEU A 1 335 ? -8.011 -3.041 6.902 1.00 67.06 335 LEU A O 1
ATOM 2312 N N . GLY A 1 336 ? -7.680 -3.811 8.980 1.00 61.66 336 GLY A N 1
ATOM 2313 C CA . GLY A 1 336 ? -6.369 -4.402 8.747 1.00 61.66 336 GLY A CA 1
ATOM 2314 C C . GLY A 1 336 ? -6.433 -5.649 7.868 1.00 61.66 336 GLY A C 1
ATOM 2315 O O . GLY A 1 336 ? -5.442 -5.981 7.230 1.00 61.66 336 GLY A O 1
ATOM 2316 N N . ALA A 1 337 ? -7.578 -6.333 7.799 1.00 58.75 337 ALA A N 1
ATOM 2317 C CA . ALA A 1 337 ? -7.806 -7.430 6.860 1.00 58.75 337 ALA A CA 1
ATOM 2318 C C . ALA A 1 337 ? -8.141 -6.953 5.435 1.00 58.75 337 ALA A C 1
ATOM 2320 O O . ALA A 1 337 ? -8.093 -7.760 4.507 1.00 58.75 337 ALA A O 1
ATOM 2321 N N . ASP A 1 338 ? -8.470 -5.672 5.245 1.00 57.38 338 ASP A N 1
ATOM 2322 C CA . ASP A 1 338 ? -8.806 -5.117 3.938 1.00 57.38 338 ASP A CA 1
ATOM 2323 C C . ASP A 1 338 ? -7.539 -4.627 3.194 1.00 57.38 338 ASP A C 1
ATOM 2325 O O . ASP A 1 338 ? -6.865 -3.703 3.668 1.00 57.38 338 ASP A O 1
ATOM 2329 N N . PRO A 1 339 ? -7.207 -5.209 2.020 1.00 53.78 339 PRO A N 1
ATOM 2330 C CA . PRO A 1 339 ? -5.997 -4.882 1.251 1.00 53.78 339 PRO A CA 1
ATOM 2331 C C . PRO A 1 339 ? -5.935 -3.455 0.678 1.00 53.78 339 PRO A C 1
ATOM 2333 O O . PRO A 1 339 ? -4.926 -3.086 0.076 1.00 53.78 339 PRO A O 1
ATOM 2336 N N . GLY A 1 340 ? -7.023 -2.687 0.764 1.00 50.19 340 GLY A N 1
ATOM 2337 C CA . GLY A 1 340 ? -7.116 -1.309 0.285 1.00 50.19 340 GLY A CA 1
ATOM 2338 C C . GLY A 1 340 ? -7.161 -0.273 1.410 1.00 50.19 340 GLY A C 1
ATOM 2339 O O . GLY A 1 340 ? -6.721 0.855 1.199 1.00 50.19 340 GLY A O 1
ATOM 2340 N N . ALA A 1 341 ? -7.659 -0.639 2.594 1.00 53.16 341 ALA A N 1
ATOM 2341 C CA . ALA A 1 341 ? -7.823 0.279 3.717 1.00 53.16 341 ALA A CA 1
ATOM 2342 C C . ALA A 1 341 ? -6.591 0.368 4.614 1.00 53.16 341 ALA A C 1
ATOM 2344 O O . ALA A 1 341 ? -6.059 1.458 4.810 1.00 53.16 341 ALA A O 1
ATOM 2345 N N . LEU A 1 342 ? -6.144 -0.758 5.180 1.00 56.12 342 LEU A N 1
ATOM 2346 C CA . LEU A 1 342 ? -5.018 -0.801 6.119 1.00 56.12 342 LEU A CA 1
ATOM 2347 C C . LEU A 1 342 ? -4.196 -2.093 6.014 1.00 56.12 342 LEU A C 1
ATOM 2349 O O . LEU A 1 342 ? -3.365 -2.328 6.880 1.00 56.12 342 LEU A O 1
ATOM 2353 N N . ALA A 1 343 ? -4.361 -2.930 4.988 1.00 50.19 343 ALA A N 1
ATOM 2354 C CA . ALA A 1 343 ? -3.386 -3.969 4.651 1.00 50.19 343 ALA A CA 1
ATOM 2355 C C . ALA A 1 343 ? -2.679 -3.620 3.345 1.00 50.19 343 ALA A C 1
ATOM 2357 O O . ALA A 1 343 ? -3.320 -3.258 2.370 1.00 50.19 343 ALA A O 1
ATOM 2358 N N . LEU A 1 344 ? -1.354 -3.768 3.298 1.00 44.28 344 LEU A N 1
ATOM 2359 C CA . LEU A 1 344 ? -0.613 -3.730 2.037 1.00 44.28 344 LEU A CA 1
ATOM 2360 C C . LEU A 1 344 ? -0.015 -5.096 1.768 1.00 44.28 344 LEU A C 1
ATOM 2362 O O . LEU A 1 344 ? 0.889 -5.532 2.476 1.00 44.28 344 LEU A O 1
ATOM 2366 N N . GLY A 1 345 ? -0.542 -5.761 0.740 1.00 45.97 345 GLY A N 1
ATOM 2367 C CA . GLY A 1 345 ? -0.133 -7.105 0.366 1.00 45.97 345 GLY A CA 1
ATOM 2368 C C . GLY A 1 345 ? -0.252 -8.071 1.545 1.00 45.97 345 GLY A C 1
ATOM 2369 O O . GLY A 1 345 ? 0.762 -8.508 2.062 1.00 45.97 345 GLY A O 1
ATOM 2370 N N . GLY A 1 346 ? -1.462 -8.321 2.057 1.00 45.16 346 GLY A N 1
ATOM 2371 C CA . GLY A 1 346 ? -1.713 -9.300 3.134 1.00 45.16 346 GLY A CA 1
ATOM 2372 C C . GLY A 1 346 ? -1.100 -8.978 4.507 1.00 45.16 346 GLY A C 1
ATOM 2373 O O . GLY A 1 346 ? -1.420 -9.634 5.496 1.00 45.16 346 GLY A O 1
ATOM 2374 N N . THR A 1 347 ? -0.252 -7.954 4.598 1.00 44.62 347 THR A N 1
ATOM 2375 C CA . THR A 1 347 ? 0.347 -7.493 5.843 1.00 44.62 347 THR A CA 1
ATOM 2376 C C . THR A 1 347 ? -0.537 -6.422 6.458 1.00 44.62 347 THR A C 1
ATOM 2378 O O . THR A 1 347 ? -0.696 -5.346 5.876 1.00 44.62 347 THR A O 1
ATOM 2381 N N . ARG A 1 348 ? -1.100 -6.718 7.636 1.00 52.44 348 ARG A N 1
ATOM 2382 C CA . ARG A 1 348 ? -1.849 -5.748 8.443 1.00 52.44 348 ARG A CA 1
ATOM 2383 C C . ARG A 1 348 ? -0.929 -4.578 8.759 1.00 52.44 348 ARG A C 1
ATOM 2385 O O . ARG A 1 348 ? 0.113 -4.767 9.383 1.00 52.44 348 ARG A O 1
ATOM 2392 N N . GLN A 1 349 ? -1.307 -3.382 8.330 1.00 49.69 349 GLN A N 1
ATOM 2393 C CA . GLN A 1 349 ? -0.599 -2.175 8.731 1.00 49.69 349 GLN A CA 1
ATOM 2394 C C . GLN A 1 349 ? -0.980 -1.709 10.118 1.00 49.69 349 GLN A C 1
ATOM 2396 O O . GLN A 1 349 ? -0.248 -0.922 10.696 1.00 49.69 349 GLN A O 1
ATOM 2401 N N . VAL A 1 350 ? -2.121 -2.171 10.619 1.00 54.06 350 VAL A N 1
ATOM 2402 C CA . VAL A 1 350 ? -2.713 -1.810 11.899 1.00 54.06 350 VAL A CA 1
ATOM 2403 C C . VAL A 1 350 ? -3.407 -3.074 12.399 1.00 54.06 350 VAL A C 1
ATOM 2405 O O . VAL A 1 350 ? -4.295 -3.587 11.717 1.00 54.06 350 VAL A O 1
ATOM 2408 N N . ASP A 1 351 ? -2.986 -3.614 13.541 1.00 53.56 351 ASP A N 1
ATOM 2409 C CA . ASP A 1 351 ? -3.645 -4.769 14.165 1.00 53.56 351 ASP A CA 1
ATOM 2410 C C . ASP A 1 351 ? -4.111 -4.444 15.587 1.00 53.56 351 ASP A C 1
ATOM 2412 O O . ASP A 1 351 ? -3.616 -3.515 16.226 1.00 53.56 351 ASP A O 1
ATOM 2416 N N . SER A 1 352 ? -5.091 -5.202 16.070 1.00 54.62 352 SER A N 1
ATOM 2417 C CA . SER A 1 352 ? -5.608 -5.112 17.435 1.00 54.62 352 SER A CA 1
ATOM 2418 C C . SER A 1 352 ? -6.148 -6.463 17.876 1.00 54.62 352 SER A C 1
ATOM 2420 O O . SER A 1 352 ? -6.769 -7.172 17.084 1.00 54.62 352 SER A O 1
ATOM 2422 N N . PHE A 1 353 ? -5.981 -6.800 19.149 1.00 53.56 353 PHE A N 1
ATOM 2423 C CA . PHE A 1 353 ? -6.225 -8.157 19.624 1.00 53.56 353 PHE A CA 1
ATOM 2424 C C . PHE A 1 353 ? -7.523 -8.265 20.454 1.00 53.56 353 PHE A C 1
ATOM 2426 O O . PHE A 1 353 ? -7.783 -7.402 21.291 1.00 53.56 353 PHE A O 1
ATOM 2433 N N . PRO A 1 354 ? -8.339 -9.326 20.270 1.00 47.50 354 PRO A N 1
ATOM 2434 C CA . PRO A 1 354 ? -9.663 -9.472 20.903 1.00 47.50 354 PRO A CA 1
ATOM 2435 C C . PRO A 1 354 ? -9.586 -9.732 22.416 1.00 47.50 354 PRO A C 1
ATOM 2437 O O . PRO A 1 354 ? -8.660 -10.378 22.866 1.00 47.50 354 PRO A O 1
ATOM 2440 N N . ILE A 1 355 ? -10.558 -9.315 23.233 1.00 48.19 355 ILE A N 1
ATOM 2441 C CA . ILE A 1 355 ? -10.447 -9.389 24.713 1.00 48.19 355 ILE A CA 1
ATOM 2442 C C . ILE A 1 355 ? -10.609 -10.795 25.329 1.00 48.19 355 ILE A C 1
ATOM 2444 O O . ILE A 1 355 ? -10.273 -11.004 26.492 1.00 48.19 355 ILE A O 1
ATOM 2448 N N . THR A 1 356 ? -11.064 -11.801 24.585 1.00 48.09 356 THR A N 1
ATOM 2449 C CA . THR A 1 356 ? -11.293 -13.133 25.165 1.00 48.09 356 THR A CA 1
ATOM 2450 C C . THR A 1 356 ? -9.984 -13.912 25.341 1.00 48.09 356 THR A C 1
ATOM 2452 O O . THR A 1 356 ? -9.385 -14.346 24.358 1.00 48.09 356 THR A O 1
ATOM 2455 N N . GLY A 1 357 ? -9.566 -14.119 26.595 1.00 51.97 357 GLY A N 1
ATOM 2456 C CA . GLY A 1 357 ? -8.480 -15.026 26.989 1.00 51.97 357 GLY A CA 1
ATOM 2457 C C . GLY A 1 357 ? -7.369 -14.361 27.810 1.00 51.97 357 GLY A C 1
ATOM 2458 O O . GLY A 1 357 ? -6.934 -13.254 27.501 1.00 51.97 357 GLY A O 1
ATOM 2459 N N . ALA A 1 358 ? -6.874 -15.069 28.833 1.00 54.50 358 ALA A N 1
ATOM 2460 C CA . ALA A 1 358 ? -5.769 -14.636 29.702 1.00 54.50 358 ALA A CA 1
ATOM 2461 C C . ALA A 1 358 ? -4.373 -14.778 29.057 1.00 54.50 358 ALA A C 1
ATOM 2463 O O . ALA A 1 358 ? -3.364 -14.441 29.674 1.00 54.50 358 ALA A O 1
ATOM 2464 N N . SER A 1 359 ? -4.293 -15.303 27.832 1.00 64.56 359 SER A N 1
ATOM 2465 C CA . SER A 1 359 ? -3.020 -15.550 27.160 1.00 64.56 359 SER A CA 1
ATOM 2466 C C . SER A 1 359 ? -2.371 -14.247 26.676 1.00 64.56 359 SER A C 1
ATOM 2468 O O . SER A 1 359 ? -3.072 -13.399 26.105 1.00 64.56 359 SER A O 1
ATOM 2470 N N . PRO A 1 360 ? -1.042 -14.103 26.844 1.00 72.62 360 PRO A N 1
ATOM 2471 C CA . PRO A 1 360 ? -0.278 -13.021 26.242 1.00 72.62 360 PRO A CA 1
ATOM 2472 C C . PRO A 1 360 ? -0.499 -12.935 24.729 1.00 72.62 360 PRO A C 1
ATOM 2474 O O . PRO A 1 360 ? -0.746 -13.942 24.063 1.00 72.62 360 PRO A O 1
ATOM 2477 N N . ILE A 1 361 ? -0.403 -11.723 24.193 1.00 72.19 361 ILE A N 1
ATOM 2478 C CA . ILE A 1 361 ? -0.510 -11.453 22.760 1.00 72.19 361 ILE A CA 1
ATOM 2479 C C . ILE A 1 361 ? 0.866 -11.161 22.190 1.00 72.19 361 ILE A C 1
ATOM 2481 O O . ILE A 1 361 ? 1.574 -10.293 22.697 1.00 72.19 361 ILE A O 1
ATOM 2485 N N . ALA A 1 362 ? 1.224 -11.872 21.124 1.00 73.88 362 ALA A N 1
ATOM 2486 C CA . ALA A 1 362 ? 2.328 -11.478 20.267 1.00 73.88 362 ALA A CA 1
ATOM 2487 C C . ALA A 1 362 ? 1.848 -10.300 19.412 1.00 73.88 362 ALA A C 1
ATOM 2489 O O . ALA A 1 362 ? 1.000 -10.476 18.540 1.00 73.88 362 ALA A O 1
ATOM 2490 N N . THR A 1 363 ? 2.325 -9.092 19.711 1.00 69.19 363 THR A N 1
ATOM 2491 C CA . THR A 1 363 ? 1.905 -7.875 18.997 1.00 69.19 363 THR A CA 1
ATOM 2492 C C . THR A 1 363 ? 2.579 -7.738 17.641 1.00 69.19 363 THR A C 1
ATOM 2494 O O . THR A 1 363 ? 2.101 -7.002 16.782 1.00 69.19 363 THR A O 1
ATOM 2497 N N . GLN A 1 364 ? 3.664 -8.481 17.440 1.00 67.56 364 GLN A N 1
ATOM 2498 C CA . GLN A 1 364 ? 4.354 -8.636 16.172 1.00 67.56 364 GLN A CA 1
ATOM 2499 C C . GLN A 1 364 ? 4.667 -10.109 15.927 1.00 67.56 364 GLN A C 1
ATOM 2501 O O . GLN A 1 364 ? 4.724 -10.909 16.862 1.00 67.56 364 GLN A O 1
ATOM 2506 N N . ASP A 1 365 ? 4.865 -10.461 14.659 1.00 60.12 365 ASP A N 1
ATOM 2507 C CA . ASP A 1 365 ? 5.240 -11.812 14.253 1.00 60.12 365 ASP A CA 1
ATOM 2508 C C . ASP A 1 365 ? 6.593 -12.193 14.889 1.00 60.12 365 ASP A C 1
ATOM 2510 O O . ASP A 1 365 ? 7.608 -11.560 14.559 1.00 60.12 365 ASP A O 1
ATOM 2514 N N . PRO A 1 366 ? 6.635 -13.218 15.767 1.00 56.34 366 PRO A N 1
ATOM 2515 C CA . PRO A 1 366 ? 7.849 -13.629 16.467 1.00 56.34 366 PRO A CA 1
ATOM 2516 C C . PRO A 1 366 ? 8.987 -14.065 15.539 1.00 56.34 366 PRO A C 1
ATOM 2518 O O . PRO A 1 366 ? 10.140 -14.040 15.962 1.00 56.34 366 PRO A O 1
ATOM 2521 N N . ALA A 1 367 ? 8.685 -14.452 14.292 1.00 45.78 367 ALA A N 1
ATOM 2522 C CA . ALA A 1 367 ? 9.701 -14.767 13.289 1.00 45.78 367 ALA A CA 1
ATOM 2523 C C . ALA A 1 367 ? 10.433 -13.512 12.783 1.00 45.78 367 ALA A C 1
ATOM 2525 O O . ALA A 1 367 ? 11.562 -13.611 12.307 1.00 45.78 367 ALA A O 1
ATOM 2526 N N . THR A 1 368 ? 9.799 -12.340 12.893 1.00 49.88 368 THR A N 1
ATOM 2527 C CA . THR A 1 368 ? 10.342 -11.052 12.429 1.00 49.88 368 THR A CA 1
ATOM 2528 C C . THR A 1 368 ? 10.825 -10.156 13.566 1.00 49.88 368 THR A C 1
ATOM 2530 O O . THR A 1 368 ? 11.865 -9.521 13.425 1.00 49.88 368 THR A O 1
ATOM 2533 N N . VAL A 1 369 ? 10.120 -10.132 14.703 1.00 55.25 369 VAL A N 1
ATOM 2534 C CA . VAL A 1 369 ? 10.486 -9.339 15.887 1.00 55.25 369 VAL A CA 1
ATOM 2535 C C . VAL A 1 369 ? 10.326 -10.206 17.142 1.00 55.25 369 VAL A C 1
ATOM 2537 O O . VAL A 1 369 ? 9.249 -10.250 17.750 1.00 55.25 369 VAL A O 1
ATOM 2540 N N . PRO A 1 370 ? 11.382 -10.948 17.528 1.00 62.50 370 PRO A N 1
ATOM 2541 C CA . PRO A 1 370 ? 11.344 -11.830 18.687 1.00 62.50 370 PRO A CA 1
ATOM 2542 C C . PRO A 1 370 ? 11.073 -11.053 19.980 1.00 62.50 370 PRO A C 1
ATOM 2544 O O . PRO A 1 370 ? 11.635 -9.986 20.208 1.00 62.50 370 PRO A O 1
ATOM 2547 N N . GLY A 1 371 ? 10.243 -11.609 20.865 1.00 71.88 371 GLY A N 1
ATOM 2548 C CA . GLY A 1 371 ? 10.029 -11.056 22.208 1.00 71.88 371 GLY A CA 1
ATOM 2549 C C . GLY A 1 371 ? 8.967 -9.955 22.320 1.00 71.88 371 GLY A C 1
ATOM 2550 O O . GLY A 1 371 ? 8.702 -9.507 23.433 1.00 71.88 371 GLY A O 1
ATOM 2551 N N . CYS A 1 372 ? 8.290 -9.571 21.230 1.00 78.06 372 CYS A N 1
ATOM 2552 C CA . CYS A 1 372 ? 7.147 -8.653 21.293 1.00 78.06 372 CYS A CA 1
ATOM 2553 C C . CYS A 1 372 ? 5.862 -9.350 21.742 1.00 78.06 372 CYS A C 1
ATOM 2555 O O . CYS A 1 372 ? 4.923 -9.551 20.975 1.00 78.06 372 CYS A O 1
ATOM 2557 N N . THR A 1 373 ? 5.842 -9.746 23.014 1.00 80.69 373 THR A N 1
ATOM 2558 C CA . THR A 1 373 ? 4.688 -10.346 23.682 1.00 80.69 373 THR A CA 1
ATOM 2559 C C . THR A 1 373 ? 4.288 -9.496 24.881 1.00 80.69 373 THR A C 1
ATOM 2561 O O . THR A 1 373 ? 5.122 -9.206 25.734 1.00 80.69 373 THR A O 1
ATOM 2564 N N . ILE A 1 374 ? 3.015 -9.109 24.968 1.00 79.44 374 ILE A N 1
ATOM 2565 C CA . ILE A 1 374 ? 2.485 -8.328 26.095 1.00 79.44 374 ILE A CA 1
ATOM 2566 C C . ILE A 1 374 ? 1.276 -9.016 26.726 1.00 79.44 374 ILE A C 1
ATOM 2568 O O . ILE A 1 374 ? 0.578 -9.807 26.086 1.00 79.44 374 ILE A O 1
ATOM 2572 N N . THR A 1 375 ? 0.981 -8.668 27.977 1.00 77.50 375 THR A N 1
ATOM 2573 C CA . THR A 1 375 ? -0.318 -8.981 28.578 1.00 77.50 375 THR A CA 1
ATOM 2574 C C . THR A 1 375 ? -1.409 -8.245 27.812 1.00 77.50 375 THR A C 1
ATOM 2576 O O . THR A 1 375 ? -1.307 -7.043 27.566 1.00 77.50 375 THR A O 1
ATOM 2579 N N . ARG A 1 376 ? -2.462 -8.971 27.436 1.00 73.31 376 ARG A N 1
ATOM 2580 C CA . ARG A 1 376 ? -3.598 -8.434 26.688 1.00 73.31 376 ARG A CA 1
ATOM 2581 C C . ARG A 1 376 ? -4.255 -7.260 27.441 1.00 73.31 376 ARG A C 1
ATOM 2583 O O . ARG A 1 376 ? -4.719 -7.466 28.564 1.00 73.31 376 ARG A O 1
ATOM 2590 N N . PRO A 1 377 ? -4.350 -6.057 26.845 1.00 74.69 377 PRO A N 1
ATOM 2591 C CA . PRO A 1 377 ? -5.050 -4.938 27.471 1.00 74.69 377 PRO A CA 1
ATOM 2592 C C . PRO A 1 377 ? -6.560 -5.186 27.572 1.00 74.69 377 PRO A C 1
ATOM 2594 O O . PRO A 1 377 ? -7.207 -5.525 26.584 1.00 74.69 377 PRO A O 1
ATOM 2597 N N . ALA A 1 378 ? -7.126 -4.999 28.767 1.00 69.69 378 ALA A N 1
ATOM 2598 C CA . ALA A 1 378 ? -8.555 -5.211 29.032 1.00 69.69 378 ALA A CA 1
ATOM 2599 C C . ALA A 1 378 ? -9.397 -3.916 28.988 1.00 69.69 378 ALA A C 1
ATOM 2601 O O . ALA A 1 378 ? -10.624 -3.968 29.050 1.00 69.69 378 ALA A O 1
ATOM 2602 N N . SER A 1 379 ? -8.751 -2.752 28.894 1.00 71.88 379 SER A N 1
ATOM 2603 C CA . SER A 1 379 ? -9.377 -1.429 28.981 1.00 71.88 379 SER A CA 1
ATOM 2604 C C . SER A 1 379 ? -8.624 -0.394 28.149 1.00 71.88 379 SER A C 1
ATOM 2606 O O . SER A 1 379 ? -7.481 -0.620 27.744 1.00 71.88 379 SER A O 1
ATOM 2608 N N . GLN A 1 380 ? -9.242 0.770 27.935 1.00 75.56 380 GLN A N 1
ATOM 2609 C CA . GLN A 1 380 ? -8.571 1.907 27.298 1.00 75.56 380 GLN A CA 1
ATOM 2610 C C . GLN A 1 380 ? -7.336 2.337 28.091 1.00 75.56 380 GLN A C 1
ATOM 2612 O O . GLN A 1 380 ? -6.265 2.521 27.515 1.00 75.56 380 GLN A O 1
ATOM 2617 N N . ALA A 1 381 ? -7.470 2.433 29.417 1.00 80.56 381 ALA A N 1
ATOM 2618 C CA . ALA A 1 381 ? -6.359 2.757 30.302 1.00 80.56 381 ALA A CA 1
ATOM 2619 C C . ALA A 1 381 ? -5.213 1.743 30.154 1.00 80.56 381 ALA A C 1
ATOM 2621 O O . ALA A 1 381 ? -4.062 2.142 30.013 1.00 80.56 381 ALA A O 1
ATOM 2622 N N . ALA A 1 382 ? -5.522 0.442 30.083 1.00 80.69 382 ALA A N 1
ATOM 2623 C CA . ALA A 1 382 ? -4.515 -0.593 29.864 1.00 80.69 382 ALA A CA 1
ATOM 2624 C C . ALA A 1 382 ? -3.849 -0.482 28.480 1.00 80.69 382 ALA A C 1
ATOM 2626 O O . ALA A 1 382 ? -2.648 -0.718 28.367 1.00 80.69 382 ALA A O 1
ATOM 2627 N N . GLY A 1 383 ? -4.596 -0.097 27.438 1.00 84.44 383 GLY A N 1
ATOM 2628 C CA . GLY A 1 383 ? -4.051 0.150 26.100 1.00 84.44 383 GLY A CA 1
ATOM 2629 C C . GLY A 1 383 ? -3.080 1.333 26.080 1.00 84.44 383 GLY A C 1
ATOM 2630 O O . GLY A 1 383 ? -1.954 1.205 25.598 1.00 84.44 383 GLY A O 1
ATOM 2631 N N . ARG A 1 384 ? -3.474 2.457 26.696 1.00 89.56 384 ARG A N 1
ATOM 2632 C CA . ARG A 1 384 ? -2.610 3.630 26.910 1.00 89.56 384 ARG A CA 1
ATOM 2633 C C . ARG A 1 384 ? -1.350 3.260 27.698 1.00 89.56 384 ARG A C 1
ATOM 2635 O O . ARG A 1 384 ? -0.252 3.641 27.302 1.00 89.56 384 ARG A O 1
ATOM 2642 N N . SER A 1 385 ? -1.486 2.487 28.776 1.00 90.00 385 SER A N 1
ATOM 2643 C CA . SER A 1 385 ? -0.351 2.011 29.576 1.00 90.00 385 SER A CA 1
ATOM 2644 C C . SER A 1 385 ? 0.588 1.098 28.785 1.00 90.00 385 SER A C 1
ATOM 2646 O O . SER A 1 385 ? 1.801 1.247 28.900 1.00 90.00 385 SER A O 1
ATOM 2648 N N . ALA A 1 386 ? 0.059 0.187 27.963 1.00 88.44 386 ALA A N 1
ATOM 2649 C CA . ALA A 1 386 ? 0.868 -0.696 27.123 1.00 88.44 386 ALA A CA 1
ATOM 2650 C C . ALA A 1 386 ? 1.667 0.087 26.069 1.00 88.44 386 ALA A C 1
ATOM 2652 O O . ALA A 1 386 ? 2.852 -0.188 25.872 1.00 88.44 386 ALA A O 1
ATOM 2653 N N . LEU A 1 387 ? 1.050 1.099 25.447 1.00 91.00 387 LEU A N 1
ATOM 2654 C CA . LEU A 1 387 ? 1.742 2.017 24.545 1.00 91.00 387 LEU A CA 1
ATOM 2655 C C . LEU A 1 387 ? 2.871 2.757 25.274 1.00 91.00 387 LEU A C 1
ATOM 2657 O O . LEU A 1 387 ? 4.019 2.690 24.849 1.00 91.00 387 LEU A O 1
ATOM 2661 N N . LEU A 1 388 ? 2.580 3.403 26.407 1.00 92.75 388 LEU A N 1
ATOM 2662 C CA . LEU A 1 388 ? 3.589 4.135 27.184 1.00 92.75 388 LEU A CA 1
ATOM 2663 C C . LEU A 1 388 ? 4.750 3.245 27.638 1.00 92.75 388 LEU A C 1
ATOM 2665 O O . LEU A 1 388 ? 5.903 3.674 27.585 1.00 92.75 388 LEU A O 1
ATOM 2669 N N . ALA A 1 389 ? 4.466 2.004 28.037 1.00 90.62 389 ALA A N 1
ATOM 2670 C CA . ALA A 1 389 ? 5.492 1.035 28.399 1.00 90.62 389 ALA A CA 1
ATOM 2671 C C . ALA A 1 389 ? 6.398 0.697 27.203 1.00 90.62 389 ALA A C 1
ATOM 2673 O O . ALA A 1 389 ? 7.619 0.693 27.348 1.00 90.62 389 ALA A O 1
ATOM 2674 N N . SER A 1 390 ? 5.823 0.472 26.016 1.00 86.88 390 SER A N 1
ATOM 2675 C CA . SER A 1 390 ? 6.594 0.191 24.798 1.00 86.88 390 SER A CA 1
ATOM 2676 C C . SER A 1 390 ? 7.448 1.382 24.359 1.00 86.88 390 SER A C 1
ATOM 2678 O O . SER A 1 390 ? 8.621 1.200 24.031 1.00 86.88 390 SER A O 1
ATOM 2680 N N . LEU A 1 391 ? 6.898 2.599 24.431 1.00 86.12 391 LEU A N 1
ATOM 2681 C CA . LEU A 1 391 ? 7.619 3.834 24.114 1.00 86.12 391 LEU A CA 1
ATOM 2682 C C . LEU A 1 391 ? 8.767 4.094 25.088 1.00 86.12 391 LEU A C 1
ATOM 2684 O O . LEU A 1 391 ? 9.865 4.432 24.659 1.00 86.12 391 LEU A O 1
ATOM 2688 N N . SER A 1 392 ? 8.535 3.891 26.386 1.00 86.00 392 SER A N 1
ATOM 2689 C CA . SER A 1 392 ? 9.568 4.065 27.414 1.00 86.00 392 SER A CA 1
ATOM 2690 C C . SER A 1 392 ? 10.685 3.030 27.282 1.00 86.00 392 SER A C 1
ATOM 2692 O O . SER A 1 392 ? 11.846 3.341 27.526 1.00 86.00 392 SER A O 1
ATOM 2694 N N . ALA A 1 393 ? 10.342 1.803 26.881 1.00 81.94 393 ALA A N 1
ATOM 2695 C CA . ALA A 1 393 ? 11.309 0.739 26.633 1.00 81.94 393 ALA A CA 1
ATOM 2696 C C . ALA A 1 393 ? 12.028 0.869 25.277 1.00 81.94 393 ALA A C 1
ATOM 2698 O O . ALA A 1 393 ? 13.025 0.185 25.061 1.00 81.94 393 ALA A O 1
ATOM 2699 N N . GLY A 1 394 ? 11.508 1.682 24.349 1.00 78.00 394 GLY A N 1
ATOM 2700 C CA . GLY A 1 394 ? 12.036 1.817 22.989 1.00 78.00 394 GLY A CA 1
ATOM 2701 C C . GLY A 1 394 ? 11.982 0.525 22.166 1.00 78.00 394 GLY A C 1
ATOM 2702 O O . GLY A 1 394 ? 12.761 0.361 21.235 1.00 78.00 394 GLY A O 1
ATOM 2703 N N . ASN A 1 395 ? 11.099 -0.417 22.515 1.00 72.31 395 ASN A N 1
ATOM 2704 C CA . ASN A 1 395 ? 11.106 -1.770 21.941 1.00 72.31 395 ASN A CA 1
ATOM 2705 C C . ASN A 1 395 ? 10.230 -1.929 20.687 1.00 72.31 395 ASN A C 1
ATOM 2707 O O . ASN A 1 395 ? 10.247 -2.984 20.062 1.00 72.31 395 ASN A O 1
ATOM 2711 N N . GLY A 1 396 ? 9.432 -0.915 20.339 1.00 75.62 396 GLY A N 1
ATOM 2712 C CA . GLY A 1 396 ? 8.573 -0.918 19.151 1.00 75.62 396 GLY A CA 1
ATOM 2713 C C . GLY A 1 396 ? 7.432 -1.942 19.168 1.00 75.62 396 GLY A C 1
ATOM 2714 O O . GLY A 1 396 ? 6.696 -2.037 18.191 1.00 75.62 396 GLY A O 1
ATOM 2715 N N . CYS A 1 397 ? 7.239 -2.697 20.254 1.00 77.62 397 CYS A N 1
ATOM 2716 C CA . CYS A 1 397 ? 6.227 -3.750 20.317 1.00 77.62 397 CYS A CA 1
ATOM 2717 C C . CYS A 1 397 ? 4.788 -3.215 20.291 1.00 77.62 397 CYS A C 1
ATOM 2719 O O . CYS A 1 397 ? 3.886 -3.937 19.869 1.00 77.62 397 CYS A O 1
ATOM 2721 N N . VAL A 1 398 ? 4.564 -1.974 20.728 1.00 83.56 398 VAL A N 1
ATOM 2722 C CA . VAL A 1 398 ? 3.290 -1.252 20.632 1.00 83.56 398 VAL A CA 1
ATOM 2723 C C . VAL A 1 398 ? 3.590 0.174 20.173 1.00 83.56 398 VAL A C 1
ATOM 2725 O O . VAL A 1 398 ? 4.234 0.939 20.882 1.00 83.56 398 VAL A O 1
ATOM 2728 N N . GLN A 1 399 ? 3.121 0.535 18.983 1.00 82.88 399 GLN A N 1
ATOM 2729 C CA . GLN A 1 399 ? 3.398 1.823 18.332 1.00 82.88 399 GLN A CA 1
ATOM 2730 C C . GLN A 1 399 ? 2.209 2.785 18.406 1.00 82.88 399 GLN A C 1
ATOM 2732 O O . GLN A 1 399 ? 2.384 3.998 18.316 1.00 82.88 399 GLN A O 1
ATOM 2737 N N . PHE A 1 400 ? 0.998 2.260 18.598 1.00 87.75 400 PHE A N 1
ATOM 2738 C CA . PHE A 1 400 ? -0.203 3.052 18.841 1.00 87.75 400 PHE A CA 1
ATOM 2739 C C . PHE A 1 400 ? -1.192 2.293 19.738 1.00 87.75 400 PHE A C 1
ATOM 2741 O O . PHE A 1 400 ? -1.103 1.075 19.916 1.00 87.75 400 PHE A O 1
ATOM 2748 N N . ALA A 1 401 ? -2.168 3.009 20.283 1.00 87.44 401 ALA A N 1
ATOM 2749 C CA . ALA A 1 401 ? -3.324 2.433 20.961 1.00 87.44 401 ALA A CA 1
ATOM 2750 C C . ALA A 1 401 ? -4.623 3.010 20.386 1.00 87.44 401 ALA A C 1
ATOM 2752 O O . ALA A 1 401 ? -4.610 4.027 19.698 1.00 87.44 401 ALA A O 1
ATOM 2753 N N . GLN A 1 402 ? -5.753 2.366 20.653 1.00 85.00 402 GLN A N 1
ATOM 2754 C CA . GLN A 1 402 ? -7.076 2.924 20.375 1.00 85.00 402 GLN A CA 1
ATOM 2755 C C . GLN A 1 402 ? -7.743 3.367 21.667 1.00 85.00 402 GLN A C 1
ATOM 2757 O O . GLN A 1 402 ? -7.614 2.714 22.706 1.00 85.00 402 GLN A O 1
ATOM 2762 N N . ALA A 1 403 ? -8.492 4.456 21.575 1.00 85.25 403 ALA A N 1
ATOM 2763 C CA . ALA A 1 403 ? -9.270 4.995 22.669 1.00 85.25 403 ALA A CA 1
ATOM 2764 C C . ALA A 1 403 ? -10.707 5.279 22.221 1.00 85.25 403 ALA A C 1
ATOM 2766 O O . ALA A 1 403 ? -10.963 5.708 21.097 1.00 85.25 403 ALA A O 1
ATOM 2767 N N . GLU A 1 404 ? -11.641 5.022 23.129 1.00 83.62 404 GLU A N 1
ATOM 2768 C CA . GLU A 1 404 ? -13.082 5.245 22.975 1.00 83.62 404 GLU A CA 1
ATOM 2769 C C . GLU A 1 404 ? -13.554 6.492 23.748 1.00 83.62 404 GLU A C 1
ATOM 2771 O O . GLU A 1 404 ? -14.751 6.770 23.833 1.00 83.62 404 GLU A O 1
ATOM 2776 N N . SER A 1 405 ? -12.614 7.198 24.377 1.00 84.50 405 SER A N 1
ATOM 2777 C CA . SER A 1 405 ? -12.803 8.451 25.094 1.00 84.50 405 SER A CA 1
ATOM 2778 C C . SER A 1 405 ? -11.506 9.264 25.074 1.00 84.50 405 SER A C 1
ATOM 2780 O O . SER A 1 405 ? -10.421 8.741 24.810 1.00 84.50 405 SER A O 1
ATOM 2782 N N . LEU A 1 406 ? -11.613 10.561 25.347 1.00 89.50 406 LEU A N 1
ATOM 2783 C CA . LEU A 1 406 ? -10.464 11.454 25.406 1.00 89.50 406 LEU A CA 1
ATOM 2784 C C . LEU A 1 406 ? -9.830 11.432 26.807 1.00 89.50 406 LEU A C 1
ATOM 2786 O O . LEU A 1 406 ? -10.489 11.784 27.781 1.00 89.50 406 LEU A O 1
ATOM 2790 N N . ASP A 1 407 ? -8.542 11.088 26.898 1.00 89.81 407 ASP A N 1
ATOM 2791 C CA . ASP A 1 407 ? -7.760 11.148 28.143 1.00 89.81 407 ASP A CA 1
ATOM 2792 C C . ASP A 1 407 ? -6.467 11.957 27.942 1.00 89.81 407 ASP A C 1
ATOM 2794 O O . ASP A 1 407 ? -5.434 11.440 27.509 1.00 89.81 407 ASP A O 1
ATOM 2798 N N . LEU A 1 408 ? -6.537 13.247 28.284 1.00 93.31 408 LEU A N 1
ATOM 2799 C CA . LEU A 1 408 ? -5.409 14.184 28.233 1.00 93.31 408 LEU A CA 1
ATOM 2800 C C . LEU A 1 408 ? -4.651 14.285 29.566 1.00 93.31 408 LEU A C 1
ATOM 2802 O O . LEU A 1 408 ? -3.954 15.273 29.802 1.00 93.31 408 LEU A O 1
ATOM 2806 N N . SER A 1 409 ? -4.771 13.286 30.448 1.00 93.69 409 SER A N 1
ATOM 2807 C CA . SER A 1 409 ? -3.929 13.228 31.643 1.00 93.69 409 SER A CA 1
ATOM 2808 C C . SER A 1 409 ? -2.438 13.197 31.260 1.00 93.69 409 SER A C 1
ATOM 2810 O O . SER A 1 409 ? -2.085 12.642 30.208 1.00 93.69 409 SER A O 1
ATOM 2812 N N . PRO A 1 410 ? -1.545 13.782 32.089 1.00 95.62 410 PRO A N 1
ATOM 2813 C CA . PRO A 1 410 ? -0.113 13.827 31.806 1.00 95.62 410 PRO A CA 1
ATOM 2814 C C . PRO A 1 410 ? 0.465 12.460 31.416 1.00 95.62 410 PRO A C 1
ATOM 2816 O O . PRO A 1 410 ? 0.115 11.426 31.997 1.00 95.62 410 PRO A O 1
ATOM 2819 N N . ALA A 1 411 ? 1.350 12.463 30.421 1.00 94.19 411 ALA A N 1
ATOM 2820 C CA . ALA A 1 411 ? 1.991 11.269 29.884 1.00 94.19 411 ALA A CA 1
ATOM 2821 C C . ALA A 1 411 ? 3.461 11.546 29.562 1.00 94.19 411 ALA A C 1
ATOM 2823 O O . ALA A 1 411 ? 3.802 12.619 29.066 1.00 94.19 411 ALA A O 1
ATOM 2824 N N . SER A 1 412 ? 4.324 10.562 29.811 1.00 90.31 412 SER A N 1
ATOM 2825 C CA . SER A 1 412 ? 5.731 10.600 29.416 1.00 90.31 412 SER A CA 1
ATOM 2826 C C . SER A 1 412 ? 6.121 9.247 28.811 1.00 90.31 412 SER A C 1
ATOM 2828 O O . SER A 1 412 ? 6.048 8.248 29.530 1.00 90.31 412 SER A O 1
ATOM 2830 N N . PRO A 1 413 ? 6.501 9.179 27.519 1.00 90.00 413 PRO A N 1
ATOM 2831 C CA . PRO A 1 413 ? 6.474 10.259 26.523 1.00 90.00 413 PRO A CA 1
ATOM 2832 C C . PRO A 1 413 ? 5.067 10.827 26.266 1.00 90.00 413 PRO A C 1
ATOM 2834 O O . PRO A 1 413 ? 4.062 10.162 26.518 1.00 90.00 413 PRO A O 1
ATOM 2837 N N . ARG A 1 414 ? 4.994 12.063 25.751 1.00 93.50 414 ARG A N 1
ATOM 2838 C CA . ARG A 1 414 ? 3.719 12.710 25.400 1.00 93.50 414 ARG A CA 1
ATOM 2839 C C . ARG A 1 414 ? 2.966 11.923 24.329 1.00 93.50 414 ARG A C 1
ATOM 2841 O O . ARG A 1 414 ? 3.579 11.359 23.422 1.00 93.50 414 ARG A O 1
ATOM 2848 N N . LEU A 1 415 ? 1.638 11.966 24.391 1.00 94.44 415 LEU A N 1
ATOM 2849 C CA . LEU A 1 415 ? 0.736 11.302 23.452 1.00 94.44 415 LEU A CA 1
ATOM 2850 C C . LEU A 1 415 ? -0.148 12.316 22.715 1.00 94.44 415 LEU A C 1
ATOM 2852 O O . LEU A 1 415 ? -0.497 13.364 23.256 1.00 94.44 415 LEU A O 1
ATOM 2856 N N . ALA A 1 416 ? -0.540 11.969 21.495 1.00 94.19 416 ALA A N 1
ATOM 2857 C CA . ALA A 1 416 ? -1.535 12.656 20.688 1.00 94.19 416 ALA A CA 1
ATOM 2858 C C . ALA A 1 416 ? -2.755 11.751 20.479 1.00 94.19 416 ALA A C 1
ATOM 2860 O O . ALA A 1 416 ? -2.610 10.573 20.154 1.00 94.19 416 ALA A O 1
ATOM 2861 N N . TYR A 1 417 ? -3.947 12.317 20.655 1.00 94.75 417 TYR A N 1
ATOM 2862 C CA . TYR A 1 417 ? -5.234 11.668 20.421 1.00 94.75 417 TYR A CA 1
ATOM 2863 C C . TYR A 1 417 ? -5.784 12.145 19.085 1.00 94.75 417 TYR A C 1
ATOM 2865 O O . TYR A 1 417 ? -6.331 13.240 18.975 1.00 94.75 417 TYR A O 1
ATOM 2873 N N . VAL A 1 418 ? -5.626 11.318 18.061 1.00 94.06 418 VAL A N 1
ATOM 2874 C CA . VAL A 1 418 ? -6.028 11.636 16.697 1.00 94.06 418 VAL A CA 1
ATOM 2875 C C . VAL A 1 418 ? -7.429 11.078 16.449 1.00 94.06 418 VAL A C 1
ATOM 2877 O O . VAL A 1 418 ? -7.585 9.859 16.342 1.00 94.06 418 VAL A O 1
ATOM 2880 N N . PRO A 1 419 ? -8.477 11.919 16.397 1.00 94.19 419 PRO A N 1
ATOM 2881 C CA . PRO A 1 419 ? -9.827 11.431 16.167 1.00 94.19 419 PRO A CA 1
ATOM 2882 C C . PRO A 1 419 ? -9.944 10.883 14.746 1.00 94.19 419 PRO A C 1
ATOM 2884 O O . PRO A 1 419 ? -9.416 11.480 13.807 1.00 94.19 419 PRO A O 1
ATOM 2887 N N . TYR A 1 420 ? -10.660 9.772 14.572 1.00 89.31 420 TYR A N 1
ATOM 2888 C CA . TYR A 1 420 ? -10.841 9.166 13.246 1.00 89.31 420 TYR A CA 1
ATOM 2889 C C . TYR A 1 420 ? -12.293 8.823 12.913 1.00 89.31 420 TYR A C 1
ATOM 2891 O O . TYR A 1 420 ? -12.718 8.930 11.763 1.00 89.31 420 TYR A O 1
ATOM 2899 N N . SER A 1 421 ? -13.090 8.435 13.905 1.00 89.31 421 SER A N 1
ATOM 2900 C CA . SER A 1 421 ? -14.472 8.029 13.679 1.00 89.31 421 SER A CA 1
ATOM 2901 C C . SER A 1 421 ? -15.356 8.350 14.873 1.00 89.31 421 SER A C 1
ATOM 2903 O O . SER A 1 421 ? -14.890 8.744 15.939 1.00 89.31 421 SER A O 1
ATOM 2905 N N . ARG A 1 422 ? -16.655 8.206 14.650 1.00 89.00 422 ARG A N 1
ATOM 2906 C CA . ARG A 1 422 ? -17.726 8.256 15.625 1.00 89.00 422 ARG A CA 1
ATOM 2907 C C . ARG A 1 422 ? -18.554 6.997 15.492 1.00 89.00 422 ARG A C 1
ATOM 2909 O O . ARG A 1 422 ? -18.847 6.558 14.375 1.00 89.00 422 ARG A O 1
ATOM 2916 N N . GLU A 1 423 ? -18.966 6.456 16.626 1.00 87.38 423 GLU A N 1
ATOM 2917 C CA . GLU A 1 423 ? -19.838 5.293 16.669 1.00 87.38 423 GLU A CA 1
ATOM 2918 C C . GLU A 1 423 ? -21.096 5.548 17.485 1.00 87.38 423 GLU A C 1
ATOM 2920 O O . GLU A 1 423 ? -21.107 6.313 18.451 1.00 87.38 423 GLU A O 1
ATOM 2925 N N . ASN A 1 424 ? -22.160 4.866 17.078 1.00 90.19 424 ASN A N 1
ATOM 2926 C CA . ASN A 1 424 ? -23.420 4.876 17.792 1.00 90.19 424 ASN A CA 1
ATOM 2927 C C . ASN A 1 424 ? -23.400 3.802 18.877 1.00 90.19 424 ASN A C 1
ATOM 2929 O O . ASN A 1 424 ? -22.952 2.676 18.640 1.00 90.19 424 ASN A O 1
ATOM 2933 N N . VAL A 1 425 ? -23.947 4.137 20.041 1.00 91.19 425 VAL A N 1
ATOM 2934 C CA . VAL A 1 425 ? -24.074 3.221 21.176 1.00 91.19 425 VAL A CA 1
ATOM 2935 C C . VAL A 1 425 ? -25.543 3.063 21.535 1.00 91.19 425 VAL A C 1
ATOM 2937 O O . VAL A 1 425 ? -26.250 4.035 21.781 1.00 91.19 425 VAL A O 1
ATOM 2940 N N . THR A 1 426 ? -26.015 1.827 21.586 1.00 93.25 426 THR A N 1
ATOM 2941 C CA . THR A 1 426 ? -27.402 1.491 21.938 1.00 93.25 426 THR A CA 1
ATOM 2942 C C . THR A 1 426 ? -27.398 0.253 22.831 1.00 93.25 426 THR A C 1
ATOM 2944 O O . THR A 1 426 ? -26.387 -0.037 23.459 1.00 93.25 426 THR A O 1
ATOM 2947 N N . TYR A 1 427 ? -28.505 -0.476 22.914 1.00 92.19 427 TYR A N 1
ATOM 2948 C CA . TYR A 1 427 ? -28.622 -1.726 23.653 1.00 92.19 427 TYR A CA 1
ATOM 2949 C C . TYR A 1 427 ? -29.006 -2.896 22.741 1.00 92.19 427 TYR A C 1
ATOM 2951 O O . TYR A 1 427 ? -29.545 -2.710 21.650 1.00 92.19 427 TYR A O 1
ATOM 2959 N N . ALA A 1 428 ? -28.740 -4.113 23.194 1.00 89.50 428 ALA A N 1
ATOM 2960 C CA . ALA A 1 428 ? -29.160 -5.365 22.592 1.00 89.50 428 ALA A CA 1
ATOM 2961 C C . ALA A 1 428 ? -30.068 -6.131 23.559 1.00 89.50 428 ALA A C 1
ATOM 2963 O O . ALA A 1 428 ? -29.915 -6.050 24.779 1.00 89.50 428 ALA A O 1
ATOM 2964 N N . ILE A 1 429 ? -31.008 -6.874 22.978 1.00 88.69 429 ILE A N 1
ATOM 2965 C CA . ILE A 1 429 ? -31.912 -7.803 23.661 1.00 88.69 429 ILE A CA 1
ATOM 2966 C C . ILE A 1 429 ? -31.960 -9.114 22.874 1.00 88.69 429 ILE A C 1
ATOM 2968 O O . ILE A 1 429 ? -31.713 -9.129 21.661 1.00 88.69 429 ILE A O 1
ATOM 2972 N N . SER A 1 430 ? -32.319 -10.213 23.531 1.00 86.06 430 SER A N 1
ATOM 2973 C CA . SER A 1 430 ? -32.558 -11.487 22.844 1.00 86.06 430 SER A CA 1
ATOM 2974 C C . SER A 1 430 ? -33.651 -11.363 21.773 1.00 86.06 430 SER A C 1
ATOM 2976 O O . SER A 1 430 ? -34.642 -10.649 21.959 1.00 86.06 430 SER A O 1
ATOM 2978 N N . VAL A 1 431 ? -33.521 -12.068 20.642 1.00 84.12 431 VAL A N 1
ATOM 2979 C CA . VAL A 1 431 ? -34.572 -12.060 19.601 1.00 84.12 431 VAL A CA 1
ATOM 2980 C C . VAL A 1 431 ? -35.887 -12.680 20.070 1.00 84.12 431 VAL A C 1
ATOM 2982 O O . VAL A 1 431 ? -36.942 -12.301 19.563 1.00 84.12 431 VAL A O 1
ATOM 2985 N N . VAL A 1 432 ? -35.826 -13.584 21.050 1.00 84.12 432 VAL A N 1
ATOM 2986 C CA . VAL A 1 432 ? -36.993 -14.216 21.686 1.00 84.12 432 VAL A CA 1
ATOM 2987 C C . VAL A 1 432 ? -37.488 -13.444 22.917 1.00 84.12 432 VAL A C 1
ATOM 2989 O O . VAL A 1 432 ? -38.471 -13.838 23.539 1.00 84.12 432 VAL A O 1
ATOM 2992 N N . SER A 1 433 ? -36.850 -12.318 23.256 1.00 86.62 433 SER A N 1
ATOM 2993 C CA . SER A 1 433 ? -37.280 -11.460 24.358 1.00 86.62 433 SER A CA 1
ATOM 2994 C C . SER A 1 433 ? -38.623 -10.782 24.061 1.00 86.62 433 SER A C 1
ATOM 2996 O O . SER A 1 433 ? -38.858 -10.264 22.961 1.00 86.62 433 SER A O 1
ATOM 2998 N N . ALA A 1 434 ? -39.472 -10.716 25.090 1.00 88.19 434 ALA A N 1
ATOM 2999 C CA . ALA A 1 434 ? -40.695 -9.916 25.101 1.00 88.19 434 ALA A CA 1
ATOM 3000 C C . ALA A 1 434 ? -40.437 -8.422 25.393 1.00 88.19 434 ALA A C 1
ATOM 3002 O O . ALA A 1 434 ? -41.376 -7.626 25.379 1.00 88.19 434 ALA A O 1
ATOM 3003 N N . LEU A 1 435 ? -39.186 -8.025 25.663 1.00 90.56 435 LEU A N 1
ATOM 3004 C CA . LEU A 1 435 ? -38.826 -6.629 25.890 1.00 90.56 435 LEU A CA 1
ATOM 3005 C C . LEU A 1 435 ? -39.122 -5.775 24.646 1.00 90.56 435 LEU A C 1
ATOM 3007 O O . LEU A 1 435 ? -38.857 -6.214 23.514 1.00 90.56 435 LEU A O 1
ATOM 3011 N N . PRO A 1 436 ? -39.619 -4.535 24.835 1.00 91.81 436 PRO A N 1
ATOM 3012 C CA . PRO A 1 436 ? -39.761 -3.577 23.751 1.00 91.81 436 PRO A CA 1
ATOM 3013 C C . PRO A 1 436 ? -38.449 -3.396 22.988 1.00 91.81 436 PRO A C 1
ATOM 3015 O O . PRO A 1 436 ? -37.384 -3.225 23.575 1.00 91.81 436 PRO A O 1
ATOM 3018 N N . LYS A 1 437 ? -38.537 -3.374 21.655 1.00 91.81 437 LYS A N 1
ATOM 3019 C CA . LYS A 1 437 ? -37.399 -3.011 20.798 1.00 91.81 437 LYS A CA 1
ATOM 3020 C C . LYS A 1 437 ? -37.082 -1.513 20.869 1.00 91.81 437 LYS A C 1
ATOM 3022 O O . LYS A 1 437 ? -36.021 -1.107 20.418 1.00 91.81 437 LYS A O 1
ATOM 3027 N N . ASN A 1 438 ? -38.005 -0.692 21.362 1.00 95.19 438 ASN A N 1
ATOM 3028 C CA . ASN A 1 438 ? -37.869 0.756 21.405 1.00 95.19 438 ASN A CA 1
ATOM 3029 C C . ASN A 1 438 ? -38.087 1.262 22.832 1.00 95.19 438 ASN A C 1
ATOM 3031 O O . ASN A 1 438 ? -39.141 1.007 23.414 1.00 95.19 438 ASN A O 1
ATOM 3035 N N . PHE A 1 439 ? -37.115 2.010 23.346 1.00 95.88 439 PHE A N 1
ATOM 3036 C CA . PHE A 1 439 ? -37.202 2.720 24.619 1.00 95.88 439 PHE A CA 1
ATOM 3037 C C . PHE A 1 439 ? -36.876 4.197 24.402 1.00 95.88 439 PHE A C 1
ATOM 3039 O O . PHE A 1 439 ? -36.080 4.550 23.537 1.00 95.88 439 PHE A O 1
ATOM 3046 N N . THR A 1 440 ? -37.451 5.089 25.200 1.00 96.06 440 THR A N 1
ATOM 3047 C CA . THR A 1 440 ? -36.919 6.453 25.321 1.00 96.06 440 THR A CA 1
ATOM 3048 C C . THR A 1 440 ? -35.655 6.442 26.181 1.00 96.06 440 THR A C 1
ATOM 3050 O O . THR A 1 440 ? -35.452 5.528 26.987 1.00 96.06 440 THR A O 1
ATOM 3053 N N . LEU A 1 441 ? -34.808 7.470 26.063 1.00 95.19 441 LEU A N 1
ATOM 3054 C CA . LEU A 1 441 ? -33.642 7.592 26.943 1.00 95.19 441 LEU A CA 1
ATOM 3055 C C . LEU A 1 441 ? -34.062 7.655 28.423 1.00 95.19 441 LEU A C 1
ATOM 3057 O O . LEU A 1 441 ? -33.449 7.005 29.265 1.00 95.19 441 LEU A O 1
ATOM 3061 N N . ALA A 1 442 ? -35.159 8.354 28.727 1.00 95.81 442 ALA A N 1
ATOM 3062 C CA . ALA A 1 442 ? -35.721 8.413 30.074 1.00 95.81 442 ALA A CA 1
ATOM 3063 C C . ALA A 1 442 ? -36.156 7.029 30.589 1.00 95.81 442 ALA A C 1
ATOM 3065 O O . ALA A 1 442 ? -35.881 6.690 31.736 1.00 95.81 442 ALA A O 1
ATOM 3066 N N . GLN A 1 443 ? -36.774 6.196 29.742 1.00 96.38 443 GLN A N 1
ATOM 3067 C CA . GLN A 1 443 ? -37.117 4.819 30.113 1.00 96.38 443 GLN A CA 1
ATOM 3068 C C . GLN A 1 443 ? -35.864 3.997 30.415 1.00 96.38 443 GLN A C 1
ATOM 3070 O O . GLN A 1 443 ? -35.825 3.323 31.440 1.00 96.38 443 GLN A O 1
ATOM 3075 N N . LEU A 1 444 ? -34.825 4.080 29.579 1.00 95.62 444 LEU A N 1
ATOM 3076 C CA . LEU A 1 444 ? -33.554 3.402 29.848 1.00 95.62 444 LEU A CA 1
ATOM 3077 C C . LEU A 1 444 ? -32.935 3.871 31.170 1.00 95.62 444 LEU A C 1
ATOM 3079 O O . LEU A 1 444 ? -32.550 3.039 31.987 1.00 95.62 444 LEU A O 1
ATOM 3083 N N . GLN A 1 445 ? -32.922 5.177 31.439 1.00 95.88 445 GLN A N 1
ATOM 3084 C CA . GLN A 1 445 ? -32.447 5.728 32.710 1.00 95.88 445 GLN A CA 1
ATOM 3085 C C . GLN A 1 445 ? -33.239 5.178 33.902 1.00 95.88 445 GLN A C 1
ATOM 3087 O O . GLN A 1 445 ? -32.641 4.755 34.889 1.00 95.88 445 GLN A O 1
ATOM 3092 N N . THR A 1 446 ? -34.570 5.123 33.813 1.00 95.56 446 THR A N 1
ATOM 3093 C CA . THR A 1 446 ? -35.428 4.511 34.839 1.00 95.56 446 THR A CA 1
ATOM 3094 C C . THR A 1 446 ? -35.086 3.035 35.052 1.00 95.56 446 THR A C 1
ATOM 3096 O O . THR A 1 446 ? -35.000 2.590 36.196 1.00 95.56 446 THR A O 1
ATOM 3099 N N . ILE A 1 447 ? -34.847 2.278 33.978 1.00 95.12 447 ILE A N 1
ATOM 3100 C CA . ILE A 1 447 ? -34.494 0.854 34.046 1.00 95.12 447 ILE A CA 1
ATOM 3101 C C . ILE A 1 447 ? -33.138 0.666 34.735 1.00 95.12 447 ILE A C 1
ATOM 3103 O O . ILE A 1 447 ? -33.058 -0.056 35.725 1.00 95.12 447 ILE A O 1
ATOM 3107 N N . TYR A 1 448 ? -32.093 1.360 34.277 1.00 94.88 448 TYR A N 1
ATOM 3108 C CA . TYR A 1 448 ? -30.742 1.262 34.844 1.00 94.88 448 TYR A CA 1
ATOM 3109 C C . TYR A 1 448 ? -30.664 1.776 36.291 1.00 94.88 448 TYR A C 1
ATOM 3111 O O . TYR A 1 448 ? -29.830 1.324 37.073 1.00 94.88 448 TYR A O 1
ATOM 3119 N N . ARG A 1 449 ? -31.563 2.677 36.698 1.00 93.94 449 ARG A N 1
ATOM 3120 C CA . ARG A 1 449 ? -31.687 3.142 38.091 1.00 93.94 449 ARG A CA 1
ATOM 3121 C C . ARG A 1 449 ? -32.588 2.253 38.957 1.00 93.94 449 ARG A C 1
ATOM 3123 O O . ARG A 1 449 ? -32.827 2.599 40.109 1.00 93.94 449 ARG A O 1
ATOM 3130 N N . CYS A 1 450 ? -33.081 1.130 38.430 1.00 93.25 450 CYS A N 1
ATOM 3131 C CA . CYS A 1 450 ? -34.006 0.215 39.106 1.00 93.25 450 CYS A CA 1
ATOM 3132 C C . CYS A 1 450 ? -35.317 0.875 39.572 1.00 93.25 450 CYS A C 1
ATOM 3134 O O . CYS A 1 450 ? -35.879 0.505 40.598 1.00 93.25 450 CYS A O 1
ATOM 3136 N N . GLN A 1 451 ? -35.814 1.854 38.813 1.00 91.00 451 GLN A N 1
ATOM 3137 C CA . GLN A 1 451 ? -37.024 2.633 39.110 1.00 91.00 451 GLN A CA 1
ATOM 3138 C C . GLN A 1 451 ? -38.233 2.216 38.242 1.00 91.00 451 GLN A C 1
ATOM 3140 O O . GLN A 1 451 ? -39.184 2.979 38.092 1.00 91.00 451 GLN A O 1
ATOM 3145 N N . GLY A 1 452 ? -38.201 1.021 37.640 1.00 83.12 452 GLY A N 1
ATOM 3146 C CA . GLY A 1 452 ? -39.195 0.545 36.668 1.00 83.12 452 GLY A CA 1
ATOM 3147 C C . GLY A 1 452 ? -39.644 -0.899 36.900 1.00 83.12 452 GLY A C 1
ATOM 3148 O O . GLY A 1 452 ? -39.784 -1.345 38.035 1.00 83.12 452 GLY A O 1
ATOM 3149 N N . ASN A 1 453 ? -39.890 -1.640 35.815 1.00 86.50 453 ASN A N 1
ATOM 3150 C CA . ASN A 1 453 ? -40.319 -3.037 35.890 1.00 86.50 453 ASN A CA 1
ATOM 3151 C C . ASN A 1 453 ? -39.236 -3.904 36.578 1.00 86.50 453 ASN A C 1
ATOM 3153 O O . ASN A 1 453 ? -38.127 -4.001 36.046 1.00 86.50 453 ASN A O 1
ATOM 3157 N N . PRO A 1 454 ? -39.538 -4.568 37.711 1.00 84.88 454 PRO A N 1
ATOM 3158 C CA . PRO A 1 454 ? -38.553 -5.334 38.478 1.00 84.88 454 PRO A CA 1
ATOM 3159 C C . PRO A 1 454 ? -38.082 -6.611 37.771 1.00 84.88 454 PRO A C 1
ATOM 3161 O O . PRO A 1 454 ? -37.106 -7.222 38.208 1.00 84.88 454 PRO A O 1
ATOM 3164 N N . SER A 1 455 ? -38.758 -7.036 36.700 1.00 86.94 455 SER A N 1
ATOM 3165 C CA . SER A 1 455 ? -38.331 -8.160 35.867 1.00 86.94 455 SER A CA 1
ATOM 3166 C C . SER A 1 455 ? -37.194 -7.794 34.919 1.00 86.94 455 SER A C 1
ATOM 3168 O O . SER A 1 455 ? -36.531 -8.698 34.429 1.00 86.94 455 SER A O 1
ATOM 3170 N N . TYR A 1 456 ? -36.960 -6.508 34.638 1.00 91.25 456 TYR A N 1
ATOM 3171 C CA . TYR A 1 456 ? -35.885 -6.107 33.732 1.00 91.25 456 TYR A CA 1
ATOM 3172 C C . TYR A 1 456 ? -34.528 -6.263 34.422 1.00 91.25 456 TYR A C 1
ATOM 3174 O O . TYR A 1 456 ? -34.378 -5.981 35.615 1.00 91.25 456 TYR A O 1
ATOM 3182 N N . ARG A 1 457 ? -33.541 -6.726 33.657 1.00 89.75 457 ARG A N 1
ATOM 3183 C CA . ARG A 1 457 ? -32.179 -6.998 34.123 1.00 89.75 457 ARG A CA 1
ATOM 3184 C C . ARG A 1 457 ? -31.196 -6.146 33.312 1.00 89.75 457 ARG A C 1
ATOM 3186 O O . ARG A 1 457 ? -30.646 -6.620 32.321 1.00 89.75 457 ARG A O 1
ATOM 3193 N N . PRO A 1 458 ? -31.027 -4.849 33.636 1.00 92.00 458 PRO A N 1
ATOM 3194 C CA . PRO A 1 458 ? -30.003 -4.043 32.985 1.00 92.00 458 PRO A CA 1
ATOM 3195 C C . PRO A 1 458 ? -28.611 -4.586 33.318 1.00 92.00 458 PRO A C 1
ATOM 3197 O O . PRO A 1 458 ? -28.344 -4.993 34.449 1.00 92.00 458 PRO A O 1
ATOM 3200 N N . MET A 1 459 ? -27.723 -4.548 32.331 1.00 89.31 459 MET A N 1
ATOM 3201 C CA . MET A 1 459 ? -26.354 -5.043 32.444 1.00 89.31 459 MET A CA 1
ATOM 3202 C C . MET A 1 459 ? -25.353 -3.917 32.197 1.00 89.31 459 MET A C 1
ATOM 3204 O O . MET A 1 459 ? -25.565 -3.071 31.320 1.00 89.31 459 MET A O 1
ATOM 3208 N N . LEU A 1 460 ? -24.242 -3.926 32.936 1.00 87.44 460 LEU A N 1
ATOM 3209 C CA . LEU A 1 460 ? -23.065 -3.116 32.630 1.00 87.44 460 LEU A CA 1
ATOM 3210 C C . LEU A 1 460 ? -21.894 -3.994 32.183 1.00 87.44 460 LEU A C 1
ATOM 3212 O O . LEU A 1 460 ? -21.568 -4.967 32.866 1.00 87.44 460 LEU A O 1
ATOM 3216 N N . PRO A 1 461 ? -21.198 -3.611 31.095 1.00 79.00 461 PRO A N 1
ATOM 3217 C CA . PRO A 1 461 ? -19.951 -4.251 30.718 1.00 79.00 461 PRO A CA 1
ATOM 3218 C C . PRO A 1 461 ? -18.888 -4.092 31.806 1.00 79.00 461 PRO A C 1
ATOM 3220 O O . PRO A 1 461 ? -18.999 -3.230 32.685 1.00 79.00 461 PRO A O 1
ATOM 3223 N N . ALA A 1 462 ? -17.818 -4.880 31.703 1.00 72.19 462 ALA A N 1
ATOM 3224 C CA . ALA A 1 462 ? -16.671 -4.821 32.607 1.00 72.19 462 ALA A CA 1
ATOM 3225 C C . ALA A 1 462 ? -16.179 -3.382 32.894 1.00 72.19 462 ALA A C 1
ATOM 3227 O O . ALA A 1 462 ? -16.153 -2.510 32.011 1.00 72.19 462 ALA A O 1
ATOM 3228 N N . ALA A 1 463 ? -15.793 -3.147 34.152 1.00 74.69 463 ALA A N 1
ATOM 3229 C CA . ALA A 1 463 ? -15.273 -1.870 34.635 1.00 74.69 463 ALA A CA 1
ATOM 3230 C C . ALA A 1 463 ? -14.049 -1.397 33.829 1.00 74.69 463 ALA A C 1
ATOM 3232 O O . ALA A 1 463 ? -13.207 -2.199 33.428 1.00 74.69 463 ALA A O 1
ATOM 3233 N N . GLY A 1 464 ? -13.963 -0.085 33.581 1.00 70.88 464 GLY A N 1
ATOM 3234 C CA . GLY A 1 464 ? -12.882 0.537 32.803 1.00 70.88 464 GLY A CA 1
ATOM 3235 C C . GLY A 1 464 ? -12.990 0.378 31.280 1.00 70.88 464 GLY A C 1
ATOM 3236 O O . GLY A 1 464 ? -12.085 0.790 30.556 1.00 70.88 464 GLY A O 1
ATOM 3237 N N . SER A 1 465 ? -14.065 -0.225 30.760 1.00 74.00 465 SER A N 1
ATOM 3238 C CA . SER A 1 465 ? -14.355 -0.153 29.324 1.00 74.00 465 SER A CA 1
ATOM 3239 C C . SER A 1 465 ? -14.974 1.201 28.974 1.00 74.00 465 SER A C 1
ATOM 3241 O O . SER A 1 465 ? -15.882 1.668 29.666 1.00 74.00 465 SER A O 1
ATOM 3243 N N . GLY A 1 466 ? -14.545 1.804 27.861 1.00 77.69 466 GLY A N 1
ATOM 3244 C CA . GLY A 1 466 ? -15.121 3.068 27.400 1.00 77.69 466 GLY A CA 1
ATOM 3245 C C . GLY A 1 466 ? -16.624 2.949 27.132 1.00 77.69 466 GLY A C 1
ATOM 3246 O O . GLY A 1 466 ? -17.361 3.916 27.308 1.00 77.69 466 GLY A O 1
ATOM 3247 N N . LEU A 1 467 ? -17.103 1.757 26.740 1.00 82.62 467 LEU A N 1
ATOM 3248 C CA . LEU A 1 467 ? -18.532 1.502 26.523 1.00 82.62 467 LEU A CA 1
ATOM 3249 C C . LEU A 1 467 ? -19.316 1.649 27.824 1.00 82.62 467 LEU A C 1
ATOM 3251 O O . LEU A 1 467 ? -20.363 2.292 27.840 1.00 82.62 467 LEU A O 1
ATOM 3255 N N . ARG A 1 468 ? -18.796 1.085 28.920 1.00 85.94 468 ARG A N 1
ATOM 3256 C CA . ARG A 1 468 ? -19.386 1.250 30.248 1.00 85.94 468 ARG A CA 1
ATOM 3257 C C . ARG A 1 468 ? -19.344 2.710 30.678 1.00 85.94 468 ARG A C 1
ATOM 3259 O O . ARG A 1 468 ? -20.369 3.211 31.118 1.00 85.94 468 ARG A O 1
ATOM 3266 N N . GLU A 1 469 ? -18.199 3.378 30.559 1.00 85.25 469 GLU A N 1
ATOM 3267 C CA . GLU A 1 469 ? -18.044 4.785 30.959 1.00 85.25 469 GLU A CA 1
ATOM 3268 C C . GLU A 1 469 ? -19.042 5.684 30.227 1.00 85.25 469 GLU A C 1
ATOM 3270 O O . GLU A 1 469 ? -19.805 6.414 30.861 1.00 85.25 469 GLU A O 1
ATOM 3275 N N . PHE A 1 470 ? -19.112 5.557 28.900 1.00 89.94 470 PHE A N 1
ATOM 3276 C CA . PHE A 1 470 ? -20.069 6.291 28.084 1.00 89.94 470 PHE A CA 1
ATOM 3277 C C . PHE A 1 470 ? -21.511 5.968 28.483 1.00 89.94 470 PHE A C 1
ATOM 3279 O O . PHE A 1 470 ? -22.313 6.878 28.684 1.00 89.94 470 PHE A O 1
ATOM 3286 N N . TRP A 1 471 ? -21.852 4.685 28.636 1.00 92.50 471 TRP A N 1
ATOM 3287 C CA . TRP A 1 471 ? -23.212 4.278 28.977 1.00 92.50 471 TRP A CA 1
ATOM 3288 C C . TRP A 1 471 ? -23.633 4.776 30.362 1.00 92.50 471 TRP A C 1
ATOM 3290 O O . TRP A 1 471 ? -24.713 5.340 30.512 1.00 92.50 471 TRP A O 1
ATOM 3300 N N . VAL A 1 472 ? -22.767 4.651 31.369 1.00 92.81 472 VAL A N 1
ATOM 3301 C CA . VAL A 1 472 ? -23.006 5.179 32.720 1.00 92.81 472 VAL A CA 1
ATOM 3302 C C . VAL A 1 472 ? -23.195 6.698 32.679 1.00 92.81 472 VAL A C 1
ATOM 3304 O O . VAL A 1 472 ? -24.118 7.193 33.326 1.00 92.81 472 VAL A O 1
ATOM 3307 N N . ALA A 1 473 ? -22.417 7.422 31.865 1.00 93.00 473 ALA A N 1
ATOM 3308 C CA . ALA A 1 473 ? -22.591 8.860 31.651 1.00 93.00 473 ALA A CA 1
ATOM 3309 C C . ALA A 1 473 ? -23.976 9.234 31.101 1.00 93.00 473 ALA A C 1
ATOM 3311 O O . ALA A 1 473 ? -24.520 10.272 31.471 1.00 93.00 473 ALA A O 1
ATOM 3312 N N . GLN A 1 474 ? -24.578 8.376 30.271 1.00 95.19 474 GLN A N 1
ATOM 3313 C CA . GLN A 1 474 ? -25.935 8.590 29.756 1.00 95.19 474 GLN A CA 1
ATOM 3314 C C . GLN A 1 474 ? -27.029 8.151 30.744 1.00 95.19 474 GLN A C 1
ATOM 3316 O O . GLN A 1 474 ? -28.124 8.724 30.765 1.00 95.19 474 GLN A O 1
ATOM 3321 N N . MET A 1 475 ? -26.762 7.123 31.557 1.00 95.44 475 MET A N 1
ATOM 3322 C CA . MET A 1 475 ? -27.761 6.520 32.444 1.00 95.44 475 MET A CA 1
ATOM 3323 C C . MET A 1 475 ? -27.851 7.197 33.817 1.00 95.44 475 MET A C 1
ATOM 3325 O O . MET A 1 475 ? -28.939 7.238 34.399 1.00 95.44 475 MET A O 1
ATOM 3329 N N . TYR A 1 476 ? -26.765 7.768 34.342 1.00 94.56 476 TYR A N 1
ATOM 3330 C CA . TYR A 1 476 ? -26.706 8.304 35.708 1.00 94.56 476 TYR A CA 1
ATOM 3331 C C . TYR A 1 476 ? -26.368 9.800 35.748 1.00 94.56 476 TYR A C 1
ATOM 3333 O O . TYR A 1 476 ? -25.549 10.270 34.959 1.00 94.56 476 TYR A O 1
ATOM 3341 N N . PRO A 1 477 ? -26.961 10.572 36.681 1.00 87.88 477 PRO A N 1
ATOM 3342 C CA . PRO A 1 477 ? -26.606 11.976 36.868 1.00 87.88 477 PRO A CA 1
ATOM 3343 C C . PRO A 1 477 ? -25.119 12.125 37.210 1.00 87.88 477 PRO A C 1
ATOM 3345 O O . PRO A 1 477 ? -24.592 11.380 38.033 1.00 87.88 477 PRO A O 1
ATOM 3348 N N . GLY A 1 478 ? -24.439 13.075 36.565 1.00 86.56 478 GLY A N 1
ATOM 3349 C CA . GLY A 1 478 ? -22.998 13.288 36.744 1.00 86.56 478 GLY A CA 1
ATOM 3350 C C . GLY A 1 478 ? -22.111 12.157 36.206 1.00 86.56 478 GLY A C 1
ATOM 3351 O O . GLY A 1 478 ? -20.901 12.219 36.385 1.00 86.56 478 GLY A O 1
ATOM 3352 N N . GLY A 1 479 ? -22.691 11.135 35.565 1.00 88.12 479 GLY A N 1
ATOM 3353 C CA . GLY A 1 479 ? -21.971 9.988 35.015 1.00 88.12 479 GLY A CA 1
ATOM 3354 C C . GLY A 1 479 ? -21.282 9.102 36.044 1.00 88.12 479 GLY A C 1
ATOM 3355 O O . GLY A 1 479 ? -20.303 8.432 35.724 1.00 88.12 479 GLY A O 1
ATOM 3356 N N . VAL A 1 480 ? -21.803 9.076 37.271 1.00 88.12 480 VAL A N 1
ATOM 3357 C CA . VAL A 1 480 ? -21.262 8.264 38.362 1.00 88.12 480 VAL A CA 1
ATOM 3358 C C . VAL A 1 480 ? -22.243 7.151 38.711 1.00 88.12 480 VAL A C 1
ATOM 3360 O O . VAL A 1 480 ? -23.408 7.404 39.023 1.00 88.12 480 VAL A O 1
ATOM 3363 N N . LEU A 1 481 ? -21.763 5.906 38.671 1.00 90.25 481 LEU A N 1
ATOM 3364 C CA . LEU A 1 481 ? -22.513 4.752 39.159 1.00 90.25 481 LEU A CA 1
ATOM 3365 C C . LEU A 1 481 ? -22.561 4.784 40.702 1.00 90.25 481 LEU A C 1
ATOM 3367 O O . LEU A 1 481 ? -21.511 4.975 41.321 1.00 90.25 481 LEU A O 1
ATOM 3371 N N . PRO A 1 482 ? -23.729 4.579 41.342 1.00 90.12 482 PRO A N 1
ATOM 3372 C CA . PRO A 1 482 ? -23.813 4.467 42.796 1.00 90.12 482 PRO A CA 1
ATOM 3373 C C . PRO A 1 482 ? -22.937 3.335 43.347 1.00 90.12 482 PRO A C 1
ATOM 3375 O O . PRO A 1 482 ? -22.769 2.302 42.701 1.00 90.12 482 PRO A O 1
ATOM 3378 N N . SER A 1 483 ? -22.416 3.524 44.561 1.00 89.38 483 SER A N 1
ATOM 3379 C CA . SER A 1 483 ? -21.697 2.493 45.313 1.00 89.38 483 SER A CA 1
ATOM 3380 C C . SER A 1 483 ? -22.431 2.229 46.637 1.00 89.38 483 SER A C 1
ATOM 3382 O O . SER A 1 483 ? -22.493 3.141 47.467 1.00 89.38 483 SER A O 1
ATOM 3384 N N . PRO A 1 484 ? -23.014 1.031 46.842 1.00 89.56 484 PRO A N 1
ATOM 3385 C CA . PRO A 1 484 ? -23.025 -0.109 45.917 1.00 89.56 484 PRO A CA 1
ATOM 3386 C C . PRO A 1 484 ? -23.929 0.121 44.683 1.00 89.56 484 PRO A C 1
ATOM 3388 O O . PRO A 1 484 ? -24.849 0.945 44.750 1.00 89.56 484 PRO A O 1
ATOM 3391 N N . PRO A 1 485 ? -23.706 -0.609 43.570 1.00 89.25 485 PRO A N 1
ATOM 3392 C CA . PRO A 1 485 ? -24.590 -0.560 42.409 1.00 89.25 485 PRO A CA 1
ATOM 3393 C C . PRO A 1 485 ? -26.045 -0.929 42.761 1.00 89.25 485 PRO A C 1
ATOM 3395 O O . PRO A 1 485 ? -26.274 -1.720 43.682 1.00 89.25 485 PRO A O 1
ATOM 3398 N N . PRO A 1 486 ? -27.047 -0.390 42.037 1.00 90.94 486 PRO A N 1
ATOM 3399 C CA . PRO A 1 486 ? -28.450 -0.744 42.241 1.00 90.94 486 PRO A CA 1
ATOM 3400 C C . PRO A 1 486 ? -28.705 -2.255 42.127 1.00 90.94 486 PRO A C 1
ATOM 3402 O O . PRO A 1 486 ? -28.191 -2.907 41.228 1.00 90.94 486 PRO A O 1
ATOM 3405 N N . ALA A 1 487 ? -29.562 -2.805 42.990 1.00 86.00 487 ALA A N 1
ATOM 3406 C CA . ALA A 1 487 ? -29.726 -4.258 43.139 1.00 86.00 487 ALA A CA 1
ATOM 3407 C C . ALA A 1 487 ? -30.234 -5.008 41.888 1.00 86.00 487 ALA A C 1
ATOM 3409 O O . ALA A 1 487 ? -30.009 -6.208 41.771 1.00 86.00 487 ALA A O 1
ATOM 3410 N N . CYS A 1 488 ? -30.936 -4.338 40.966 1.00 88.56 488 CYS A N 1
ATOM 3411 C CA . CYS A 1 488 ? -31.384 -4.960 39.713 1.00 88.56 488 CYS A CA 1
ATOM 3412 C C . CYS A 1 488 ? -30.303 -4.978 38.619 1.00 88.56 488 CYS A C 1
ATOM 3414 O O . CYS A 1 488 ? -30.491 -5.642 37.600 1.00 88.56 488 CYS A O 1
ATOM 3416 N N . LEU A 1 489 ? -29.217 -4.219 38.807 1.00 90.12 489 LEU A N 1
ATOM 3417 C CA . LEU A 1 489 ? -28.147 -4.045 37.837 1.00 90.12 489 LEU A CA 1
ATOM 3418 C C . LEU A 1 489 ? -27.135 -5.179 37.965 1.00 90.12 489 LEU A C 1
ATOM 3420 O O . LEU A 1 489 ? -26.487 -5.330 38.999 1.00 90.12 489 LEU A O 1
ATOM 3424 N N . GLN A 1 490 ? -26.958 -5.936 36.889 1.00 88.19 490 GLN A N 1
ATOM 3425 C CA . GLN A 1 490 ? -25.859 -6.886 36.783 1.00 88.19 490 GLN A CA 1
ATOM 3426 C C . GLN A 1 490 ? -24.584 -6.124 36.408 1.00 88.19 490 GLN A C 1
ATOM 3428 O O . GLN A 1 490 ? -24.473 -5.552 35.318 1.00 88.19 490 GLN A O 1
ATOM 3433 N N . ASP A 1 491 ? -23.639 -6.064 37.345 1.00 85.19 491 ASP A N 1
ATOM 3434 C CA . ASP A 1 491 ? -22.415 -5.281 37.214 1.00 85.19 491 ASP A CA 1
ATOM 3435 C C . ASP A 1 491 ? -21.201 -6.178 36.946 1.00 85.19 491 ASP A C 1
ATOM 3437 O O . ASP A 1 491 ? -20.711 -6.879 37.831 1.00 85.19 491 ASP A O 1
ATOM 3441 N N . GLY A 1 492 ? -20.701 -6.145 35.709 1.00 72.00 492 GLY A N 1
ATOM 3442 C CA . GLY A 1 492 ? -19.468 -6.820 35.308 1.00 72.00 492 GLY A CA 1
ATOM 3443 C C . GLY A 1 492 ? -19.588 -8.335 35.144 1.00 72.00 492 GLY A C 1
ATOM 3444 O O . GLY A 1 492 ? -18.798 -8.900 34.389 1.00 72.00 492 GLY A O 1
ATOM 3445 N N . PHE A 1 493 ? -20.584 -8.969 35.764 1.00 75.25 493 PHE A N 1
ATOM 3446 C CA . PHE A 1 493 ? -20.879 -10.398 35.673 1.00 75.25 493 PHE A CA 1
ATOM 3447 C C . PHE A 1 493 ? -22.379 -10.639 35.493 1.00 75.25 493 PHE A C 1
ATOM 3449 O O . PHE A 1 493 ? -23.193 -9.917 36.072 1.00 75.25 493 PHE A O 1
ATOM 3456 N N . ASP A 1 494 ? -22.725 -11.640 34.686 1.00 72.06 494 ASP A N 1
ATOM 3457 C CA . ASP A 1 494 ? -24.100 -12.112 34.539 1.00 72.06 494 ASP A CA 1
ATOM 3458 C C . ASP A 1 494 ? -24.544 -12.968 35.742 1.00 72.06 494 ASP A C 1
ATOM 3460 O O . ASP A 1 494 ? -23.800 -13.187 36.705 1.00 72.06 494 ASP A O 1
ATOM 3464 N N . GLU A 1 495 ? -25.779 -13.466 35.690 1.00 71.62 495 GLU A N 1
ATOM 3465 C CA . GLU A 1 495 ? -26.378 -14.303 36.738 1.00 71.62 495 GLU A CA 1
ATOM 3466 C C . GLU A 1 495 ? -25.671 -15.652 36.971 1.00 71.62 495 GLU A C 1
ATOM 3468 O O . GLU A 1 495 ? -25.876 -16.277 38.013 1.00 71.62 495 GLU A O 1
ATOM 3473 N N . PHE A 1 496 ? -24.801 -16.077 36.050 1.00 71.94 496 PHE A N 1
ATOM 3474 C CA . PHE A 1 496 ? -23.996 -17.296 36.143 1.00 71.94 496 PHE A CA 1
ATOM 3475 C C . PHE A 1 496 ? -22.534 -17.014 36.522 1.00 71.94 496 PHE A C 1
ATOM 3477 O O . PHE A 1 496 ? -21.716 -17.936 36.559 1.00 71.94 496 PHE A O 1
ATOM 3484 N N . GLY A 1 497 ? -22.188 -15.758 36.817 1.00 71.06 497 GLY A N 1
ATOM 3485 C CA . GLY A 1 497 ? -20.820 -15.352 37.128 1.00 71.06 497 GLY A CA 1
ATOM 3486 C C . GLY A 1 497 ? -19.912 -15.273 35.899 1.00 71.06 497 GLY A C 1
ATOM 3487 O O . GLY A 1 497 ? -18.688 -15.262 36.046 1.00 71.06 497 GLY A O 1
ATOM 3488 N N . VAL A 1 498 ? -20.473 -15.214 34.687 1.00 69.56 498 VAL A N 1
ATOM 3489 C CA . VAL A 1 498 ? -19.705 -15.001 33.457 1.00 69.56 498 VAL A CA 1
ATOM 3490 C C . VAL A 1 498 ? -19.457 -13.503 33.271 1.00 69.56 498 VAL A C 1
ATOM 3492 O O . VAL A 1 498 ? -20.390 -12.708 33.385 1.00 69.56 498 VAL A O 1
ATOM 3495 N N . PRO A 1 499 ? -18.217 -13.074 32.969 1.00 69.69 499 PRO A N 1
ATOM 3496 C CA . PRO A 1 499 ? -17.930 -11.672 32.709 1.00 69.69 499 PRO A CA 1
ATOM 3497 C C . PRO A 1 499 ? -18.786 -11.102 31.572 1.00 69.69 499 PRO A C 1
ATOM 3499 O O . PRO A 1 499 ? -18.808 -11.638 30.461 1.00 69.69 499 PRO A O 1
ATOM 3502 N N . ILE A 1 500 ? -19.407 -9.948 31.816 1.00 71.56 500 ILE A N 1
ATOM 3503 C CA . ILE A 1 500 ? -20.137 -9.174 30.808 1.00 71.56 500 ILE A CA 1
ATOM 3504 C C . ILE A 1 500 ? -19.100 -8.454 29.946 1.00 71.56 500 ILE A C 1
ATOM 3506 O O . ILE A 1 500 ? -18.764 -7.280 30.136 1.00 71.56 500 ILE A O 1
ATOM 3510 N N . ALA A 1 501 ? -18.511 -9.202 29.019 1.00 64.12 501 ALA A N 1
ATOM 3511 C CA . ALA A 1 501 ? -17.521 -8.669 28.107 1.00 64.12 501 ALA A CA 1
ATOM 3512 C C . ALA A 1 501 ? -18.207 -7.711 27.120 1.00 64.12 501 ALA A C 1
ATOM 3514 O O . ALA A 1 501 ? -19.189 -8.111 26.485 1.00 64.12 501 ALA A O 1
ATOM 3515 N N . PRO A 1 502 ? -17.659 -6.504 26.884 1.00 61.00 502 PRO A N 1
ATOM 3516 C CA . PRO A 1 502 ? -18.209 -5.590 25.886 1.00 61.00 502 PRO A CA 1
ATOM 3517 C C . PRO A 1 502 ? -18.216 -6.189 24.466 1.00 61.00 502 PRO A C 1
ATOM 3519 O O . PRO A 1 502 ? -18.854 -5.641 23.578 1.00 61.00 502 PRO A O 1
ATOM 3522 N N . ASN A 1 503 ? -17.472 -7.280 24.228 1.00 54.09 503 ASN A N 1
ATOM 3523 C CA . ASN A 1 503 ? -17.195 -7.874 22.919 1.00 54.09 503 ASN A CA 1
ATOM 3524 C C . ASN A 1 503 ? -17.415 -9.379 22.789 1.00 54.09 503 ASN A C 1
ATOM 3526 O O . ASN A 1 503 ? -17.185 -9.899 21.704 1.00 54.09 503 ASN A O 1
ATOM 3530 N N . ALA A 1 504 ? -17.781 -10.084 23.855 1.00 53.69 504 ALA A N 1
ATOM 3531 C CA . ALA A 1 504 ? -17.986 -11.528 23.772 1.00 53.69 504 ALA A CA 1
ATOM 3532 C C . ALA A 1 504 ? -19.442 -11.900 24.019 1.00 53.69 504 ALA A C 1
ATOM 3534 O O . ALA A 1 504 ? -19.933 -12.761 23.309 1.00 53.69 504 ALA A O 1
ATOM 3535 N N . GLY A 1 505 ? -20.142 -11.202 24.921 1.00 51.62 505 GLY A N 1
ATOM 3536 C CA . GLY A 1 505 ? -21.486 -11.578 25.351 1.00 51.62 505 GLY A CA 1
ATOM 3537 C C . GLY A 1 505 ? -21.523 -12.951 26.023 1.00 51.62 505 GLY A C 1
ATOM 3538 O O . GLY A 1 505 ? -21.030 -13.936 25.486 1.00 51.62 505 GLY A O 1
ATOM 3539 N N . GLY A 1 506 ? -22.139 -13.035 27.196 1.00 54.91 506 GLY A N 1
ATOM 3540 C CA . GLY A 1 506 ? -22.881 -14.253 27.513 1.00 54.91 506 GLY A CA 1
ATOM 3541 C C . GLY A 1 506 ? -24.136 -14.313 26.627 1.00 54.91 506 GLY A C 1
ATOM 3542 O O . GLY A 1 506 ? -24.508 -13.288 26.036 1.00 54.91 506 GLY A O 1
ATOM 3543 N N . PRO A 1 507 ? -24.797 -15.474 26.499 1.00 62.97 507 PRO A N 1
ATOM 3544 C CA . PRO A 1 507 ? -26.099 -15.542 25.850 1.00 62.97 507 PRO A CA 1
ATOM 3545 C C . PRO A 1 507 ? -27.075 -14.604 26.569 1.00 62.97 507 PRO A C 1
ATOM 3547 O O . PRO A 1 507 ? -27.413 -14.837 27.724 1.00 62.97 507 PRO A O 1
ATOM 3550 N N . VAL A 1 508 ? -27.524 -13.551 25.876 1.00 73.56 508 VAL A N 1
ATOM 3551 C CA . VAL A 1 508 ? -28.483 -12.588 26.436 1.00 73.56 508 VAL A CA 1
ATOM 3552 C C . VAL A 1 508 ? -29.818 -13.300 26.639 1.00 73.56 508 VAL A C 1
ATOM 3554 O O . VAL A 1 508 ? -30.395 -13.831 25.682 1.00 73.56 508 VAL A O 1
ATOM 3557 N N . ASN A 1 509 ? -30.318 -13.323 27.870 1.00 78.00 509 ASN A N 1
ATOM 3558 C CA . ASN A 1 509 ? -31.578 -13.973 28.207 1.00 78.00 509 ASN A CA 1
ATOM 3559 C C . ASN A 1 509 ? -32.798 -13.101 27.822 1.00 78.00 509 ASN A C 1
ATOM 3561 O O . ASN A 1 509 ? -32.698 -12.047 27.186 1.00 78.00 509 ASN A O 1
ATOM 3565 N N . ASN A 1 510 ? -34.005 -13.556 28.170 1.00 84.94 510 ASN A N 1
ATOM 3566 C CA . ASN A 1 510 ? -35.249 -12.900 27.753 1.00 84.94 510 ASN A CA 1
ATOM 3567 C C . ASN A 1 510 ? -35.532 -11.560 28.452 1.00 84.94 510 ASN A C 1
ATOM 3569 O O . ASN A 1 510 ? -36.437 -10.848 28.010 1.00 84.94 510 ASN A O 1
ATOM 3573 N N . PHE A 1 511 ? -34.796 -11.211 29.506 1.00 87.44 511 PHE A N 1
ATOM 3574 C CA . PHE A 1 511 ? -35.046 -10.037 30.350 1.00 87.44 511 PHE A CA 1
ATOM 3575 C C . PHE A 1 511 ? -33.859 -9.073 30.440 1.00 87.44 511 PHE A C 1
ATOM 3577 O O . PHE A 1 511 ? -33.979 -8.000 31.039 1.00 87.44 511 PHE A O 1
ATOM 3584 N N . GLU A 1 512 ? -32.735 -9.446 29.841 1.00 88.31 512 GLU A N 1
ATOM 3585 C CA . GLU A 1 512 ? -31.496 -8.688 29.866 1.00 88.31 512 GLU A CA 1
ATOM 3586 C C . GLU A 1 512 ? -31.458 -7.573 28.820 1.00 88.31 512 GLU A C 1
ATOM 3588 O O . GLU A 1 512 ? -31.913 -7.723 27.682 1.00 88.31 512 GLU A O 1
ATOM 3593 N N . ILE A 1 513 ? -30.894 -6.435 29.231 1.00 91.12 513 ILE A N 1
ATOM 3594 C CA . ILE A 1 513 ? -30.670 -5.254 28.392 1.00 91.12 513 ILE A CA 1
ATOM 3595 C C . ILE A 1 513 ? -29.186 -4.909 28.479 1.00 91.12 513 ILE A C 1
ATOM 3597 O O . ILE A 1 513 ? -28.702 -4.503 29.538 1.00 91.12 513 ILE A O 1
ATOM 3601 N N . VAL A 1 514 ? -28.471 -5.071 27.364 1.00 87.38 514 VAL A N 1
ATOM 3602 C CA . VAL A 1 514 ? -27.003 -4.969 27.324 1.00 87.38 514 VAL A CA 1
ATOM 3603 C C . VAL A 1 514 ? -26.578 -3.825 26.419 1.00 87.38 514 VAL A C 1
ATOM 3605 O O . VAL A 1 514 ? -26.984 -3.825 25.260 1.00 87.38 514 VAL A O 1
ATOM 3608 N N . PRO A 1 515 ? -25.754 -2.867 26.866 1.00 90.19 515 PRO A N 1
ATOM 3609 C CA . PRO A 1 515 ? -25.264 -1.818 25.987 1.00 90.19 515 PRO A CA 1
ATOM 3610 C C . PRO A 1 515 ? -24.271 -2.384 24.970 1.00 90.19 515 PRO A C 1
ATOM 3612 O O . PRO A 1 515 ? -23.469 -3.260 25.291 1.00 90.19 515 PRO A O 1
ATOM 3615 N N . VAL A 1 516 ? -24.317 -1.875 23.741 1.00 86.19 516 VAL A N 1
ATOM 3616 C CA . VAL A 1 516 ? -23.503 -2.338 22.612 1.00 86.19 516 VAL A CA 1
ATOM 3617 C C . VAL A 1 516 ? -23.067 -1.176 21.718 1.00 86.19 516 VAL A C 1
ATOM 3619 O O . VAL A 1 516 ? -23.835 -0.246 21.459 1.00 86.19 516 VAL A O 1
ATOM 3622 N N . SER A 1 517 ? -21.844 -1.269 21.191 1.00 86.44 517 SER A N 1
ATOM 3623 C CA . SER A 1 517 ? -21.400 -0.478 20.038 1.00 86.44 517 SER A CA 1
ATOM 3624 C C . SER A 1 517 ? -22.056 -1.035 18.767 1.00 86.44 517 SER A C 1
ATOM 3626 O O . SER A 1 517 ? -22.018 -2.242 18.510 1.00 86.44 517 SER A O 1
ATOM 3628 N N . VAL A 1 518 ? -22.689 -0.168 17.969 1.00 87.00 518 VAL A N 1
ATOM 3629 C CA . VAL A 1 518 ? -23.362 -0.569 16.719 1.00 87.00 518 VAL A CA 1
ATOM 3630 C C . VAL A 1 518 ? -22.364 -1.147 15.712 1.00 87.00 518 VAL A C 1
ATOM 3632 O O . VAL A 1 518 ? -22.639 -2.223 15.162 1.00 87.00 518 VAL A O 1
ATOM 3635 N N . PRO A 1 519 ? -21.194 -0.522 15.482 1.00 82.12 519 PRO A N 1
ATOM 3636 C CA . PRO A 1 519 ? -20.230 -1.101 14.563 1.00 82.12 519 PRO A CA 1
ATOM 3637 C C . PRO A 1 519 ? -19.628 -2.414 15.025 1.00 82.12 519 PRO A C 1
ATOM 3639 O O . PRO A 1 519 ? -19.488 -3.343 14.229 1.00 82.12 519 PRO A O 1
ATOM 3642 N N . GLN A 1 520 ? -19.358 -2.537 16.320 1.00 78.88 520 GLN A N 1
ATOM 3643 C CA . GLN A 1 520 ? -18.913 -3.792 16.899 1.00 78.88 520 GLN A CA 1
ATOM 3644 C C . GLN A 1 520 ? -19.955 -4.902 16.704 1.00 78.88 520 GLN A C 1
ATOM 3646 O O . GLN A 1 520 ? -19.612 -5.995 16.250 1.00 78.88 520 GLN A O 1
ATOM 3651 N N . TRP A 1 521 ? -21.232 -4.602 16.974 1.00 81.44 521 TRP A N 1
ATOM 3652 C CA . TRP A 1 521 ? -22.331 -5.547 16.781 1.00 81.44 521 TRP A CA 1
ATOM 3653 C C . TRP A 1 521 ? -22.422 -6.020 15.328 1.00 81.44 521 TRP A C 1
ATOM 3655 O O . TRP A 1 521 ? -22.600 -7.214 15.077 1.00 81.44 521 TRP A O 1
ATOM 3665 N N . THR A 1 522 ? -22.235 -5.093 14.387 1.00 81.38 522 THR A N 1
ATOM 3666 C CA . THR A 1 522 ? -22.284 -5.354 12.944 1.00 81.38 522 THR A CA 1
ATOM 3667 C C . THR A 1 522 ? -21.091 -6.190 12.477 1.00 81.38 522 THR A C 1
ATOM 3669 O O . THR A 1 522 ? -21.264 -7.126 11.698 1.00 81.38 522 THR A O 1
ATOM 3672 N N . ALA A 1 523 ? -19.885 -5.906 12.978 1.00 75.56 523 ALA A N 1
ATOM 3673 C CA . ALA A 1 523 ? -18.676 -6.663 12.651 1.00 75.56 523 ALA A CA 1
ATOM 3674 C C . ALA A 1 523 ? -18.757 -8.123 13.125 1.00 75.56 523 ALA A C 1
ATOM 3676 O O . ALA A 1 523 ? -18.370 -9.039 12.397 1.00 75.56 523 ALA A O 1
ATOM 3677 N N . GLN A 1 524 ? -19.309 -8.349 14.318 1.00 73.56 524 GLN A N 1
ATOM 3678 C CA . GLN A 1 524 ? -19.545 -9.690 14.857 1.00 73.56 524 GLN A CA 1
ATOM 3679 C C . GLN A 1 524 ? -20.593 -10.452 14.037 1.00 73.56 524 GLN A C 1
ATOM 3681 O O . GLN A 1 524 ? -20.340 -11.581 13.627 1.00 73.56 524 GLN A O 1
ATOM 3686 N N . ALA A 1 525 ? -21.720 -9.810 13.704 1.00 74.38 525 ALA A N 1
ATOM 3687 C CA . ALA A 1 525 ? -22.755 -10.411 12.859 1.00 74.38 525 ALA A CA 1
ATOM 3688 C C . ALA A 1 525 ? -22.243 -10.775 11.450 1.00 74.38 525 ALA A C 1
ATOM 3690 O O . ALA A 1 525 ? -22.740 -11.710 10.828 1.00 74.38 525 ALA A O 1
ATOM 3691 N N . ALA A 1 526 ? -21.233 -10.058 10.952 1.00 74.31 526 ALA A N 1
ATOM 3692 C CA . ALA A 1 526 ? -20.578 -10.333 9.676 1.00 74.31 526 ALA A CA 1
ATOM 3693 C C . ALA A 1 526 ? -19.507 -11.444 9.740 1.00 74.31 526 ALA A C 1
ATOM 3695 O O . ALA A 1 526 ? -18.871 -11.716 8.723 1.00 74.31 526 ALA A O 1
ATOM 3696 N N . GLY A 1 527 ? -19.275 -12.066 10.903 1.00 69.69 527 GLY A N 1
ATOM 3697 C CA . GLY A 1 527 ? -18.294 -13.145 11.069 1.00 69.69 527 GLY A CA 1
ATOM 3698 C C . GLY A 1 527 ? -16.833 -12.688 11.009 1.00 69.69 527 GLY A C 1
ATOM 3699 O O . GLY A 1 527 ? -15.941 -13.511 10.824 1.00 69.69 527 GLY A O 1
ATOM 3700 N N . VAL A 1 528 ? -16.567 -11.385 11.165 1.00 66.38 528 VAL A N 1
ATOM 3701 C CA . VAL A 1 528 ? -15.196 -10.836 11.181 1.00 66.38 528 VAL A CA 1
ATOM 3702 C C . VAL A 1 528 ? -14.433 -11.275 12.438 1.00 66.38 528 VAL A C 1
ATOM 3704 O O . VAL A 1 528 ? -13.206 -11.350 12.436 1.00 66.38 528 VAL A O 1
ATOM 3707 N N . VAL A 1 529 ? -15.161 -11.594 13.510 1.00 58.62 529 VAL A N 1
ATOM 3708 C CA . VAL A 1 529 ? -14.629 -12.127 14.768 1.00 58.62 529 VAL A CA 1
ATOM 3709 C C . VAL A 1 529 ? -15.174 -13.537 14.950 1.00 58.62 529 VAL A C 1
ATOM 3711 O O . VAL A 1 529 ? -16.378 -13.752 14.861 1.00 58.62 529 VAL A O 1
ATOM 3714 N N . THR A 1 530 ? -14.293 -14.501 15.209 1.00 50.25 530 THR A N 1
ATOM 3715 C CA . THR A 1 530 ? -14.642 -15.930 15.279 1.00 50.25 530 THR A CA 1
ATOM 3716 C C . THR A 1 530 ? -15.318 -16.346 16.589 1.00 50.25 530 THR A C 1
ATOM 3718 O O . THR A 1 530 ? -15.819 -17.462 16.688 1.00 50.25 530 THR A O 1
ATOM 3721 N N . THR A 1 531 ? -15.368 -15.459 17.585 1.00 54.09 531 THR A N 1
ATOM 3722 C CA . THR A 1 531 ? -16.045 -15.663 18.872 1.00 54.09 531 THR A CA 1
ATOM 3723 C C . THR A 1 531 ? -17.165 -14.636 19.067 1.00 54.09 531 THR A C 1
ATOM 3725 O O . THR A 1 531 ? -16.934 -13.538 19.570 1.00 54.09 531 THR A O 1
ATOM 3728 N N . ASP A 1 532 ? -18.395 -14.997 18.685 1.00 56.47 532 ASP A N 1
ATOM 3729 C CA . ASP A 1 532 ? -19.619 -14.280 19.076 1.00 56.47 532 ASP A CA 1
ATOM 3730 C C . ASP A 1 532 ? -20.405 -15.125 20.092 1.00 56.47 532 ASP A C 1
ATOM 3732 O O . ASP A 1 532 ? -21.087 -16.083 19.731 1.00 56.47 532 ASP A O 1
ATOM 3736 N N . GLY A 1 533 ? -20.265 -14.806 21.381 1.00 56.78 533 GLY A N 1
ATOM 3737 C CA . GLY A 1 533 ? -20.929 -15.498 22.492 1.00 56.78 533 GLY A CA 1
ATOM 3738 C C . GLY A 1 533 ? -22.302 -14.926 22.863 1.00 56.78 533 GLY A C 1
ATOM 3739 O O . GLY A 1 533 ? -22.976 -15.482 23.727 1.00 56.78 533 GLY A O 1
ATOM 3740 N N . ARG A 1 534 ? -22.764 -13.857 22.194 1.00 60.84 534 ARG A N 1
ATOM 3741 C CA . ARG A 1 534 ? -24.020 -13.150 22.530 1.00 60.84 534 ARG A CA 1
ATOM 3742 C C . ARG A 1 534 ? -25.284 -13.976 22.278 1.00 60.84 534 ARG A C 1
ATOM 3744 O O . ARG A 1 534 ? -26.361 -13.599 22.742 1.00 60.84 534 ARG A O 1
ATOM 3751 N N . GLY A 1 535 ? -25.185 -15.065 21.516 1.00 61.97 535 GLY A N 1
ATOM 3752 C CA . GLY A 1 535 ? -26.346 -15.774 20.980 1.00 61.97 535 GLY A CA 1
ATOM 3753 C C . GLY A 1 535 ? -27.112 -14.929 19.951 1.00 61.97 535 GLY A C 1
ATOM 3754 O O . GLY A 1 535 ? -26.594 -13.958 19.398 1.00 61.97 535 GLY A O 1
ATOM 3755 N N . VAL A 1 536 ? -28.367 -15.289 19.668 1.00 70.12 536 VAL A N 1
ATOM 3756 C CA . VAL A 1 536 ? -29.187 -14.578 18.674 1.00 70.12 536 VAL A CA 1
ATOM 3757 C C . VAL A 1 536 ? -29.805 -13.326 19.313 1.00 70.12 536 VAL A C 1
ATOM 3759 O O . VAL A 1 536 ? -30.811 -13.400 20.021 1.00 70.12 536 VAL A O 1
ATOM 3762 N N . THR A 1 537 ? -29.207 -12.160 19.062 1.00 80.62 537 THR A N 1
ATOM 3763 C CA . THR A 1 537 ? -29.661 -10.864 19.601 1.00 80.62 537 THR A CA 1
ATOM 3764 C C . THR A 1 537 ? -30.161 -9.925 18.507 1.00 80.62 537 THR A C 1
ATOM 3766 O O . THR A 1 537 ? -29.775 -10.017 17.342 1.00 80.62 537 THR A O 1
ATOM 3769 N N . ARG A 1 538 ? -31.025 -8.983 18.890 1.00 86.81 538 ARG A N 1
ATOM 3770 C CA . ARG A 1 538 ? -31.423 -7.838 18.065 1.00 86.81 538 ARG A CA 1
ATOM 3771 C C . ARG A 1 538 ? -31.074 -6.542 18.774 1.00 86.81 538 ARG A C 1
ATOM 3773 O O . ARG A 1 538 ? -31.160 -6.445 19.997 1.00 86.81 538 ARG A O 1
ATOM 3780 N N . ILE A 1 539 ? -30.732 -5.536 17.983 1.00 89.25 539 ILE A N 1
ATOM 3781 C CA . ILE A 1 539 ? -30.381 -4.218 18.489 1.00 89.25 539 ILE A CA 1
ATOM 3782 C C . ILE A 1 539 ? -31.629 -3.349 18.716 1.00 89.25 539 ILE A C 1
ATOM 3784 O O . ILE A 1 539 ? -32.585 -3.371 17.928 1.00 89.25 539 ILE A O 1
ATOM 3788 N N . GLY A 1 540 ? -31.617 -2.614 19.821 1.00 92.12 540 GLY A N 1
ATOM 3789 C CA . GLY A 1 540 ? -32.671 -1.721 20.267 1.00 92.12 540 GLY A CA 1
ATOM 3790 C C . GLY A 1 540 ? -32.632 -0.350 19.597 1.00 92.12 540 GLY A C 1
ATOM 3791 O O . GLY A 1 540 ? -31.594 0.130 19.135 1.00 92.12 540 GLY A O 1
ATOM 3792 N N . GLN A 1 541 ? -33.801 0.279 19.555 1.00 95.19 541 GLN A N 1
ATOM 3793 C CA . GLN A 1 541 ? -34.026 1.654 19.133 1.00 95.19 541 GLN A CA 1
ATOM 3794 C C . GLN A 1 541 ? -34.163 2.548 20.363 1.00 95.19 541 GLN A C 1
ATOM 3796 O O . GLN A 1 541 ? -34.693 2.127 21.400 1.00 95.19 541 GLN A O 1
ATOM 3801 N N . ILE A 1 542 ? -33.680 3.780 20.220 1.00 95.31 542 ILE A N 1
ATOM 3802 C CA . ILE A 1 542 ? -33.819 4.827 21.228 1.00 95.31 542 ILE A CA 1
ATOM 3803 C C . ILE A 1 542 ? -34.628 5.956 20.602 1.00 95.31 542 ILE A C 1
ATOM 3805 O O . ILE A 1 542 ? -34.303 6.413 19.508 1.00 95.31 542 ILE A O 1
ATOM 3809 N N . GLU A 1 543 ? -35.712 6.359 21.265 1.00 94.38 543 GLU A N 1
ATOM 3810 C CA . GLU A 1 543 ? -36.616 7.421 20.792 1.00 94.38 543 GLU A CA 1
ATOM 3811 C C . GLU A 1 543 ? -37.193 7.158 19.389 1.00 94.38 543 GLU A C 1
ATOM 3813 O O . GLU A 1 543 ? -37.368 8.063 18.577 1.00 94.38 543 GLU A O 1
ATOM 3818 N N . GLY A 1 544 ? -37.464 5.889 19.070 1.00 92.88 544 GLY A N 1
ATOM 3819 C CA . GLY A 1 544 ? -37.963 5.472 17.755 1.00 92.88 544 GLY A CA 1
ATOM 3820 C C . GLY A 1 544 ? -36.938 5.585 16.625 1.00 92.88 544 GLY A C 1
ATOM 3821 O O . GLY A 1 544 ? -37.260 5.264 15.482 1.00 92.88 544 GLY A O 1
ATOM 3822 N N . ARG A 1 545 ? -35.700 6.001 16.916 1.00 93.44 545 ARG A N 1
ATOM 3823 C CA . ARG A 1 545 ? -34.643 6.137 15.914 1.00 93.44 545 ARG A CA 1
ATOM 3824 C C . ARG A 1 545 ? -33.886 4.832 15.749 1.00 93.44 545 ARG A C 1
ATOM 3826 O O . ARG A 1 545 ? -33.516 4.160 16.715 1.00 93.44 545 ARG A O 1
ATOM 3833 N N . SER A 1 546 ? -33.629 4.487 14.491 1.00 91.62 546 SER A N 1
ATOM 3834 C CA . SER A 1 546 ? -32.746 3.375 14.158 1.00 91.62 546 SER A CA 1
ATOM 3835 C C . SER A 1 546 ? -31.321 3.690 14.621 1.00 91.62 546 SER A C 1
ATOM 3837 O O . SER A 1 546 ? -30.826 4.775 14.316 1.00 91.62 546 SER A O 1
ATOM 3839 N N . PRO A 1 547 ? -30.613 2.745 15.263 1.00 89.19 547 PRO A N 1
ATOM 3840 C CA . PRO A 1 547 ? -29.212 2.931 15.628 1.00 89.19 547 PRO A CA 1
ATOM 3841 C C . PRO A 1 547 ? -28.272 3.029 14.417 1.00 89.19 547 PRO A C 1
ATOM 3843 O O . PRO A 1 547 ? -27.100 3.340 14.585 1.00 89.19 547 PRO A O 1
ATOM 3846 N N . PHE A 1 548 ? -28.768 2.812 13.197 1.00 87.88 548 PHE A N 1
ATOM 3847 C CA . PHE A 1 548 ? -28.026 3.028 11.951 1.00 87.88 548 PHE A CA 1
ATOM 3848 C C . PHE A 1 548 ? -28.320 4.393 11.300 1.00 87.88 548 PHE A C 1
ATOM 3850 O O . PHE A 1 548 ? -27.633 4.786 10.360 1.00 87.88 548 PHE A O 1
ATOM 3857 N N . ALA A 1 549 ? -29.322 5.139 11.781 1.00 84.75 549 ALA A N 1
ATOM 3858 C CA . ALA A 1 549 ? -29.739 6.410 11.185 1.00 84.75 549 ALA A CA 1
ATOM 3859 C C . ALA A 1 549 ? -28.771 7.543 11.529 1.00 84.75 549 ALA A C 1
ATOM 3861 O O . ALA A 1 549 ? -28.413 7.681 12.697 1.00 84.75 549 ALA A O 1
ATOM 3862 N N . GLY A 1 550 ? -28.377 8.353 10.534 1.00 77.81 550 GLY A N 1
ATOM 3863 C CA . GLY A 1 550 ? -27.375 9.439 10.594 1.00 77.81 550 GLY A CA 1
ATOM 3864 C C . GLY A 1 550 ? -27.517 10.460 11.735 1.00 77.81 550 GLY A C 1
ATOM 3865 O O . GLY A 1 550 ? -26.554 11.137 12.080 1.00 77.81 550 GLY A O 1
ATOM 3866 N N . ASP A 1 551 ? -28.692 10.531 12.342 1.00 82.75 551 ASP A N 1
ATOM 3867 C CA . ASP A 1 551 ? -29.117 11.444 13.402 1.00 82.75 551 ASP A CA 1
ATOM 3868 C C . ASP A 1 551 ? -29.379 10.731 14.748 1.00 82.75 551 ASP A C 1
ATOM 3870 O O . ASP A 1 551 ? -30.042 11.276 15.634 1.00 82.75 551 ASP A O 1
ATOM 3874 N N . PHE A 1 552 ? -28.896 9.495 14.912 1.00 89.06 552 PHE A N 1
ATOM 3875 C CA . PHE A 1 552 ? -28.983 8.764 16.178 1.00 89.06 552 PHE A CA 1
ATOM 3876 C C . PHE A 1 552 ? -28.292 9.534 17.318 1.00 89.06 552 PHE A C 1
ATOM 3878 O O . PHE A 1 552 ? -27.196 10.054 17.129 1.00 89.06 552 PHE A O 1
ATOM 3885 N N . GLY A 1 553 ? -28.946 9.619 18.482 1.00 85.56 553 GLY A N 1
ATOM 3886 C CA . GLY A 1 553 ? -28.592 10.580 19.536 1.00 85.56 553 GLY A CA 1
ATOM 3887 C C . GLY A 1 553 ? -27.463 10.166 20.485 1.00 85.56 553 GLY A C 1
ATOM 3888 O O . GLY A 1 553 ? -26.844 11.036 21.088 1.00 85.56 553 GLY A O 1
ATOM 3889 N N . LEU A 1 554 ? -27.169 8.869 20.626 1.00 92.75 554 LEU A N 1
ATOM 3890 C CA . LEU A 1 554 ? -26.093 8.382 21.497 1.00 92.75 554 LEU A CA 1
ATOM 3891 C C . LEU A 1 554 ? -24.866 8.040 20.652 1.00 92.75 554 LEU A C 1
ATOM 3893 O O . LEU A 1 554 ? -24.780 6.952 20.079 1.00 92.75 554 LEU A O 1
ATOM 3897 N N . VAL A 1 555 ? -23.936 8.991 20.573 1.00 90.62 555 VAL A N 1
ATOM 3898 C CA . VAL A 1 555 ? -22.725 8.921 19.745 1.00 90.62 555 VAL A CA 1
ATOM 3899 C C . 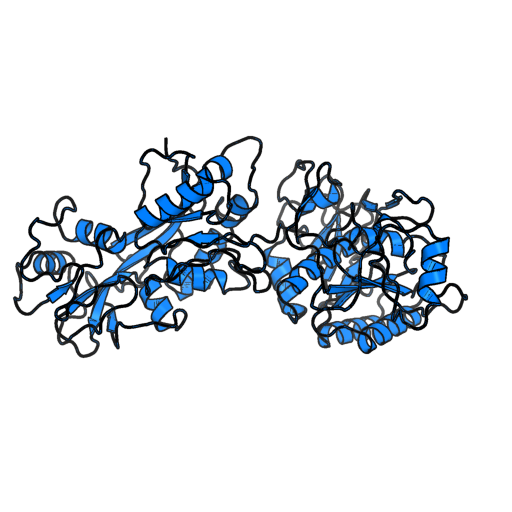VAL A 1 555 ? -21.500 9.205 20.603 1.00 90.62 555 VAL A C 1
ATOM 3901 O O . VAL A 1 555 ? -21.532 10.117 21.429 1.00 90.62 555 VAL A O 1
ATOM 3904 N N . ARG A 1 556 ? -20.412 8.463 20.381 1.00 90.00 556 ARG A N 1
ATOM 3905 C CA . ARG A 1 556 ? -19.104 8.741 20.988 1.00 90.00 556 ARG A CA 1
ATOM 3906 C C . ARG A 1 556 ? -17.985 8.779 19.958 1.00 90.00 556 ARG A C 1
ATOM 3908 O O . ARG A 1 556 ? -18.068 8.120 18.919 1.00 90.00 556 ARG A O 1
ATOM 3915 N N . ASP A 1 557 ? -16.955 9.553 20.274 1.00 90.88 557 ASP A N 1
ATOM 3916 C CA . ASP A 1 557 ? -15.766 9.726 19.444 1.00 90.88 557 ASP A CA 1
ATOM 3917 C C . ASP A 1 557 ? -14.759 8.593 19.670 1.00 90.88 557 ASP A C 1
ATOM 3919 O O . ASP A 1 557 ? -14.599 8.086 20.781 1.00 90.88 557 ASP A O 1
ATOM 3923 N N . LEU A 1 558 ? -14.060 8.219 18.601 1.00 89.31 558 LEU A N 1
ATOM 3924 C CA . LEU A 1 558 ? -12.993 7.228 18.604 1.00 89.31 558 LEU A CA 1
ATOM 3925 C C . LEU A 1 558 ? -11.671 7.882 18.188 1.00 89.31 558 LEU A C 1
ATOM 3927 O O . LEU A 1 558 ? -11.619 8.648 17.215 1.00 89.31 558 LEU A O 1
ATOM 3931 N N . TYR A 1 559 ? -10.597 7.543 18.902 1.00 90.62 559 TYR A N 1
ATOM 3932 C CA . TYR A 1 559 ? -9.273 8.141 18.740 1.00 90.62 559 TYR A CA 1
ATOM 3933 C C . TYR A 1 559 ? -8.191 7.080 18.533 1.00 90.62 559 TYR A C 1
ATOM 3935 O O . TYR A 1 559 ? -8.165 6.051 19.211 1.00 90.62 559 TYR A O 1
ATOM 3943 N N . ALA A 1 560 ? -7.256 7.363 17.630 1.00 90.31 560 ALA A N 1
ATOM 3944 C CA . ALA A 1 560 ? -5.965 6.701 17.578 1.00 90.31 560 ALA A CA 1
ATOM 3945 C C . ALA A 1 560 ? -5.002 7.461 18.496 1.00 90.31 560 ALA A C 1
ATOM 3947 O O . ALA A 1 560 ? -4.827 8.670 18.363 1.00 90.31 560 ALA A O 1
ATOM 3948 N N . VAL A 1 561 ? -4.390 6.760 19.442 1.00 92.44 561 VAL A N 1
ATOM 3949 C CA . VAL A 1 561 ? -3.428 7.316 20.392 1.00 92.44 561 VAL A CA 1
ATOM 3950 C C . VAL A 1 561 ? -2.027 6.978 19.906 1.00 92.44 561 VAL A C 1
ATOM 3952 O O . VAL A 1 561 ? -1.663 5.805 19.827 1.00 92.44 561 VAL A O 1
ATOM 3955 N N . ILE A 1 562 ? -1.247 8.001 19.577 1.00 92.00 562 ILE A N 1
ATOM 3956 C CA . ILE A 1 562 ? 0.117 7.877 19.044 1.00 92.00 562 ILE A CA 1
ATOM 3957 C C . ILE A 1 562 ? 1.089 8.749 19.850 1.00 92.00 562 ILE A C 1
ATOM 3959 O O . ILE A 1 562 ? 0.646 9.664 20.543 1.00 92.00 562 ILE A O 1
ATOM 3963 N N . PRO A 1 563 ? 2.410 8.515 19.792 1.00 90.69 563 PRO A N 1
ATOM 3964 C CA . PRO A 1 563 ? 3.397 9.421 20.375 1.00 90.69 563 PRO A CA 1
ATOM 3965 C C . PRO A 1 563 ? 3.257 10.834 19.805 1.00 90.69 563 PRO A C 1
ATOM 3967 O O . PRO A 1 563 ? 3.142 11.009 18.594 1.00 90.69 563 PRO A O 1
ATOM 3970 N N . ALA A 1 564 ? 3.331 11.861 20.651 1.00 88.56 564 ALA A N 1
ATOM 3971 C CA . ALA A 1 564 ? 3.281 13.250 20.190 1.00 88.56 564 ALA A CA 1
ATOM 3972 C C . ALA A 1 564 ? 4.465 13.596 19.261 1.00 88.56 564 ALA A C 1
ATOM 3974 O O . ALA A 1 564 ? 4.326 14.401 18.343 1.00 88.56 564 ALA A O 1
ATOM 3975 N N . SER A 1 565 ? 5.607 12.919 19.424 1.00 77.81 565 SER A N 1
ATOM 3976 C CA . SER A 1 565 ? 6.758 13.017 18.514 1.00 77.81 565 SER A CA 1
ATOM 3977 C C . SER A 1 565 ? 6.449 12.585 17.076 1.00 77.81 565 SER A C 1
ATOM 3979 O O . SER A 1 565 ? 7.152 12.999 16.158 1.00 77.81 565 SER A O 1
ATOM 3981 N N . ALA A 1 566 ? 5.389 11.799 16.854 1.00 72.12 566 ALA A N 1
ATOM 3982 C CA . ALA A 1 566 ? 4.925 11.435 15.517 1.00 72.12 566 ALA A CA 1
ATOM 3983 C C . ALA A 1 566 ? 4.126 12.562 14.830 1.00 72.12 566 ALA A C 1
ATOM 3985 O O . ALA A 1 566 ? 3.839 12.466 13.637 1.00 72.12 566 ALA A O 1
ATOM 3986 N N . VAL A 1 567 ? 3.754 13.623 15.564 1.00 74.62 567 VAL A N 1
ATOM 3987 C CA . VAL A 1 567 ? 2.892 14.712 15.067 1.00 74.62 567 VAL A CA 1
ATOM 3988 C C . VAL A 1 567 ? 3.451 16.124 15.263 1.00 74.62 567 VAL A C 1
ATOM 3990 O O . VAL A 1 567 ? 2.907 17.066 14.692 1.00 74.62 567 VAL A O 1
ATOM 3993 N N . THR A 1 568 ? 4.529 16.300 16.034 1.00 62.78 568 THR A N 1
ATOM 3994 C CA . THR A 1 568 ? 5.189 17.601 16.256 1.00 62.78 568 THR A CA 1
ATOM 3995 C C . THR A 1 568 ? 6.700 17.524 16.017 1.00 62.78 568 THR A C 1
ATOM 3997 O O . THR A 1 568 ? 7.352 16.659 16.596 1.00 62.78 568 THR A O 1
ATOM 4000 N N . GLY A 1 569 ? 7.269 18.472 15.257 1.00 48.84 569 GLY A N 1
ATOM 4001 C CA . GLY A 1 569 ? 8.724 18.674 15.114 1.00 48.84 569 GLY A CA 1
ATOM 4002 C C . GLY A 1 569 ? 9.228 18.772 13.665 1.00 48.84 569 GLY A C 1
ATOM 4003 O O . GLY A 1 569 ? 8.565 18.315 12.740 1.00 48.84 569 GLY A O 1
ATOM 4004 N N . ALA A 1 570 ? 10.414 19.371 13.471 1.00 35.22 570 ALA A N 1
ATOM 4005 C CA . ALA A 1 570 ? 11.086 19.506 12.165 1.00 35.22 570 ALA A CA 1
ATOM 4006 C C . ALA A 1 570 ? 11.658 18.178 11.624 1.00 35.22 570 ALA A C 1
ATOM 4008 O O . ALA A 1 570 ? 11.924 18.058 10.434 1.00 35.22 570 ALA A O 1
ATOM 4009 N N . ALA A 1 571 ? 11.804 17.174 12.491 1.00 38.91 571 ALA A N 1
ATOM 4010 C CA . ALA A 1 571 ? 12.095 15.797 12.126 1.00 38.91 571 ALA A CA 1
ATOM 4011 C C . ALA A 1 571 ? 10.873 14.950 12.494 1.00 38.91 571 ALA A C 1
ATOM 4013 O O . ALA A 1 571 ? 10.679 14.580 13.652 1.00 38.91 571 ALA A O 1
ATOM 4014 N N . LEU A 1 572 ? 10.012 14.688 11.512 1.00 48.06 572 LEU A N 1
ATOM 4015 C CA . LEU A 1 572 ? 8.934 13.709 11.634 1.00 48.06 572 LEU A CA 1
ATOM 4016 C C . LEU A 1 572 ? 9.588 12.324 11.723 1.00 48.06 572 LEU A C 1
ATOM 4018 O O . LEU A 1 572 ? 9.875 11.704 10.707 1.00 48.06 572 LEU A O 1
ATOM 4022 N N . THR A 1 573 ? 9.901 11.888 12.944 1.00 45.91 573 THR A N 1
ATOM 4023 C CA . THR A 1 573 ? 10.746 10.702 13.192 1.00 45.91 573 THR A CA 1
ATOM 4024 C C . THR A 1 573 ? 10.074 9.379 12.829 1.00 45.91 573 THR A C 1
ATOM 4026 O O . THR A 1 573 ? 10.770 8.408 12.553 1.00 45.91 573 THR A O 1
ATOM 4029 N N . ASP A 1 574 ? 8.740 9.342 12.772 1.00 57.56 574 ASP A N 1
ATOM 4030 C CA . ASP A 1 574 ? 7.982 8.158 12.371 1.00 57.56 574 ASP A CA 1
ATOM 4031 C C . ASP A 1 574 ? 6.927 8.520 11.308 1.00 57.56 574 ASP A C 1
ATOM 4033 O O . ASP A 1 574 ? 5.743 8.747 11.583 1.00 57.56 574 ASP A O 1
ATOM 4037 N N . LEU A 1 575 ? 7.378 8.579 10.047 1.00 59.16 575 LEU A N 1
ATOM 4038 C CA . LEU A 1 575 ? 6.527 8.809 8.869 1.00 59.16 575 LEU A CA 1
ATOM 4039 C C . LEU A 1 575 ? 5.403 7.765 8.748 1.00 59.16 575 LEU A C 1
ATOM 4041 O O . LEU A 1 575 ? 4.387 8.018 8.094 1.00 59.16 575 LEU A O 1
ATOM 4045 N N . ARG A 1 576 ? 5.561 6.607 9.401 1.00 66.94 576 ARG A N 1
ATOM 4046 C CA . ARG A 1 576 ? 4.628 5.485 9.363 1.00 66.94 576 ARG A CA 1
ATOM 4047 C C . ARG A 1 576 ? 3.327 5.849 10.067 1.00 66.94 576 ARG A C 1
ATOM 4049 O O . ARG A 1 576 ? 2.255 5.803 9.464 1.00 66.94 576 ARG A O 1
ATOM 4056 N N . LEU A 1 577 ? 3.436 6.282 11.321 1.00 74.12 577 LEU A N 1
ATOM 4057 C CA . LEU A 1 577 ? 2.296 6.708 12.134 1.00 74.12 577 LEU A CA 1
ATOM 4058 C C . LEU A 1 577 ? 1.574 7.903 11.509 1.00 74.12 577 LEU A C 1
ATOM 4060 O O . LEU A 1 577 ? 0.344 7.937 11.473 1.00 74.12 577 LEU A O 1
ATOM 4064 N N . ARG A 1 578 ? 2.330 8.848 10.941 1.00 73.31 578 ARG A N 1
ATOM 4065 C CA . ARG A 1 578 ? 1.754 10.004 10.250 1.00 73.31 578 ARG A CA 1
ATOM 4066 C C . ARG A 1 578 ? 0.878 9.578 9.072 1.00 73.31 578 ARG A C 1
ATOM 4068 O O . ARG A 1 578 ? -0.277 9.970 9.005 1.00 73.31 578 ARG A O 1
ATOM 4075 N N . ASN A 1 579 ? 1.394 8.746 8.171 1.00 71.25 579 ASN A N 1
ATOM 4076 C CA . ASN A 1 579 ? 0.657 8.338 6.970 1.00 71.25 579 ASN A CA 1
ATOM 4077 C C . ASN A 1 579 ? -0.625 7.549 7.285 1.00 71.25 579 ASN A C 1
ATOM 4079 O O . ASN A 1 579 ? -1.584 7.572 6.510 1.00 71.25 579 ASN A O 1
ATOM 4083 N N . VAL A 1 580 ? -0.632 6.817 8.399 1.00 75.94 580 VAL A N 1
ATOM 4084 C CA . VAL A 1 580 ? -1.777 5.999 8.803 1.00 75.94 580 VAL A CA 1
ATOM 4085 C C . VAL A 1 580 ? -2.830 6.820 9.542 1.00 75.94 580 VAL A C 1
ATOM 4087 O O . VAL A 1 580 ? -4.016 6.627 9.276 1.00 75.94 580 VAL A O 1
ATOM 4090 N N . PHE A 1 581 ? -2.420 7.734 10.426 1.00 83.50 581 PHE A N 1
ATOM 4091 C CA . PHE A 1 581 ? -3.333 8.390 11.366 1.00 83.50 581 PHE A CA 1
ATOM 4092 C C . PHE A 1 581 ? -3.530 9.891 11.136 1.00 83.50 581 PHE A C 1
ATOM 4094 O O . PHE A 1 581 ? -4.582 10.407 11.489 1.00 83.50 581 PHE A O 1
ATOM 4101 N N . VAL A 1 582 ? -2.552 10.609 10.581 1.00 84.31 582 VAL A N 1
ATOM 4102 C CA . VAL A 1 582 ? -2.498 12.081 10.614 1.00 84.31 582 VAL A CA 1
ATOM 4103 C C . VAL A 1 582 ? -2.932 12.691 9.286 1.00 84.31 582 VAL A C 1
ATOM 4105 O O . VAL A 1 582 ? -2.420 12.318 8.235 1.00 84.31 582 VAL A O 1
ATOM 4108 N N . GLY A 1 583 ? -3.814 13.688 9.353 1.00 82.50 583 GLY A N 1
ATOM 4109 C CA . GLY A 1 583 ? -4.374 14.369 8.187 1.00 82.50 583 GLY A CA 1
ATOM 4110 C C . GLY A 1 583 ? -5.695 13.757 7.716 1.00 82.50 583 GLY A C 1
ATOM 4111 O O . GLY A 1 583 ? -5.986 12.578 7.943 1.00 82.50 583 GLY A O 1
ATOM 4112 N N . SER A 1 584 ? -6.514 14.575 7.053 1.00 80.69 584 SER A N 1
ATOM 4113 C CA . SER A 1 584 ? -7.805 14.147 6.494 1.00 80.69 584 SER A CA 1
ATOM 4114 C C . SER A 1 584 ? -7.658 13.112 5.373 1.00 80.69 584 SER A C 1
ATOM 4116 O O . SER A 1 584 ? -8.600 12.382 5.083 1.00 80.69 584 SER A O 1
ATOM 4118 N N . ASP A 1 585 ? -6.482 13.055 4.751 1.00 72.69 585 ASP A N 1
ATOM 4119 C CA . ASP A 1 585 ? -6.057 12.111 3.717 1.00 72.69 585 ASP A CA 1
ATOM 4120 C C . ASP A 1 585 ? -5.302 10.891 4.282 1.00 72.69 585 ASP A C 1
ATOM 4122 O O . ASP A 1 585 ? -4.794 10.063 3.522 1.00 72.69 585 ASP A O 1
ATOM 4126 N N . SER A 1 586 ? -5.235 10.748 5.612 1.00 77.38 586 SER A N 1
ATOM 4127 C CA . SER A 1 586 ? -4.662 9.560 6.248 1.00 77.38 586 SER A CA 1
ATOM 4128 C C . SER A 1 586 ? -5.433 8.294 5.878 1.00 77.38 586 SER A C 1
ATOM 4130 O O . SER A 1 586 ? -6.645 8.317 5.635 1.00 77.38 586 SER A O 1
ATOM 4132 N N . ARG A 1 587 ? -4.742 7.147 5.885 1.00 76.31 587 ARG A N 1
ATOM 4133 C CA . ARG A 1 587 ? -5.364 5.861 5.523 1.00 76.31 587 ARG A CA 1
ATOM 4134 C C . ARG A 1 587 ? -6.566 5.527 6.396 1.00 76.31 587 ARG A C 1
ATOM 4136 O O . ARG A 1 587 ? -7.571 5.039 5.887 1.00 76.31 587 ARG A O 1
ATOM 4143 N N . LEU A 1 588 ? -6.490 5.825 7.693 1.00 80.44 588 LEU A N 1
ATOM 4144 C CA . LEU A 1 588 ? -7.597 5.574 8.606 1.00 80.44 588 LEU A CA 1
ATOM 4145 C C . LEU A 1 588 ? -8.817 6.451 8.272 1.00 80.44 588 LEU A C 1
ATOM 4147 O O . LEU A 1 588 ? -9.940 5.947 8.263 1.00 80.44 588 LEU A O 1
ATOM 4151 N N . CYS A 1 589 ? -8.615 7.726 7.922 1.00 84.75 589 CYS A N 1
ATOM 4152 C CA . CYS A 1 589 ? -9.703 8.617 7.506 1.00 84.75 589 CYS A CA 1
ATOM 4153 C C . CYS A 1 589 ? -10.340 8.196 6.177 1.00 84.75 589 CYS A C 1
ATOM 4155 O O . CYS A 1 589 ? -11.570 8.155 6.062 1.00 84.75 589 CYS A O 1
ATOM 4157 N N . LEU A 1 590 ? -9.522 7.822 5.190 1.00 80.44 590 LEU A N 1
ATOM 4158 C CA . LEU A 1 590 ? -10.001 7.296 3.909 1.00 80.44 590 LEU A CA 1
ATOM 4159 C C . LEU A 1 590 ? -10.782 5.984 4.089 1.00 80.44 590 LEU A C 1
ATOM 4161 O O . LEU A 1 590 ? -11.818 5.778 3.462 1.00 80.44 590 LEU A O 1
ATOM 4165 N N . ALA A 1 591 ? -10.345 5.111 4.997 1.00 77.38 591 ALA A N 1
ATOM 4166 C CA . ALA A 1 591 ? -11.020 3.844 5.242 1.00 77.38 591 ALA A CA 1
ATOM 4167 C C . ALA A 1 591 ? -12.385 4.000 5.938 1.00 77.38 591 ALA A C 1
ATOM 4169 O O . ALA A 1 591 ? -13.348 3.311 5.590 1.00 77.38 591 ALA A O 1
ATOM 4170 N N . VAL A 1 592 ? -12.489 4.926 6.898 1.00 80.00 592 VAL A N 1
ATOM 4171 C CA . VAL A 1 592 ? -13.746 5.236 7.608 1.00 80.00 592 VAL A CA 1
ATOM 4172 C C . VAL A 1 592 ? -14.750 5.950 6.702 1.00 80.00 592 VAL A C 1
ATOM 4174 O O . VAL A 1 592 ? -15.956 5.773 6.858 1.00 80.00 592 VAL A O 1
ATOM 4177 N N . THR A 1 593 ? -14.281 6.760 5.756 1.00 80.81 593 THR A N 1
ATOM 4178 C CA . THR A 1 593 ? -15.149 7.420 4.764 1.00 80.81 593 THR A CA 1
ATOM 4179 C C . THR A 1 593 ? -15.529 6.494 3.605 1.00 80.81 593 THR A C 1
ATOM 4181 O O . THR A 1 593 ? -16.512 6.755 2.911 1.00 80.81 593 THR A O 1
ATOM 4184 N N . GLY A 1 594 ? -14.783 5.405 3.409 1.00 75.88 594 GLY A N 1
ATOM 4185 C CA . GLY A 1 594 ? -14.992 4.433 2.344 1.00 75.88 594 GLY A CA 1
ATOM 4186 C C . GLY A 1 594 ? -16.029 3.335 2.643 1.00 75.88 594 GLY A C 1
ATOM 4187 O O . GLY A 1 594 ? -16.753 3.372 3.644 1.00 75.88 594 GLY A O 1
ATOM 4188 N N . PRO A 1 595 ? -16.090 2.302 1.777 1.00 70.56 595 PRO A N 1
ATOM 4189 C CA . PRO A 1 595 ? -17.067 1.214 1.866 1.00 70.56 595 PRO A CA 1
ATOM 4190 C C . PRO A 1 595 ? -17.060 0.465 3.201 1.00 70.56 595 PRO A C 1
ATOM 4192 O O . PRO A 1 595 ? -18.102 -0.019 3.634 1.00 70.56 595 PRO A O 1
ATOM 4195 N N . ILE A 1 596 ? -15.906 0.375 3.869 1.00 68.38 596 ILE A N 1
ATOM 4196 C CA . ILE A 1 596 ? -15.770 -0.328 5.149 1.00 68.38 596 ILE A CA 1
ATOM 4197 C C . ILE A 1 596 ? -16.485 0.425 6.265 1.00 68.38 596 ILE A C 1
ATOM 4199 O O . ILE A 1 596 ? -17.272 -0.176 6.998 1.00 68.38 596 ILE A O 1
ATOM 4203 N N . GLY A 1 597 ? -16.248 1.736 6.380 1.00 73.06 597 GLY A N 1
ATOM 4204 C CA . GLY A 1 597 ? -16.927 2.554 7.378 1.00 73.06 597 GLY A CA 1
ATOM 4205 C C . GLY A 1 597 ? -18.444 2.509 7.208 1.00 73.06 597 GLY A C 1
ATOM 4206 O O . GLY A 1 597 ? -19.166 2.271 8.176 1.00 73.06 597 GLY A O 1
ATOM 4207 N N . LEU A 1 598 ? -18.921 2.598 5.962 1.00 73.56 598 LEU A N 1
ATOM 4208 C CA . LEU A 1 598 ? -20.343 2.464 5.634 1.00 73.56 598 LEU A CA 1
ATOM 4209 C C . LEU A 1 598 ? -20.899 1.072 5.971 1.00 73.56 598 LEU A C 1
ATOM 4211 O O . LEU A 1 598 ? -21.967 0.970 6.573 1.00 73.56 598 LEU A O 1
ATOM 4215 N N . ARG A 1 599 ? -20.169 0.001 5.629 1.00 75.44 599 ARG A N 1
ATOM 4216 C CA . ARG A 1 599 ? -20.587 -1.393 5.854 1.00 75.44 599 ARG A CA 1
ATOM 4217 C C . ARG A 1 599 ? -20.827 -1.708 7.328 1.00 75.44 599 ARG A C 1
ATOM 4219 O O . ARG A 1 599 ? -21.737 -2.472 7.636 1.00 75.44 599 ARG A O 1
ATOM 4226 N N . TYR A 1 600 ? -20.022 -1.138 8.221 1.00 75.69 600 TYR A N 1
ATOM 4227 C CA . TYR A 1 600 ? -20.118 -1.390 9.658 1.00 75.69 600 TYR A CA 1
ATOM 4228 C C . TYR A 1 600 ? -20.801 -0.249 10.431 1.00 75.69 600 TYR A C 1
ATOM 4230 O O . TYR A 1 600 ? -20.860 -0.300 11.649 1.00 75.69 600 TYR A O 1
ATOM 4238 N N . GLY A 1 601 ? -21.364 0.767 9.769 1.00 75.38 601 GLY A N 1
ATOM 4239 C CA . GLY A 1 601 ? -22.118 1.833 10.444 1.00 75.38 601 GLY A CA 1
ATOM 4240 C C . GLY A 1 601 ? -21.259 2.853 11.204 1.00 75.38 601 GLY A C 1
ATOM 4241 O O . GLY A 1 601 ? -21.759 3.515 12.116 1.00 75.38 601 GLY A O 1
ATOM 4242 N N . PHE A 1 602 ? -19.985 2.993 10.834 1.00 80.75 602 PHE A N 1
ATOM 4243 C CA . PHE A 1 602 ? -19.111 4.054 11.328 1.00 80.75 602 PHE A CA 1
ATOM 4244 C C . PHE A 1 602 ? -19.448 5.394 10.691 1.00 80.75 602 PHE A C 1
ATOM 4246 O O . PHE A 1 602 ? -19.897 5.477 9.546 1.00 80.75 602 PHE A O 1
ATOM 4253 N N . ARG A 1 603 ? -19.163 6.469 11.427 1.00 83.81 603 ARG A N 1
ATOM 4254 C CA . ARG A 1 603 ? -19.243 7.831 10.903 1.00 83.81 603 ARG A CA 1
ATOM 4255 C C . ARG A 1 603 ? -17.879 8.490 10.921 1.00 83.81 603 ARG A C 1
ATOM 4257 O O . ARG A 1 603 ? -17.187 8.398 11.932 1.00 83.81 603 ARG A O 1
ATOM 4264 N N . PRO A 1 604 ? -17.492 9.210 9.865 1.00 86.00 604 PRO A N 1
ATOM 42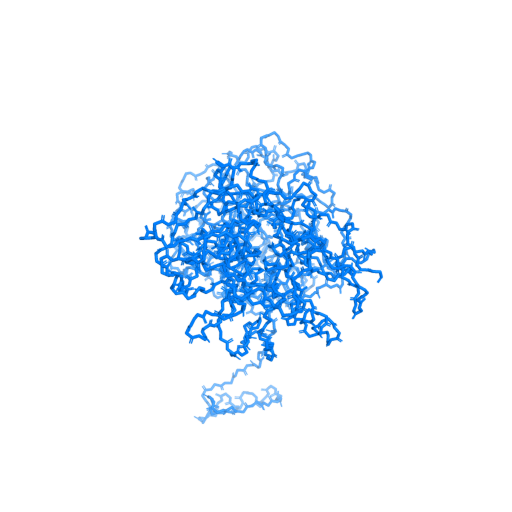65 C CA . PRO A 1 604 ? -16.307 10.050 9.915 1.00 86.00 604 PRO A CA 1
ATOM 4266 C C . PRO A 1 604 ? -16.409 11.085 11.046 1.00 86.00 604 PRO A C 1
ATOM 4268 O O . PRO A 1 604 ? -17.444 11.742 11.249 1.00 86.00 604 PRO A O 1
ATOM 4271 N N . HIS A 1 605 ? -15.325 11.231 11.806 1.00 91.62 605 HIS A N 1
ATOM 4272 C CA . HIS A 1 605 ? -15.188 12.355 12.726 1.00 91.62 605 HIS A CA 1
ATOM 4273 C C . HIS A 1 605 ? -14.948 13.648 11.911 1.00 91.62 605 HIS A C 1
ATOM 4275 O O . HIS A 1 605 ? -14.199 13.592 10.937 1.00 91.62 605 HIS A O 1
ATOM 4281 N N . PRO A 1 606 ? -15.532 14.819 12.251 1.00 91.56 606 PRO A N 1
ATOM 4282 C CA . PRO A 1 606 ? -15.396 16.037 11.437 1.00 91.56 606 PRO A CA 1
ATOM 4283 C C . PRO A 1 606 ? -13.950 16.520 11.343 1.00 91.56 606 PRO A C 1
ATOM 4285 O O . PRO A 1 606 ? -13.533 17.079 10.339 1.00 91.56 606 PRO A O 1
ATOM 4288 N N . SER A 1 607 ? -13.186 16.281 12.406 1.00 94.44 607 SER A N 1
ATOM 4289 C CA . SER A 1 607 ? -11.763 16.608 12.504 1.00 94.44 607 SER A CA 1
ATOM 4290 C C . SER A 1 607 ? -10.879 15.377 12.298 1.00 94.44 607 SER A C 1
ATOM 4292 O O . SER A 1 607 ? -9.860 15.262 12.971 1.00 94.44 607 SER A O 1
ATOM 4294 N N . CYS A 1 608 ? -11.302 14.419 11.463 1.00 92.19 608 CYS A N 1
ATOM 4295 C CA . CYS A 1 608 ? -10.547 13.187 11.226 1.00 92.19 608 CYS A CA 1
ATOM 4296 C C . CYS A 1 608 ? -9.073 13.489 10.910 1.00 92.19 608 CYS A C 1
ATOM 4298 O O . CYS A 1 608 ? -8.784 14.327 10.056 1.00 92.19 608 CYS A O 1
ATOM 4300 N N . GLY A 1 609 ? -8.152 12.838 11.620 1.00 90.00 609 GLY A N 1
ATOM 4301 C CA . GLY A 1 609 ? -6.713 13.016 11.428 1.00 90.00 609 GLY A CA 1
ATOM 4302 C C . GLY A 1 609 ? -6.113 14.262 12.091 1.00 90.00 609 GLY A C 1
ATOM 4303 O O . GLY A 1 609 ? -4.924 14.526 11.911 1.00 90.00 609 GLY A O 1
ATOM 4304 N N . SER A 1 610 ? -6.897 15.034 12.855 1.00 93.12 610 SER A N 1
ATOM 4305 C CA . SER A 1 610 ? -6.405 16.209 13.589 1.00 93.12 610 SER A CA 1
ATOM 4306 C C . SER A 1 610 ? -5.425 15.832 14.703 1.00 93.12 610 SER A C 1
ATOM 4308 O O . SER A 1 610 ? -5.631 14.871 15.436 1.00 93.12 610 SER A O 1
ATOM 4310 N N . THR A 1 611 ? -4.392 16.648 14.898 1.00 91.69 611 THR A N 1
ATOM 4311 C CA . THR A 1 611 ? -3.343 16.443 15.913 1.00 91.69 611 THR A CA 1
ATOM 4312 C C . THR A 1 611 ? -3.415 17.453 17.060 1.00 91.69 611 THR A C 1
ATOM 4314 O O . THR A 1 611 ? -2.480 17.576 17.853 1.00 91.69 611 THR A O 1
ATOM 4317 N N . SER A 1 612 ? -4.533 18.179 17.162 1.00 92.56 612 SER A N 1
ATOM 4318 C CA . SER A 1 612 ? -4.743 19.256 18.137 1.00 92.56 612 SER A CA 1
ATOM 4319 C C . SER A 1 612 ? -4.897 18.778 19.584 1.00 92.56 612 SER A C 1
ATOM 4321 O O . SER A 1 612 ? -4.745 19.576 20.504 1.00 92.56 612 SER A O 1
ATOM 4323 N N . LEU A 1 613 ? -5.225 17.502 19.803 1.00 95.00 613 LEU A N 1
ATOM 4324 C CA . LEU A 1 613 ? -5.451 16.931 21.131 1.00 95.00 613 LEU A CA 1
ATOM 4325 C C . LEU A 1 613 ? -4.197 16.182 21.582 1.00 95.00 613 LEU A C 1
ATOM 4327 O O . LEU A 1 613 ? -3.890 15.110 21.063 1.00 95.00 613 LEU A O 1
ATOM 4331 N N . GLN A 1 614 ? -3.462 16.742 22.540 1.00 94.62 614 GLN A N 1
ATOM 4332 C CA . GLN A 1 614 ? -2.225 16.151 23.050 1.00 94.62 614 GLN A CA 1
ATOM 4333 C C . GLN A 1 614 ? -2.152 16.257 24.567 1.00 94.62 614 GLN A C 1
ATOM 4335 O O . GLN A 1 614 ? -2.657 17.214 25.155 1.00 94.62 614 GLN A O 1
ATOM 4340 N N . THR A 1 615 ? -1.511 15.274 25.194 1.00 94.69 615 THR A N 1
ATOM 4341 C CA . THR A 1 615 ? -1.195 15.332 26.624 1.00 94.69 615 THR A CA 1
ATOM 4342 C C . THR A 1 615 ? -0.206 16.475 26.888 1.00 94.69 615 THR A C 1
ATOM 4344 O O . THR A 1 615 ? 0.624 16.749 26.011 1.00 94.69 615 THR A O 1
ATOM 4347 N N . PRO A 1 616 ? -0.274 17.125 28.063 1.00 88.94 616 PRO A N 1
ATOM 4348 C CA . PRO A 1 616 ? 0.622 18.224 28.420 1.00 88.94 616 PRO A CA 1
ATOM 4349 C C . PRO A 1 616 ? 2.099 17.821 28.388 1.00 88.94 616 PRO A C 1
ATOM 4351 O O . PRO A 1 616 ? 2.408 16.651 28.714 1.00 88.94 616 PRO A O 1
#

pLDDT: mean 82.13, std 14.96, range [23.12, 98.75]

Sequence (616 aa):
SQAVRGFAASLPAAAVDDLRTNPDVRAVERDVRVSAAGGVESPAPWNLDRIDQRSLPVSNSFTYDGDGSGITVYVVDTGIRADHAELGGRVGPGFTAISDGNGTNDCNGHGTHVAGVTGGSTYGVAKGVTLVPVRVLDCDGTGSGTTAIAGLDWVLANRVPGKSVVNMSLGGPAAGFLDDAVNALINAGIPVVAAAGNASMDACATSPARVPNAVTVGATNSSDARPSFSNFGPCLDLFAPGVGIVSAGIGSPTSASSDGTSAAAPHVSGMIATLLQGAPGASPAALRTTLGTLLTQGVLANIGTGSPNSLLYAPPRLRLAGVGTATTGPFLTALGADPGALALGGTRQVDSFPITGASPIATQDPATVPGCTITRPASQAAGRSALLASLSAGNGCVQFAQAESLDLSPASPRLAYVPYSRENVTYAISVVSALPKNFTLAQLQTIYRCQGNPSYRPMLPAAGSGLREFWVAQMYPGGVLPSPPPACLQDGFDEFGVPIAPNAGGPVNNFEIVPVSVPQWTAQAAGVVTTDGRGVTRIGQIEGRSPFAGDFGLVRDLYAVIPASAVTGAALTDLRLRNVFVGSDSRLCLAVTGPIGLRYGFRPHPSCGSTSLQTP

Radius of gyration: 29.06 Å; chains: 1; bounding box: 86×57×79 Å

Foldseek 3Di:
DVVDPDDDDDDDPVVQVVLCPDPVRPDDDDDDDDDFQWDKDAQADLQQQPQQDQDDDGDSIHTARALLAPAEEEQAFQAAQQPQVQCPNLEDEEAFPDPPPCGRHHLQFLSNFLVFCPAGCRNHLRVRYRYYRQHQAHNVRDHDLVSSLVSLVVCLVPPDALRYEYEALDKDFDDDVSLVSQVVCLVSQYAYFHQLFFQQEASCGMPPLVNQLHAYEWEDDSQQEGDNRTHAAQSHLAYGHFAQRWGDGDPDSHIDTGGGSSNTRSNVRNLLSRLSVLARNDRSVRSSLLQSLQWRADRHDPRDPHGGRTYNHRHHQAQAQAEEEQQCQLVLLLQQCDCRQQDRNRRRNYHYDHQPDQDWDQSDDCVNQNPLTDGHQHAQVSRVVVCLVCVVVVRSSHFWYKDQDADQAAGVLKKFWFWWWKWFKFKKAAPPAPDDLEDALVRQLCVQQVNDDLLAQEEAAAPRHSQNQLVCPSNDVVSDADVVHDPSYHYQADPVRHGRHQQAAAAHDRRYIYMHTQLSVLSVVVCSDVHHNNPHMDTGHYPPDDSLDPPRDRMTIMTMMGRLCCPDDPCNPCVSCCQQFADCNRSSNCCCVDPSVNSRSIGTDPSGRDRPRMHD

Secondary structure (DSSP, 8-state):
--SSS-------HHHHHHHHH-TT-S----------S-EEESSPPHHHHHHH-SSSSP-S-EEES---TT-EEEEEES---TT-TTTTT-B---EE---SS-TT--SSSHHHHHHHHHH-TTT-SSTTPEEEEEE-S-TTS---HHHHHHHHHHHHHH--TTSEEEEE---EE--HHHHHHHHHHHHTT--EEEE--SSSSBGGGEETTT-TTSEEEEEE-TTSB--TTS-BSTT--EEEE-SSEEE--SS-SS-EEE-SHHHHHHHHHHHHHHHHHHSTT--HHHHHHHHHHHSEES--BS--TT---EE--------EEEE--TTTHHHHHHHHT-TTTTEETTEESEE---S--SS-EESS-TTTSTT-EEPPP-SHHHHHHHHHHHHHHT--S--EEEESS------SS-EEEEEEEEEEEEEEEETT--S-SEE-HHHHHHHHTT-S-TT-EEEE--TT-HHHHHHHHHHSGGG---SSPPTT-EESB-TTS-B--TTT-----SSEEEEEEHHHHHHHHTTSSS---S-SEEEPEETTB-TTSTT-S-EEEEEEEEEGGGTSSSS-S-HHHHHHHSSTTSHHHHHHHSHHHHHTT-EE-TTTT----B--